Protein AF-A0A8J6TVI2-F1 (afdb_monomer_lite)

Structure (mmCIF, N/CA/C/O backbone):
data_AF-A0A8J6TVI2-F1
#
_entry.id   AF-A0A8J6TVI2-F1
#
loop_
_atom_site.group_PDB
_atom_site.id
_atom_site.type_symbol
_atom_site.label_atom_id
_atom_site.label_alt_id
_atom_site.label_comp_id
_atom_site.label_asym_id
_atom_site.label_entity_id
_atom_site.label_seq_id
_atom_site.pdbx_PDB_ins_code
_atom_site.Cartn_x
_atom_site.Cartn_y
_atom_site.Cartn_z
_atom_site.occupancy
_atom_site.B_iso_or_equiv
_atom_site.auth_seq_id
_atom_site.auth_comp_id
_atom_site.auth_asym_id
_atom_site.auth_atom_id
_atom_site.pdbx_PDB_model_num
ATOM 1 N N . MET A 1 1 ? 8.808 2.946 6.620 1.00 76.38 1 MET A N 1
ATOM 2 C CA . MET A 1 1 ? 8.382 3.956 7.620 1.00 76.38 1 MET A CA 1
ATOM 3 C C . MET A 1 1 ? 6.908 4.210 7.382 1.00 76.38 1 MET A C 1
ATOM 5 O O . MET A 1 1 ? 6.521 4.206 6.220 1.00 76.38 1 MET A O 1
ATOM 9 N N . LEU A 1 2 ? 6.110 4.371 8.438 1.00 88.44 2 LEU A N 1
ATOM 10 C CA . LEU A 1 2 ? 4.690 4.699 8.305 1.00 88.44 2 LEU A CA 1
ATOM 11 C C . LEU A 1 2 ? 4.505 6.220 8.321 1.00 88.44 2 LEU A C 1
ATOM 13 O O . LEU A 1 2 ? 5.129 6.888 9.143 1.00 88.44 2 LEU A O 1
ATOM 17 N N . ALA A 1 3 ? 3.669 6.739 7.429 1.00 89.69 3 ALA A N 1
ATOM 18 C CA . ALA A 1 3 ? 3.289 8.150 7.360 1.00 89.69 3 ALA A CA 1
ATOM 19 C C . ALA A 1 3 ? 1.765 8.271 7.292 1.00 89.69 3 ALA A C 1
ATOM 21 O O . ALA A 1 3 ? 1.106 7.354 6.792 1.00 89.69 3 ALA A O 1
ATOM 22 N N . LYS A 1 4 ? 1.201 9.378 7.783 1.00 93.44 4 LYS A N 1
ATOM 23 C CA . LYS A 1 4 ? -0.241 9.597 7.663 1.00 93.44 4 LYS A CA 1
ATOM 24 C C . LYS A 1 4 ? -0.608 9.895 6.212 1.00 93.44 4 LYS A C 1
ATOM 26 O O . LYS A 1 4 ? 0.167 10.527 5.493 1.00 93.44 4 LYS A O 1
ATOM 31 N N . ALA A 1 5 ? -1.788 9.476 5.768 1.00 94.06 5 ALA A N 1
ATOM 32 C CA . ALA A 1 5 ? -2.261 9.829 4.433 1.00 94.06 5 ALA A CA 1
ATOM 33 C C . ALA A 1 5 ? -2.456 11.348 4.304 1.00 94.06 5 ALA A C 1
ATOM 35 O O . ALA A 1 5 ? -2.140 11.918 3.258 1.00 94.06 5 ALA A O 1
ATOM 36 N N . THR A 1 6 ? -2.893 12.019 5.374 1.00 92.25 6 THR A N 1
ATOM 37 C CA . THR A 1 6 ? -3.007 13.485 5.397 1.00 92.25 6 THR A CA 1
ATOM 38 C C . THR A 1 6 ? -1.665 14.206 5.282 1.00 92.25 6 THR A C 1
ATOM 40 O O . THR A 1 6 ? -1.628 15.275 4.678 1.00 92.25 6 THR A O 1
ATOM 43 N N . ASP A 1 7 ? -0.552 13.605 5.723 1.00 91.00 7 ASP A N 1
ATOM 44 C CA . ASP A 1 7 ? 0.790 14.187 5.559 1.00 91.00 7 ASP A CA 1
ATOM 45 C C . ASP A 1 7 ? 1.204 14.301 4.084 1.00 91.00 7 ASP A C 1
ATOM 47 O O . ASP A 1 7 ? 2.134 15.044 3.762 1.00 91.00 7 ASP A O 1
ATOM 51 N N . LEU A 1 8 ? 0.566 13.541 3.185 1.00 92.00 8 LEU A N 1
ATOM 52 C CA . LEU A 1 8 ? 0.795 13.621 1.742 1.00 92.00 8 LEU A CA 1
ATOM 53 C C . LEU A 1 8 ? 0.034 14.791 1.113 1.00 92.00 8 LEU A C 1
ATOM 55 O O . LEU A 1 8 ? 0.490 15.327 0.106 1.00 92.00 8 LEU A O 1
ATOM 59 N N . ILE A 1 9 ? -1.100 15.196 1.690 1.00 93.62 9 ILE A N 1
ATOM 60 C CA . ILE A 1 9 ? -1.961 16.256 1.158 1.00 93.62 9 ILE A CA 1
ATOM 61 C C . ILE A 1 9 ? -1.238 17.603 1.265 1.00 93.62 9 ILE A C 1
ATOM 63 O O . ILE A 1 9 ? -0.667 17.956 2.292 1.00 93.62 9 ILE A O 1
ATOM 67 N N . GLY A 1 10 ? -1.255 18.369 0.178 1.00 94.12 10 GLY A N 1
ATOM 68 C CA . GLY A 1 10 ? -0.582 19.657 0.052 1.00 94.12 10 GLY A CA 1
ATOM 69 C C . GLY A 1 10 ? 0.907 19.571 -0.291 1.00 94.12 10 GLY A C 1
ATOM 70 O O . GLY A 1 10 ? 1.490 20.604 -0.618 1.00 94.12 10 GLY A O 1
ATOM 71 N N . ARG A 1 11 ? 1.535 18.383 -0.281 1.00 93.12 11 ARG A N 1
ATOM 72 C CA . ARG A 1 11 ? 2.925 18.239 -0.750 1.00 93.12 11 ARG A CA 1
ATOM 73 C C . ARG A 1 11 ? 3.020 18.550 -2.240 1.00 93.12 11 ARG A C 1
ATOM 75 O O . ARG A 1 11 ? 2.180 18.098 -3.019 1.00 93.12 11 ARG A O 1
ATOM 82 N N . SER A 1 12 ? 4.064 19.273 -2.637 1.00 94.62 12 SER A N 1
ATOM 83 C CA . SER A 1 12 ? 4.362 19.510 -4.053 1.00 94.62 12 SER A CA 1
ATOM 84 C C . SER A 1 12 ? 4.886 18.237 -4.718 1.00 94.62 12 SER A C 1
ATOM 86 O O . SER A 1 12 ? 5.673 17.498 -4.121 1.00 94.62 12 SER A O 1
ATOM 88 N N . ILE A 1 13 ? 4.503 18.007 -5.972 1.00 94.75 13 ILE A N 1
ATOM 89 C CA . ILE A 1 13 ? 5.073 16.965 -6.827 1.00 94.75 13 ILE A CA 1
ATOM 90 C C . ILE A 1 13 ? 6.018 17.610 -7.840 1.00 94.75 13 ILE A C 1
ATOM 92 O O . ILE A 1 13 ? 5.647 18.560 -8.539 1.00 94.75 13 ILE A O 1
ATOM 96 N N . ARG A 1 14 ? 7.239 17.084 -7.943 1.00 92.44 14 ARG A N 1
ATOM 97 C CA . ARG A 1 14 ? 8.265 17.564 -8.873 1.00 92.44 14 ARG A CA 1
ATOM 98 C C . ARG A 1 14 ? 8.542 16.519 -9.948 1.00 92.44 14 ARG A C 1
ATOM 100 O O . ARG A 1 14 ? 9.020 15.431 -9.646 1.00 92.44 14 ARG A O 1
ATOM 107 N N . ALA A 1 15 ? 8.253 16.878 -11.192 1.00 90.06 15 ALA A N 1
ATOM 108 C CA . ALA A 1 15 ? 8.680 16.156 -12.382 1.00 90.06 15 ALA A CA 1
ATOM 109 C C . ALA A 1 15 ? 10.165 16.406 -12.683 1.00 90.06 15 ALA A C 1
ATOM 111 O O . ALA A 1 15 ? 10.781 17.328 -12.140 1.00 90.06 15 ALA A O 1
ATOM 112 N N . ILE A 1 16 ? 10.729 15.628 -13.606 1.00 87.81 16 ILE A N 1
ATOM 113 C CA . ILE A 1 16 ? 12.141 15.727 -14.015 1.00 87.81 16 ILE A CA 1
ATOM 114 C C . ILE A 1 16 ? 12.525 17.108 -14.579 1.00 87.81 16 ILE A C 1
ATOM 116 O O . ILE A 1 16 ? 13.697 17.475 -14.584 1.00 87.81 16 ILE A O 1
ATOM 120 N N . ASP A 1 17 ? 11.542 17.875 -15.047 1.00 89.69 17 ASP A N 1
ATOM 121 C CA . ASP A 1 17 ? 11.667 19.183 -15.696 1.00 89.69 17 ASP A CA 1
ATOM 122 C C . ASP A 1 17 ? 10.901 20.301 -14.954 1.00 89.69 17 ASP A C 1
ATOM 124 O O . ASP A 1 17 ? 10.725 21.398 -15.487 1.00 89.69 17 ASP A O 1
ATOM 128 N N . GLY A 1 18 ? 10.462 20.062 -13.711 1.00 90.56 18 GLY A N 1
ATOM 129 C CA . GLY A 1 18 ? 9.928 21.099 -12.819 1.00 90.56 18 GLY A CA 1
ATOM 130 C C . GLY A 1 18 ? 8.720 20.678 -11.980 1.00 90.56 18 GLY A C 1
ATOM 131 O O . GLY A 1 18 ? 8.227 19.561 -12.062 1.00 90.56 18 GLY A O 1
ATOM 132 N N . GLU A 1 19 ? 8.213 21.589 -11.149 1.00 95.19 19 GLU A N 1
ATOM 133 C CA . GLU A 1 19 ? 7.027 21.332 -10.317 1.00 95.19 19 GLU A CA 1
ATOM 134 C C . GLU A 1 19 ? 5.756 21.181 -11.168 1.00 95.19 19 GLU A C 1
ATOM 136 O O . GLU A 1 19 ? 5.498 22.007 -12.048 1.00 95.19 19 GLU A O 1
ATOM 141 N N . ILE A 1 20 ? 4.965 20.137 -10.897 1.00 95.75 20 ILE A N 1
ATOM 142 C CA . ILE A 1 20 ? 3.720 19.836 -11.624 1.00 95.75 20 ILE A CA 1
ATOM 143 C C . ILE A 1 20 ? 2.456 20.131 -10.822 1.00 95.75 20 ILE A C 1
ATOM 145 O O . ILE A 1 20 ? 1.377 20.074 -11.401 1.00 95.75 20 ILE A O 1
ATOM 149 N N . GLY A 1 21 ? 2.552 20.452 -9.533 1.00 96.88 21 GLY A N 1
ATOM 150 C CA . GLY A 1 21 ? 1.381 20.738 -8.707 1.00 96.88 21 GLY A CA 1
ATOM 151 C C . GLY A 1 21 ? 1.515 20.232 -7.281 1.00 96.88 21 GLY A C 1
ATOM 152 O O . GLY A 1 21 ? 2.607 19.857 -6.854 1.00 96.88 21 GLY A O 1
ATOM 153 N N . SER A 1 22 ? 0.399 20.180 -6.557 1.00 97.06 22 SER A N 1
ATOM 154 C CA . SER A 1 22 ? 0.339 19.681 -5.181 1.00 97.06 22 SER A CA 1
ATOM 155 C C . SER A 1 22 ? -0.745 18.623 -4.985 1.00 97.06 22 SER A C 1
ATOM 157 O O . SER A 1 22 ? -1.764 18.599 -5.676 1.00 97.06 22 SER A O 1
ATOM 159 N N . VAL A 1 23 ? -0.520 17.703 -4.046 1.00 96.69 23 VAL A N 1
ATOM 160 C CA . VAL A 1 23 ? -1.462 16.617 -3.747 1.00 96.69 23 VAL A CA 1
ATOM 161 C C . VAL A 1 23 ? -2.751 17.190 -3.156 1.00 96.69 23 VAL A C 1
ATOM 163 O O . VAL A 1 23 ? -2.763 17.731 -2.053 1.00 96.69 23 VAL A O 1
ATOM 166 N N . LYS A 1 24 ? -3.869 17.024 -3.855 1.00 96.12 24 LYS A N 1
ATOM 167 C CA . LYS A 1 24 ? -5.206 17.412 -3.398 1.00 96.12 24 LYS A CA 1
ATOM 168 C C . LYS A 1 24 ? -5.832 16.349 -2.499 1.00 96.12 24 LYS A C 1
ATOM 170 O O . LYS A 1 24 ? -6.461 16.694 -1.496 1.00 96.12 24 LYS A O 1
ATOM 175 N N . THR A 1 25 ? -5.697 15.075 -2.865 1.00 95.81 25 THR A N 1
ATOM 176 C CA . THR A 1 25 ? -6.148 13.930 -2.061 1.00 95.81 25 THR A CA 1
ATOM 177 C C . THR A 1 25 ? -5.446 12.630 -2.471 1.00 95.81 25 THR A C 1
ATOM 179 O O . THR A 1 25 ? -4.679 12.610 -3.436 1.00 95.81 25 THR A O 1
ATOM 182 N N . VAL A 1 26 ? -5.703 11.548 -1.735 1.00 96.75 26 VAL A N 1
ATOM 183 C CA . VAL A 1 26 ? -5.096 10.225 -1.921 1.00 96.75 26 VAL A CA 1
ATOM 184 C C . VAL A 1 26 ? -6.188 9.190 -2.168 1.00 96.75 26 VAL A C 1
ATOM 186 O O . VAL A 1 26 ? -7.169 9.130 -1.432 1.00 96.75 26 VAL A O 1
ATOM 189 N N . TYR A 1 27 ? -5.996 8.361 -3.188 1.00 96.81 27 TYR A N 1
ATOM 190 C CA . TYR A 1 27 ? -6.879 7.251 -3.517 1.00 96.81 27 TYR A CA 1
ATOM 191 C C . TYR A 1 27 ? -6.196 5.913 -3.233 1.00 96.81 27 TYR A C 1
ATOM 193 O O . TYR A 1 27 ? -5.064 5.676 -3.671 1.00 96.81 27 TYR A O 1
ATOM 201 N N . PHE A 1 28 ? -6.900 5.023 -2.539 1.00 96.31 28 PHE A N 1
ATOM 202 C CA . PHE A 1 28 ? -6.466 3.654 -2.255 1.00 96.31 28 PHE A CA 1
ATOM 203 C C . PHE A 1 28 ? -7.476 2.635 -2.779 1.00 96.31 28 PHE A C 1
ATOM 205 O O . PHE A 1 28 ? -8.649 2.964 -2.928 1.00 96.31 28 PHE A O 1
ATOM 212 N N . ASP A 1 29 ? -7.032 1.413 -3.071 1.00 92.88 29 ASP A N 1
ATOM 213 C CA . ASP A 1 29 ? -7.943 0.311 -3.385 1.00 92.88 29 ASP A CA 1
ATOM 214 C C . ASP A 1 29 ? -8.389 -0.408 -2.106 1.00 92.88 29 ASP A C 1
ATOM 216 O O . ASP A 1 29 ? -7.557 -0.766 -1.273 1.00 92.88 29 ASP A O 1
ATOM 220 N N . ASP A 1 30 ? -9.695 -0.610 -1.942 1.00 88.06 30 ASP A N 1
ATOM 221 C CA . ASP A 1 30 ? -10.285 -1.223 -0.743 1.00 88.06 30 ASP A CA 1
ATOM 222 C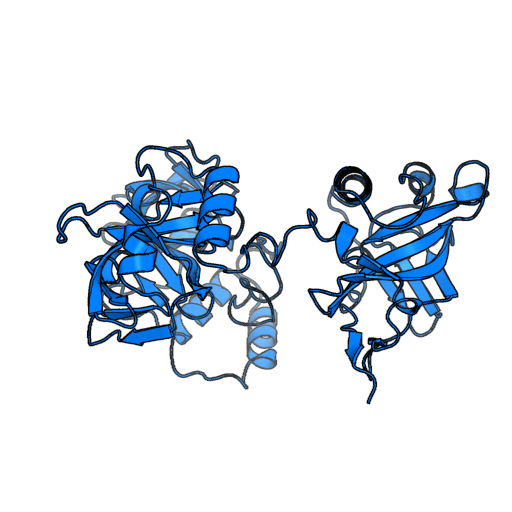 C . ASP A 1 30 ? -10.154 -2.756 -0.681 1.00 88.06 30 ASP A C 1
ATOM 224 O O . ASP A 1 30 ? -10.370 -3.344 0.378 1.00 88.06 30 ASP A O 1
ATOM 228 N N . ASP A 1 31 ? -9.724 -3.386 -1.777 1.00 85.94 31 ASP A N 1
ATOM 229 C CA . ASP A 1 31 ? -9.435 -4.821 -1.856 1.00 85.94 31 ASP A CA 1
ATOM 230 C C . ASP A 1 31 ? -8.075 -5.150 -1.215 1.00 85.94 31 ASP A C 1
ATOM 232 O O . ASP A 1 31 ? -7.969 -5.964 -0.296 1.00 85.94 31 ASP A O 1
ATOM 236 N N . ARG A 1 32 ? -7.010 -4.456 -1.637 1.00 86.31 32 ARG A N 1
ATOM 237 C CA . ARG A 1 32 ? -5.628 -4.694 -1.173 1.00 86.31 32 ARG A CA 1
ATOM 238 C C . ARG A 1 32 ? -5.101 -3.608 -0.251 1.00 86.31 32 ARG A C 1
ATOM 240 O O . ARG A 1 32 ? -3.910 -3.617 0.076 1.00 86.31 32 ARG A O 1
ATOM 247 N N . TRP A 1 33 ? -5.952 -2.663 0.144 1.00 93.50 33 TRP A N 1
ATOM 248 C CA . TRP A 1 33 ? -5.630 -1.570 1.060 1.00 93.50 33 TRP A CA 1
ATOM 249 C C . TRP A 1 33 ? -4.348 -0.834 0.674 1.00 93.50 33 TRP A C 1
ATOM 251 O O . TRP A 1 33 ? -3.484 -0.580 1.511 1.00 93.50 33 TRP A O 1
ATOM 261 N N . THR A 1 34 ? -4.172 -0.534 -0.611 1.00 95.06 34 THR A N 1
ATOM 262 C CA . THR A 1 34 ? -2.935 0.056 -1.128 1.00 95.06 34 THR A CA 1
ATOM 263 C C . THR A 1 34 ? -3.235 1.353 -1.865 1.00 95.06 34 THR A C 1
ATOM 265 O O . THR A 1 34 ? -4.150 1.442 -2.676 1.00 95.06 34 THR A O 1
ATOM 268 N N . VAL A 1 35 ? -2.463 2.397 -1.574 1.00 97.25 35 VAL A N 1
ATOM 269 C CA . VAL A 1 35 ? -2.580 3.682 -2.267 1.00 97.25 35 VAL A CA 1
ATOM 270 C C . VAL A 1 35 ? -2.189 3.495 -3.731 1.00 97.25 35 VAL A C 1
ATOM 272 O O . VAL A 1 35 ? -1.098 3.012 -4.028 1.00 97.25 35 VAL A O 1
ATOM 275 N N . ARG A 1 36 ? -3.076 3.884 -4.651 1.00 96.44 36 ARG A N 1
ATOM 276 C CA . ARG A 1 36 ? -2.885 3.730 -6.105 1.00 96.44 36 ARG A CA 1
ATOM 277 C C . ARG A 1 36 ? -2.606 5.028 -6.815 1.00 96.44 36 ARG A C 1
ATOM 279 O O . ARG A 1 36 ? -1.838 5.024 -7.778 1.00 96.44 36 ARG A O 1
ATOM 286 N N . TYR A 1 37 ? -3.196 6.112 -6.325 1.00 97.06 37 TYR A N 1
ATOM 287 C CA . TYR A 1 37 ? -3.106 7.412 -6.964 1.00 97.06 37 TYR A CA 1
ATOM 288 C C . TYR A 1 37 ? -3.048 8.527 -5.927 1.00 97.06 37 TYR A C 1
ATOM 290 O O . TYR A 1 37 ? -3.819 8.561 -4.969 1.00 97.06 37 TYR A O 1
ATOM 298 N N . LEU A 1 38 ? -2.153 9.475 -6.161 1.00 97.00 38 LEU A N 1
ATOM 299 C CA . LEU A 1 38 ? -2.248 10.825 -5.635 1.00 97.00 38 LEU A CA 1
ATOM 300 C C . LEU A 1 38 ? -3.018 11.650 -6.666 1.00 97.00 38 LEU A C 1
ATOM 302 O O . LEU A 1 38 ? -2.627 11.688 -7.832 1.00 97.00 38 LEU A O 1
ATOM 306 N N . VAL A 1 39 ? -4.098 12.308 -6.254 1.00 97.25 39 VAL A N 1
ATOM 307 C CA . VAL A 1 39 ? -4.767 13.308 -7.094 1.00 97.25 39 VAL A CA 1
ATOM 308 C C . VAL A 1 39 ? -4.017 14.613 -6.915 1.00 97.25 39 VAL A C 1
ATOM 310 O O . VAL A 1 39 ? -3.925 15.114 -5.795 1.00 97.25 39 VAL A O 1
ATOM 313 N N . VAL A 1 40 ? -3.491 15.166 -7.998 1.00 97.56 40 VAL A N 1
ATOM 314 C CA . VAL A 1 40 ? -2.651 16.365 -7.983 1.00 97.56 40 VAL A CA 1
ATOM 315 C C . VAL A 1 40 ? -3.383 17.506 -8.671 1.00 97.56 40 VAL A C 1
ATOM 317 O O . VAL A 1 40 ? -3.850 17.351 -9.797 1.00 97.56 40 VAL A O 1
ATOM 320 N N . ASP A 1 41 ? -3.474 18.644 -7.988 1.00 97.50 41 ASP A N 1
ATOM 321 C CA . ASP A 1 41 ? -3.894 19.911 -8.581 1.00 97.50 41 ASP A CA 1
ATOM 322 C C . ASP A 1 41 ? -2.697 20.543 -9.279 1.00 97.50 41 ASP A C 1
ATOM 324 O O . ASP A 1 41 ? -1.685 20.845 -8.640 1.00 97.50 41 ASP A O 1
ATOM 328 N N . THR A 1 42 ? -2.795 20.719 -10.597 1.00 96.94 42 THR A N 1
ATOM 329 C CA . THR A 1 42 ? -1.683 21.227 -11.400 1.00 96.94 42 THR A CA 1
ATOM 330 C C . THR A 1 42 ? -1.474 22.734 -11.269 1.00 96.94 42 THR A C 1
ATOM 332 O O . THR A 1 42 ? -0.490 23.266 -11.782 1.00 96.94 42 THR A O 1
ATOM 335 N N . GLY A 1 43 ? -2.346 23.457 -10.567 1.00 94.94 43 GLY A N 1
ATOM 336 C CA . GLY A 1 43 ? -2.162 24.872 -10.269 1.00 94.94 43 GLY A CA 1
ATOM 337 C C . GLY A 1 43 ? -1.996 25.731 -11.526 1.00 94.94 43 GLY A C 1
ATOM 338 O O . GLY A 1 43 ? -2.699 25.570 -12.519 1.00 94.94 43 GLY A O 1
ATOM 339 N N . HIS A 1 44 ? -1.061 26.682 -11.495 1.00 92.12 44 HIS A N 1
ATOM 340 C CA . HIS A 1 44 ? -0.998 27.750 -12.500 1.00 92.12 44 HIS A CA 1
ATOM 341 C C . HIS A 1 44 ? -0.557 27.324 -13.905 1.00 92.12 44 HIS A C 1
ATOM 343 O O . HIS A 1 44 ? -0.852 28.040 -14.859 1.00 92.12 44 HIS A O 1
ATOM 349 N N . TRP A 1 45 ? 0.163 26.209 -14.062 1.00 94.31 45 TRP A N 1
ATOM 350 C CA . TRP A 1 45 ? 0.696 25.832 -15.377 1.00 94.31 45 TRP A CA 1
ATOM 351 C C . TRP A 1 45 ? -0.283 25.015 -16.227 1.00 94.31 45 TRP A C 1
ATOM 353 O O . TRP A 1 45 ? -0.184 25.052 -17.452 1.00 94.31 45 TRP A O 1
ATOM 363 N N . LEU A 1 46 ? -1.240 24.335 -15.588 1.00 94.12 46 LEU A N 1
ATOM 364 C CA . LEU A 1 46 ? -2.443 23.774 -16.211 1.00 94.12 46 LEU A CA 1
ATOM 365 C C . LEU A 1 46 ? -3.654 24.132 -15.330 1.00 94.12 46 LEU A C 1
ATOM 367 O O . LEU A 1 46 ? -4.084 23.322 -14.510 1.00 94.12 46 LEU A O 1
ATOM 371 N N . PRO A 1 47 ? -4.184 25.361 -15.442 1.00 93.81 47 PRO A N 1
ATOM 372 C CA . PRO A 1 47 ? -5.235 25.843 -14.551 1.00 93.81 47 PRO A CA 1
ATOM 373 C C . PRO A 1 47 ? -6.473 24.942 -14.527 1.00 93.81 47 PRO A C 1
ATOM 375 O O . PRO A 1 47 ? -7.034 24.622 -15.572 1.00 93.81 47 PRO A O 1
ATOM 378 N N . GLY A 1 48 ? -6.904 24.560 -13.321 1.00 91.00 48 GLY A N 1
ATOM 379 C CA . GLY A 1 48 ? -8.120 23.772 -13.087 1.00 91.00 48 GLY A CA 1
ATOM 380 C C . GLY A 1 48 ? -8.014 22.286 -13.437 1.00 91.00 48 GLY A C 1
ATOM 381 O O . GLY A 1 48 ? -8.989 21.558 -13.259 1.00 91.00 48 GLY A O 1
ATOM 382 N N . ARG A 1 49 ? -6.858 21.818 -13.921 1.00 95.50 49 ARG A N 1
ATOM 383 C CA . ARG A 1 49 ? -6.649 20.410 -14.251 1.00 95.50 49 ARG A CA 1
ATOM 384 C C . ARG A 1 49 ? -6.257 19.624 -12.996 1.00 95.50 49 ARG A C 1
ATOM 386 O O . ARG A 1 49 ? -5.388 20.022 -12.227 1.00 95.50 49 ARG A O 1
ATOM 393 N N . LEU A 1 50 ? -6.909 18.482 -12.803 1.00 96.38 50 LEU A N 1
ATOM 394 C CA . LEU A 1 50 ? -6.482 17.465 -11.849 1.00 96.38 50 LEU A CA 1
ATOM 395 C C . LEU A 1 50 ? -5.864 16.306 -12.622 1.00 96.38 50 LEU A C 1
ATOM 397 O O . LEU A 1 50 ? -6.313 15.974 -13.719 1.00 96.38 50 LEU A O 1
ATOM 401 N N . VAL A 1 51 ? -4.825 15.700 -12.061 1.00 96.81 51 VAL A N 1
ATOM 402 C CA . VAL A 1 51 ? -4.149 14.544 -12.661 1.00 96.81 51 VAL A CA 1
ATOM 403 C C . VAL A 1 51 ? -3.923 13.454 -11.623 1.00 96.81 51 VAL A C 1
ATOM 405 O O . VAL A 1 51 ? -3.803 13.732 -10.429 1.00 96.81 51 VAL A O 1
ATOM 408 N N . LEU A 1 52 ? -3.849 12.206 -12.081 1.00 97.44 52 LEU A N 1
ATOM 409 C CA . LEU A 1 52 ? -3.479 11.070 -11.242 1.00 97.44 52 LEU A CA 1
ATOM 410 C C . LEU A 1 52 ? -1.970 10.825 -11.326 1.00 97.44 52 LEU A C 1
ATOM 412 O O . LEU A 1 52 ? -1.419 10.647 -12.411 1.00 97.44 52 LEU A O 1
ATOM 416 N N . ILE A 1 53 ? -1.302 10.745 -10.181 1.00 96.44 53 ILE A N 1
ATOM 417 C CA . ILE A 1 53 ? 0.100 10.331 -10.078 1.00 96.44 53 ILE A CA 1
ATOM 418 C C . ILE A 1 53 ? 0.158 9.024 -9.296 1.00 96.44 53 ILE A C 1
ATOM 420 O O . ILE A 1 53 ? -0.175 8.977 -8.112 1.00 96.44 53 ILE A O 1
ATOM 424 N N . SER A 1 54 ? 0.560 7.944 -9.964 1.00 95.56 54 SER A N 1
ATOM 425 C CA . SER A 1 54 ? 0.694 6.638 -9.323 1.00 95.56 54 SER A CA 1
ATOM 426 C C . SER A 1 54 ? 2.029 6.509 -8.581 1.00 95.56 54 SER A C 1
ATOM 428 O O . SER A 1 54 ? 3.051 6.965 -9.105 1.00 95.56 54 SER A O 1
ATOM 430 N N . PRO A 1 55 ? 2.075 5.819 -7.424 1.00 93.88 55 PRO A N 1
ATOM 431 C CA . PRO A 1 55 ? 3.318 5.433 -6.762 1.00 93.88 55 PRO A CA 1
ATOM 432 C C . PRO A 1 55 ? 4.344 4.710 -7.637 1.00 93.88 55 PRO A C 1
ATOM 434 O O . PRO A 1 55 ? 5.527 4.788 -7.327 1.00 93.88 55 PRO A O 1
ATOM 437 N N . PHE A 1 56 ? 3.937 4.071 -8.743 1.00 88.88 56 PHE A N 1
ATOM 438 C CA . PHE A 1 56 ? 4.877 3.548 -9.747 1.00 88.88 56 PHE A CA 1
ATOM 439 C C . PHE A 1 56 ? 5.856 4.602 -10.267 1.00 88.88 56 PHE A C 1
ATOM 441 O O . PHE A 1 56 ? 6.994 4.280 -10.573 1.00 88.88 56 PHE A O 1
ATOM 448 N N . SER A 1 57 ? 5.411 5.852 -10.356 1.00 88.69 57 SER A N 1
ATOM 449 C CA . SER A 1 57 ? 6.182 6.957 -10.917 1.00 88.69 57 SER A CA 1
ATOM 450 C C . SER A 1 57 ? 7.048 7.696 -9.897 1.00 88.69 57 SER A C 1
ATOM 452 O O . SER A 1 57 ? 7.820 8.573 -10.285 1.00 88.69 57 SER A O 1
ATOM 454 N N . LEU A 1 58 ? 6.870 7.432 -8.600 1.00 87.19 58 LEU A N 1
ATOM 455 C CA . LEU A 1 58 ? 7.499 8.204 -7.533 1.00 87.19 58 LEU A CA 1
ATOM 456 C C . LEU A 1 58 ? 8.853 7.598 -7.176 1.00 87.19 58 LEU A C 1
ATOM 458 O O . LEU A 1 58 ? 8.971 6.399 -6.917 1.00 87.19 58 LEU A O 1
ATOM 462 N N . TRP A 1 59 ? 9.879 8.439 -7.095 1.00 75.56 59 TRP A N 1
ATOM 463 C CA . TRP A 1 59 ? 11.119 8.030 -6.449 1.00 75.56 59 TRP A CA 1
ATOM 464 C C . TRP A 1 59 ? 10.863 7.896 -4.950 1.00 75.56 59 TRP A C 1
ATOM 466 O O . TRP A 1 59 ? 10.079 8.660 -4.385 1.00 75.56 59 TRP A O 1
ATOM 476 N N . GLN A 1 60 ? 11.480 6.896 -4.306 1.00 61.00 60 GLN A N 1
ATOM 477 C CA . GLN A 1 60 ? 11.293 6.672 -2.870 1.00 61.00 60 GLN A CA 1
ATOM 478 C C . GLN A 1 60 ? 11.642 7.956 -2.113 1.00 61.00 60 GLN A C 1
ATOM 480 O O . GLN A 1 60 ? 12.810 8.325 -2.002 1.00 61.00 60 GLN A O 1
ATOM 485 N N . ALA A 1 61 ? 10.610 8.647 -1.634 1.00 50.78 61 ALA A N 1
ATOM 486 C CA . ALA A 1 61 ? 10.768 9.899 -0.928 1.00 50.78 61 ALA A CA 1
ATOM 487 C C . ALA A 1 61 ? 11.311 9.621 0.476 1.00 50.78 61 ALA A C 1
ATOM 489 O O . ALA A 1 61 ? 10.803 8.757 1.196 1.00 50.78 61 ALA A O 1
ATOM 490 N N . GLU A 1 62 ? 12.309 10.394 0.900 1.00 49.81 62 GLU A N 1
ATOM 491 C CA . GLU A 1 62 ? 12.566 10.542 2.327 1.00 49.81 62 GLU A CA 1
ATOM 492 C C . GLU A 1 62 ? 11.324 11.162 2.979 1.00 49.81 62 GLU A C 1
ATOM 494 O O . GLU A 1 62 ? 10.759 12.146 2.493 1.00 49.81 62 GLU A O 1
ATOM 499 N N . SER A 1 63 ? 10.876 10.576 4.087 1.00 50.09 63 SER A N 1
ATOM 500 C CA . SER A 1 63 ? 9.625 10.933 4.769 1.00 50.09 63 SER A CA 1
ATOM 501 C C . SER A 1 63 ? 9.524 12.412 5.169 1.00 50.09 63 SER A C 1
ATOM 503 O O . SER A 1 63 ? 8.416 12.949 5.258 1.00 50.09 63 SER A O 1
ATOM 505 N N . SER A 1 64 ? 10.666 13.080 5.352 1.00 52.31 64 SER A N 1
ATOM 506 C CA . SER A 1 64 ? 10.809 14.487 5.740 1.00 52.31 64 SER A CA 1
ATOM 507 C C . SER A 1 64 ? 10.805 15.484 4.573 1.00 52.31 64 SER A C 1
ATOM 509 O O . SER A 1 64 ? 10.763 16.693 4.818 1.00 52.31 64 SER A O 1
ATOM 511 N N . SER A 1 65 ? 10.840 15.033 3.313 1.00 63.84 65 SER A N 1
ATOM 512 C CA . SER A 1 65 ? 10.851 15.948 2.167 1.00 63.84 65 SER A CA 1
ATOM 513 C C . SER A 1 65 ? 9.488 16.620 1.974 1.00 63.84 65 SER A C 1
ATOM 515 O O . SER A 1 65 ? 8.456 15.954 1.882 1.00 63.84 65 SER A O 1
ATOM 517 N N . ARG A 1 66 ? 9.478 17.954 1.847 1.00 74.25 66 ARG A N 1
ATOM 518 C CA . ARG A 1 66 ? 8.264 18.730 1.514 1.00 74.25 66 ARG A CA 1
ATOM 519 C C . ARG A 1 66 ? 7.733 18.452 0.103 1.00 74.25 66 ARG A C 1
ATOM 521 O O . ARG A 1 66 ? 6.583 18.781 -0.175 1.00 74.25 66 ARG A O 1
ATOM 528 N N . SER A 1 67 ? 8.554 17.865 -0.767 1.00 83.88 67 SER A N 1
ATOM 529 C CA . SER A 1 67 ? 8.175 17.480 -2.124 1.00 83.88 67 SER A CA 1
ATOM 530 C C . SER A 1 67 ? 8.331 15.980 -2.348 1.00 83.88 67 SER A C 1
ATOM 532 O O . SER A 1 67 ? 9.238 15.355 -1.794 1.00 83.88 67 SER A O 1
ATOM 534 N N . LEU A 1 68 ? 7.468 15.418 -3.190 1.00 89.06 68 LEU A N 1
ATOM 535 C CA . LEU A 1 68 ? 7.633 14.076 -3.742 1.00 89.06 68 LEU A CA 1
ATOM 536 C C . LEU A 1 68 ? 8.145 14.214 -5.176 1.00 89.06 68 LEU A C 1
ATOM 538 O O . LEU A 1 68 ? 7.575 14.964 -5.970 1.00 89.06 68 LEU A O 1
ATOM 542 N N . ASP A 1 69 ? 9.213 13.501 -5.503 1.00 87.81 69 ASP A N 1
ATOM 543 C CA . ASP A 1 69 ? 9.809 13.557 -6.834 1.00 87.81 69 ASP A CA 1
ATOM 544 C C . ASP A 1 69 ? 9.301 12.386 -7.689 1.00 87.81 69 ASP A C 1
ATOM 546 O O . ASP A 1 69 ? 9.121 11.268 -7.195 1.00 87.81 69 ASP A O 1
ATOM 550 N N . THR A 1 70 ? 9.055 12.643 -8.973 1.00 87.88 70 THR A N 1
ATOM 551 C CA . THR A 1 70 ? 8.574 11.655 -9.943 1.00 87.88 70 THR A CA 1
ATOM 552 C C . THR A 1 70 ? 9.490 11.570 -11.161 1.00 87.88 70 THR A C 1
ATOM 554 O O . THR A 1 70 ? 10.048 12.572 -11.605 1.00 87.88 70 THR A O 1
ATOM 557 N N . GLY A 1 71 ? 9.601 10.371 -11.738 1.00 85.12 71 GLY A N 1
ATOM 558 C CA . GLY A 1 71 ? 10.309 10.132 -12.999 1.00 85.12 71 GLY A CA 1
ATOM 559 C C . GLY A 1 71 ? 9.592 10.660 -14.250 1.00 85.12 71 GLY A C 1
ATOM 560 O O . GLY A 1 71 ? 10.126 10.532 -15.349 1.00 85.12 71 GLY A O 1
ATOM 561 N N . LEU A 1 72 ? 8.397 11.240 -14.110 1.00 88.50 72 LEU A N 1
ATOM 562 C CA . LEU A 1 72 ? 7.622 11.814 -15.215 1.00 88.50 72 LEU A CA 1
ATOM 563 C C . LEU A 1 72 ? 8.106 13.220 -15.589 1.00 88.50 72 LEU A C 1
ATOM 565 O O . LEU A 1 72 ? 8.630 13.938 -14.742 1.00 88.50 72 LEU A O 1
ATOM 569 N N . SER A 1 73 ? 7.860 13.641 -16.833 1.00 91.94 73 SER A N 1
ATOM 570 C CA . SER A 1 73 ? 7.972 15.037 -17.282 1.00 91.94 73 SER A CA 1
ATOM 571 C C . SER A 1 73 ? 6.635 15.782 -17.229 1.00 91.94 73 SER A C 1
ATOM 573 O O . SER A 1 73 ? 5.556 15.179 -17.271 1.00 91.94 73 SER A O 1
ATOM 575 N N . ARG A 1 74 ? 6.682 17.118 -17.216 1.00 95.62 74 ARG A N 1
ATOM 576 C CA . ARG A 1 74 ? 5.499 17.989 -17.316 1.00 95.62 74 ARG A CA 1
ATOM 577 C C . ARG A 1 74 ? 4.688 17.701 -18.573 1.00 95.62 74 ARG A C 1
ATOM 579 O O . ARG A 1 74 ? 3.462 17.709 -18.517 1.00 95.62 74 ARG A O 1
ATOM 586 N N . GLU A 1 75 ? 5.349 17.414 -19.692 1.00 94.38 75 GLU A N 1
ATOM 587 C CA . GLU A 1 75 ? 4.662 17.105 -20.950 1.00 94.38 75 GLU A CA 1
ATOM 588 C C . GLU A 1 75 ? 3.925 15.758 -20.882 1.00 94.38 75 GLU A C 1
ATOM 590 O O . GLU A 1 75 ? 2.789 15.652 -21.345 1.00 94.38 75 GLU A O 1
ATOM 595 N N . GLN A 1 76 ? 4.505 14.743 -20.231 1.00 93.75 76 GLN A N 1
ATOM 596 C CA . GLN A 1 76 ? 3.802 13.478 -19.988 1.00 93.75 76 GLN A CA 1
ATOM 597 C C . GLN A 1 76 ? 2.592 13.665 -19.070 1.00 93.75 76 GLN A C 1
ATOM 599 O O . GLN A 1 76 ? 1.558 13.038 -19.288 1.00 93.75 76 GLN A O 1
ATOM 604 N N . VAL A 1 77 ? 2.695 14.521 -18.053 1.00 95.88 77 VAL A N 1
ATOM 605 C CA . VAL A 1 77 ? 1.575 14.836 -17.153 1.00 95.88 77 VAL A CA 1
ATOM 606 C C . VAL A 1 77 ? 0.478 15.602 -17.890 1.00 95.88 77 VAL A C 1
ATOM 608 O O . VAL A 1 77 ? -0.698 15.269 -17.762 1.00 95.88 77 VAL A O 1
ATOM 611 N N . LYS A 1 78 ? 0.846 16.582 -18.716 1.00 95.81 78 LYS A N 1
ATOM 612 C CA . LYS A 1 78 ? -0.093 17.374 -19.517 1.00 95.81 78 LYS A CA 1
ATOM 613 C C . LYS A 1 78 ? -0.914 16.524 -20.484 1.00 95.81 78 LYS A C 1
ATOM 615 O O . LYS A 1 78 ? -2.108 16.762 -20.626 1.00 95.81 78 LYS A O 1
ATOM 620 N N . ASN A 1 79 ? -0.281 15.544 -21.127 1.00 95.62 79 ASN A N 1
ATOM 621 C CA . ASN A 1 79 ? -0.925 14.681 -22.120 1.00 95.62 79 ASN A CA 1
ATOM 622 C C . ASN A 1 79 ? -1.591 13.433 -21.503 1.00 95.62 79 ASN A C 1
ATOM 624 O O . ASN A 1 79 ? -2.075 12.572 -22.236 1.00 95.62 79 ASN A O 1
ATOM 628 N N . SER A 1 80 ? -1.624 13.329 -20.169 1.00 95.19 80 SER A N 1
ATOM 629 C CA . SER A 1 80 ? -2.229 12.198 -19.461 1.00 95.19 80 SER A CA 1
ATOM 630 C C . SER A 1 80 ? -3.762 12.167 -19.573 1.00 95.19 80 SER A C 1
ATOM 632 O O . SER A 1 80 ? -4.391 13.218 -19.765 1.00 95.19 80 SER A O 1
ATOM 634 N N . PRO A 1 81 ? -4.389 10.978 -19.440 1.00 94.38 81 PRO A N 1
ATOM 635 C CA . PRO A 1 81 ? -5.843 10.847 -19.445 1.00 94.38 81 PRO A CA 1
ATOM 636 C C . PRO A 1 81 ? -6.518 11.772 -18.429 1.00 94.38 81 PRO A C 1
ATOM 638 O O . PRO A 1 81 ? -6.067 11.899 -17.293 1.00 94.38 81 PRO A O 1
ATOM 641 N N . ASP A 1 82 ? -7.611 12.414 -18.844 1.00 91.56 82 ASP A N 1
ATOM 642 C CA . ASP A 1 82 ? -8.376 13.300 -17.965 1.00 91.56 82 ASP A CA 1
ATOM 643 C C . ASP A 1 82 ? -9.161 12.519 -16.919 1.00 91.56 82 ASP A C 1
ATOM 645 O O . ASP A 1 82 ? -9.750 11.482 -17.236 1.00 91.56 82 ASP A O 1
ATOM 649 N N . VAL A 1 83 ? -9.203 13.042 -15.697 1.00 89.19 83 VAL A N 1
ATOM 650 C CA . VAL A 1 83 ? -9.907 12.431 -14.575 1.00 89.19 83 VAL A CA 1
ATOM 651 C C . VAL A 1 83 ? -10.952 13.396 -14.024 1.00 89.19 83 VAL A C 1
ATOM 653 O O . VAL A 1 83 ? -10.642 14.467 -13.510 1.00 89.19 83 VAL A O 1
ATOM 656 N N . ASP A 1 84 ? -12.214 12.980 -14.093 1.00 86.69 84 ASP A N 1
ATOM 657 C CA . ASP A 1 84 ? -13.293 13.626 -13.353 1.00 86.69 84 ASP A CA 1
ATOM 658 C C . ASP A 1 84 ? -13.326 13.044 -11.936 1.00 86.69 84 ASP A C 1
ATOM 660 O O . ASP A 1 84 ? -13.878 11.971 -11.702 1.00 86.69 84 ASP A O 1
ATOM 664 N N . THR A 1 85 ? -12.696 13.741 -10.990 1.00 81.69 85 THR A N 1
ATOM 665 C CA . THR A 1 85 ? -12.623 13.295 -9.590 1.00 81.69 85 THR A CA 1
ATOM 666 C C . THR A 1 85 ? -13.907 13.550 -8.800 1.00 81.69 85 THR A C 1
ATOM 668 O O . THR A 1 85 ? -13.954 13.216 -7.619 1.00 81.69 85 THR A O 1
ATOM 671 N N . GLU A 1 86 ? -14.928 14.176 -9.396 1.00 84.56 86 GLU A N 1
ATOM 672 C CA . GLU A 1 86 ? -16.267 14.265 -8.792 1.00 84.56 86 GLU A CA 1
ATOM 673 C C . GLU A 1 86 ? -17.058 12.964 -8.989 1.00 84.56 86 GLU A C 1
ATOM 675 O O . GLU A 1 86 ? -18.083 12.744 -8.341 1.00 84.56 86 GLU A O 1
ATOM 680 N N . ARG A 1 87 ? -16.567 12.074 -9.858 1.00 83.44 87 ARG A N 1
ATOM 681 C CA . ARG A 1 87 ? -17.124 10.747 -10.108 1.00 83.44 87 ARG A CA 1
ATOM 682 C C . ARG A 1 87 ? -16.153 9.660 -9.646 1.00 83.44 87 ARG A C 1
ATOM 684 O O . ARG A 1 87 ? -14.941 9.874 -9.645 1.00 83.44 87 ARG A O 1
ATOM 691 N N . PRO A 1 88 ? -16.654 8.462 -9.293 1.00 84.94 88 PRO A N 1
ATOM 692 C CA . PRO A 1 88 ? -15.787 7.316 -9.069 1.00 84.94 88 PRO A CA 1
ATOM 693 C C . PRO A 1 88 ? -14.911 7.053 -10.296 1.00 84.94 88 PRO A C 1
ATOM 695 O O . PRO A 1 88 ? -15.408 6.953 -11.422 1.00 84.94 88 PRO A O 1
ATOM 698 N N . ILE A 1 89 ? -13.607 6.913 -10.070 1.00 90.19 89 ILE A N 1
ATOM 699 C CA . ILE A 1 89 ? -12.659 6.530 -11.114 1.00 90.19 89 ILE A CA 1
ATOM 700 C C . ILE A 1 89 ? -13.016 5.109 -11.555 1.00 90.19 89 ILE A C 1
ATOM 702 O O . ILE A 1 89 ? -13.027 4.190 -10.744 1.00 90.19 89 ILE A O 1
ATOM 706 N N . SER A 1 90 ? -13.349 4.920 -12.831 1.00 89.19 90 SER A N 1
ATOM 707 C CA . SER A 1 90 ? -13.770 3.615 -13.343 1.00 89.19 90 SER A CA 1
ATOM 708 C C . SER A 1 90 ? -12.576 2.720 -13.672 1.00 89.19 90 SER A C 1
ATOM 710 O O . SER A 1 90 ? -11.494 3.200 -14.012 1.00 89.19 90 SER A O 1
ATOM 712 N N . ARG A 1 91 ? -12.794 1.398 -13.688 1.00 88.81 91 ARG A N 1
ATOM 713 C CA . ARG A 1 91 ? -11.775 0.433 -14.133 1.00 88.81 91 ARG A CA 1
ATOM 714 C C . ARG A 1 91 ? -11.278 0.738 -15.551 1.00 88.81 91 ARG A C 1
ATOM 716 O O . ARG A 1 91 ? -10.096 0.590 -15.837 1.00 88.81 91 ARG A O 1
ATOM 723 N N . GLN A 1 92 ? -12.167 1.203 -16.432 1.00 87.25 92 GLN A N 1
ATOM 724 C CA . GLN A 1 92 ? -11.819 1.605 -17.799 1.00 87.25 92 GLN A CA 1
ATOM 725 C C . GLN A 1 92 ? -10.869 2.808 -17.824 1.00 87.25 92 GLN A C 1
ATOM 727 O O . GLN A 1 92 ? -9.937 2.836 -18.627 1.00 87.25 92 GLN A O 1
ATOM 732 N N . HIS A 1 93 ? -11.069 3.780 -16.928 1.00 90.94 93 HIS A N 1
ATOM 733 C CA . HIS A 1 93 ? -10.138 4.893 -16.776 1.00 90.94 93 HIS A CA 1
ATOM 734 C C . HIS A 1 93 ? -8.776 4.406 -16.261 1.00 90.94 93 HIS A C 1
ATOM 736 O O . HIS A 1 93 ? -7.751 4.794 -16.812 1.00 90.94 93 HIS A O 1
ATOM 742 N N . GLU A 1 94 ? -8.744 3.511 -15.267 1.00 92.00 94 GLU A N 1
ATOM 743 C CA . GLU A 1 94 ? -7.487 2.934 -14.767 1.00 92.00 94 GLU A CA 1
ATOM 744 C C . GLU A 1 94 ? -6.718 2.177 -15.864 1.00 92.00 94 GLU A C 1
ATOM 746 O O . GLU A 1 94 ? -5.497 2.296 -15.945 1.00 92.00 94 GLU A O 1
ATOM 751 N N . VAL A 1 95 ? -7.414 1.449 -16.748 1.00 88.50 95 VAL A N 1
ATOM 752 C CA . VAL A 1 95 ? -6.808 0.805 -17.930 1.00 88.50 95 VAL A CA 1
ATOM 753 C C . VAL A 1 95 ? -6.197 1.850 -18.863 1.00 88.50 95 VAL A C 1
ATOM 755 O O . VAL A 1 95 ? -5.029 1.726 -19.227 1.00 88.50 95 VAL A O 1
ATOM 758 N N . ALA A 1 96 ? -6.947 2.899 -19.218 1.00 90.12 96 ALA A N 1
ATOM 759 C CA . ALA A 1 96 ? -6.449 3.970 -20.081 1.00 90.12 96 ALA A CA 1
ATOM 760 C C . ALA A 1 96 ? -5.222 4.676 -19.476 1.00 90.12 96 ALA A C 1
ATOM 762 O O . ALA A 1 96 ? -4.254 4.952 -20.185 1.00 90.12 96 ALA A O 1
ATOM 763 N N . TYR A 1 97 ? -5.241 4.914 -18.163 1.00 93.19 97 TYR A N 1
ATOM 764 C CA . TYR A 1 97 ? -4.121 5.467 -17.408 1.00 93.19 97 TYR A CA 1
ATOM 765 C C . TYR A 1 97 ? -2.885 4.566 -17.466 1.00 93.19 97 TYR A C 1
ATOM 767 O O . TYR A 1 97 ? -1.800 5.016 -17.843 1.00 93.19 97 TYR A O 1
ATOM 775 N N . SER A 1 98 ? -3.042 3.289 -17.109 1.00 89.38 98 SER A N 1
ATOM 776 C CA . SER A 1 98 ? -1.943 2.323 -17.108 1.00 89.38 98 SER A CA 1
ATOM 777 C C . SER A 1 98 ? -1.365 2.123 -18.504 1.00 89.38 98 SER A C 1
ATOM 779 O O . SER A 1 98 ? -0.150 2.033 -18.640 1.00 89.38 98 SER A O 1
ATOM 781 N N . ASP A 1 99 ? -2.192 2.110 -19.549 1.00 87.44 99 ASP A N 1
ATOM 782 C CA . ASP A 1 99 ? -1.712 1.964 -20.923 1.00 87.44 99 ASP A CA 1
ATOM 783 C C . ASP A 1 99 ? -0.953 3.196 -21.413 1.00 87.44 99 ASP A C 1
ATOM 785 O O . ASP A 1 99 ? 0.089 3.040 -22.045 1.00 87.44 99 ASP A O 1
ATOM 789 N N . TYR A 1 100 ? -1.413 4.402 -21.066 1.00 90.00 100 TYR A N 1
ATOM 790 C CA . TYR A 1 100 ? -0.720 5.646 -21.405 1.00 90.00 100 TYR A CA 1
ATOM 791 C C . TYR A 1 100 ? 0.697 5.699 -20.809 1.00 90.00 100 TYR A C 1
ATOM 793 O O . TYR A 1 100 ? 1.662 5.994 -21.515 1.00 90.00 100 TYR A O 1
ATOM 801 N N . TYR A 1 101 ? 0.840 5.367 -19.522 1.00 87.25 101 TYR A N 1
ATOM 802 C CA . TYR A 1 101 ? 2.144 5.362 -18.850 1.00 87.25 101 TYR A CA 1
ATOM 803 C C . TYR A 1 101 ? 2.940 4.063 -19.044 1.00 87.25 101 TYR A C 1
ATOM 805 O O . TYR A 1 101 ? 4.130 4.022 -18.748 1.00 87.25 101 TYR A O 1
ATOM 813 N N . GLY A 1 102 ? 2.313 3.005 -19.563 1.00 83.50 102 GLY A N 1
ATOM 814 C CA . GLY A 1 102 ? 2.924 1.685 -19.721 1.00 83.50 102 GLY A CA 1
ATOM 815 C C . GLY A 1 102 ? 3.030 0.869 -18.427 1.00 83.50 102 GLY A C 1
ATOM 816 O O . GLY A 1 102 ? 3.762 -0.120 -18.406 1.00 83.50 102 GLY A O 1
ATOM 817 N N . TYR A 1 103 ? 2.311 1.243 -17.367 1.00 86.06 103 TYR A N 1
ATOM 818 C CA . TYR A 1 103 ? 2.331 0.534 -16.088 1.00 86.06 103 TYR A CA 1
ATOM 819 C C . TYR A 1 103 ? 1.641 -0.831 -16.160 1.00 86.06 103 TYR A C 1
ATOM 821 O O . TYR A 1 103 ? 0.683 -1.012 -16.920 1.00 86.06 103 TYR A O 1
ATOM 829 N N . PRO A 1 104 ? 2.076 -1.806 -15.341 1.00 83.00 104 PRO A N 1
ATOM 830 C CA . PRO A 1 104 ? 1.293 -3.008 -15.134 1.00 83.00 104 PRO A CA 1
ATOM 831 C C . PRO A 1 104 ? -0.049 -2.640 -14.496 1.00 83.00 104 PRO A C 1
ATOM 833 O O . PRO A 1 104 ? -0.168 -1.685 -13.722 1.00 83.00 104 PRO A O 1
ATOM 836 N N . TYR A 1 105 ? -1.067 -3.437 -14.789 1.00 85.75 105 TYR A N 1
ATOM 837 C CA . TYR A 1 105 ? -2.325 -3.368 -14.065 1.00 85.75 105 TYR A CA 1
ATOM 838 C C . TYR A 1 105 ? -2.065 -3.853 -12.641 1.00 85.75 105 TYR A C 1
ATOM 840 O O . TYR A 1 105 ? -1.794 -5.029 -12.426 1.00 85.75 105 TYR A O 1
ATOM 848 N N . TYR A 1 106 ? -2.099 -2.958 -11.653 1.00 84.81 106 TYR A N 1
ATOM 849 C CA . TYR A 1 106 ? -1.745 -3.330 -10.278 1.00 84.81 106 TYR A CA 1
ATOM 850 C C . TYR A 1 106 ? -2.679 -4.409 -9.714 1.00 84.81 106 TYR A C 1
ATOM 852 O O . TYR A 1 106 ? -2.300 -5.130 -8.798 1.00 84.81 106 TYR A O 1
ATOM 860 N N . TRP A 1 107 ? -3.898 -4.513 -10.251 1.00 84.88 107 TRP A N 1
ATOM 861 C CA . TRP A 1 107 ? -4.882 -5.532 -9.895 1.00 84.88 107 TRP A CA 1
ATOM 862 C C . TRP A 1 107 ? -4.578 -6.896 -10.531 1.00 84.88 107 TRP A C 1
ATOM 864 O O . TRP A 1 107 ? -5.104 -7.911 -10.082 1.00 84.88 107 TRP A O 1
ATOM 874 N N . ALA A 1 108 ? -3.684 -6.949 -11.517 1.00 77.06 108 ALA A N 1
ATOM 875 C CA . ALA A 1 108 ? -3.291 -8.159 -12.221 1.00 77.06 108 ALA A CA 1
ATOM 876 C C . ALA A 1 108 ? -2.090 -8.843 -11.553 1.00 77.06 108 ALA A C 1
ATOM 878 O O . ALA A 1 108 ? -0.946 -8.412 -11.699 1.00 77.06 108 ALA A O 1
ATOM 879 N N . GLY A 1 109 ? -2.350 -9.939 -10.842 1.00 70.06 109 GLY A N 1
ATOM 880 C CA . GLY A 1 109 ? -1.328 -10.789 -10.230 1.00 70.06 109 GLY A CA 1
ATOM 881 C C . GLY A 1 109 ? -1.498 -10.969 -8.717 1.00 70.06 109 GLY A C 1
ATOM 882 O O . GLY A 1 109 ? -2.362 -10.335 -8.109 1.00 70.06 109 GLY A O 1
ATOM 883 N N . PRO A 1 110 ? -0.689 -11.854 -8.107 1.00 66.44 110 PRO A N 1
ATOM 884 C CA . PRO A 1 110 ? -0.909 -12.341 -6.743 1.00 66.44 110 PRO A CA 1
ATOM 885 C C . PRO A 1 110 ? -0.474 -11.369 -5.637 1.00 66.44 110 PRO A C 1
ATOM 887 O O . PRO A 1 110 ? -0.707 -11.639 -4.463 1.00 66.44 110 PRO A O 1
ATOM 890 N N . SER A 1 111 ? 0.211 -10.274 -5.971 1.00 75.69 111 SER A N 1
ATOM 891 C CA . SER A 1 111 ? 0.768 -9.330 -4.997 1.00 75.69 111 SER A CA 1
ATOM 892 C C . SER A 1 111 ? 0.002 -8.006 -4.948 1.00 75.69 111 SER A C 1
ATOM 894 O O . SER A 1 111 ? -0.796 -7.680 -5.829 1.00 75.69 111 SER A O 1
ATOM 896 N N . VAL A 1 112 ? 0.300 -7.180 -3.938 1.00 81.06 112 VAL A N 1
ATOM 897 C CA . VAL A 1 112 ? -0.335 -5.861 -3.774 1.00 81.06 112 VAL A CA 1
ATOM 898 C C . VAL A 1 112 ? -0.100 -4.923 -4.961 1.00 81.06 112 VAL A C 1
ATOM 900 O O . VAL A 1 112 ? -0.961 -4.101 -5.217 1.00 81.06 112 VAL A O 1
ATOM 903 N N . TRP A 1 113 ? 0.971 -5.062 -5.748 1.00 82.75 113 TRP A N 1
ATOM 904 C CA . TRP A 1 113 ? 1.190 -4.333 -7.013 1.00 82.75 113 TRP A CA 1
ATOM 905 C C . TRP A 1 113 ? 1.131 -5.250 -8.242 1.00 82.75 113 TRP A C 1
ATOM 907 O O . TRP A 1 113 ? 1.838 -5.045 -9.228 1.00 82.75 113 TRP A O 1
ATOM 917 N N . GLY A 1 114 ? 0.312 -6.296 -8.173 1.00 78.88 114 GLY A N 1
ATOM 918 C CA . GLY A 1 114 ? 0.129 -7.260 -9.246 1.00 78.88 114 GLY A CA 1
ATOM 919 C C . GLY A 1 114 ? 1.223 -8.315 -9.213 1.00 78.88 114 GLY A C 1
ATOM 920 O O . GLY A 1 114 ? 1.082 -9.337 -8.546 1.00 78.88 114 GLY A O 1
ATOM 921 N N . ALA A 1 115 ? 2.352 -8.052 -9.865 1.00 72.94 115 ALA A N 1
ATOM 922 C CA . ALA A 1 115 ? 3.498 -8.964 -9.870 1.00 72.94 115 ALA A CA 1
ATOM 923 C C . ALA A 1 115 ? 4.509 -8.713 -8.731 1.00 72.94 115 ALA A C 1
ATOM 925 O O . ALA A 1 115 ? 5.425 -9.511 -8.546 1.00 72.94 115 ALA A O 1
ATOM 926 N N . ALA A 1 116 ? 4.378 -7.611 -7.980 1.00 72.31 116 ALA A N 1
ATOM 927 C CA . ALA A 1 116 ? 5.354 -7.199 -6.968 1.00 72.31 116 ALA A CA 1
ATOM 928 C C . ALA A 1 116 ? 4.708 -6.730 -5.652 1.00 72.31 116 ALA A C 1
ATOM 930 O O . ALA A 1 116 ? 3.551 -6.316 -5.613 1.00 72.31 116 ALA A O 1
ATOM 931 N N . ALA A 1 117 ? 5.477 -6.771 -4.559 1.00 75.94 117 ALA A N 1
ATOM 932 C CA . ALA A 1 117 ? 5.051 -6.306 -3.232 1.00 75.94 117 ALA A CA 1
ATOM 933 C C . ALA A 1 117 ? 5.239 -4.789 -3.009 1.00 75.94 117 ALA A C 1
ATOM 935 O O . ALA A 1 117 ? 4.783 -4.238 -2.010 1.00 75.94 117 ALA A O 1
ATOM 936 N N . VAL A 1 118 ? 5.933 -4.115 -3.923 1.00 82.50 118 VAL A N 1
ATOM 937 C CA . VAL A 1 118 ? 6.204 -2.671 -3.912 1.00 82.50 118 VAL A CA 1
ATOM 938 C C . VAL A 1 118 ? 5.990 -2.137 -5.332 1.00 82.50 118 VAL A C 1
ATOM 940 O O . VAL A 1 118 ? 6.113 -2.928 -6.275 1.00 82.50 118 VAL A O 1
ATOM 943 N N . PRO A 1 119 ? 5.680 -0.843 -5.515 1.00 82.81 119 PRO A N 1
ATOM 944 C CA . PRO A 1 119 ? 5.572 -0.274 -6.847 1.00 82.81 119 PRO A CA 1
ATOM 945 C C . PRO A 1 119 ? 6.982 -0.185 -7.433 1.00 82.81 119 PRO A C 1
ATOM 947 O O . PRO A 1 119 ? 7.789 0.658 -7.047 1.00 82.81 119 PRO A O 1
ATOM 950 N N . ILE A 1 120 ? 7.314 -1.126 -8.310 1.00 68.44 120 ILE A N 1
ATOM 951 C CA . ILE A 1 120 ? 8.551 -1.092 -9.084 1.00 68.44 120 ILE A CA 1
ATOM 952 C C . ILE A 1 120 ? 8.195 -0.407 -10.391 1.00 68.44 120 ILE A C 1
ATOM 954 O O . ILE A 1 120 ? 7.378 -0.954 -11.130 1.00 68.44 120 ILE A O 1
ATOM 958 N N . ASP A 1 121 ? 8.789 0.759 -10.653 1.00 62.66 121 ASP A N 1
ATOM 959 C CA . ASP A 1 121 ? 8.716 1.388 -11.971 1.00 62.66 121 ASP A CA 1
ATOM 960 C C . ASP A 1 121 ? 9.246 0.372 -12.989 1.00 62.66 121 ASP A C 1
ATOM 962 O O . ASP A 1 121 ? 10.433 0.006 -12.936 1.00 62.66 121 ASP A O 1
ATOM 966 N N . PRO A 1 122 ? 8.385 -0.212 -13.836 1.00 53.34 122 PRO A N 1
ATOM 967 C CA . PRO A 1 122 ? 8.881 -1.125 -14.837 1.00 53.34 122 PRO A CA 1
ATOM 968 C C . PRO A 1 122 ? 9.769 -0.285 -15.758 1.00 53.34 122 PRO A C 1
ATOM 970 O O . PRO A 1 122 ? 9.350 0.763 -16.234 1.00 53.34 122 PRO A O 1
ATOM 973 N N . VAL A 1 123 ? 11.003 -0.725 -16.018 1.00 50.00 123 VAL A N 1
ATOM 974 C CA . VAL A 1 123 ? 11.856 -0.112 -17.049 1.00 50.00 123 VAL A CA 1
ATOM 975 C C . VAL A 1 123 ? 11.217 -0.411 -18.411 1.00 50.00 123 VAL A C 1
ATOM 977 O O . VAL A 1 123 ? 11.626 -1.311 -19.139 1.00 50.00 123 VAL A O 1
ATOM 980 N N . ILE A 1 124 ? 10.130 0.289 -18.707 1.00 47.00 124 ILE A N 1
ATOM 981 C CA . ILE A 1 124 ? 9.382 0.284 -19.950 1.00 47.00 124 ILE A CA 1
ATOM 982 C C . ILE A 1 124 ? 9.542 1.707 -20.483 1.00 47.00 124 ILE A C 1
ATOM 984 O O . ILE A 1 124 ? 9.275 2.660 -19.750 1.00 47.00 124 ILE A O 1
ATOM 988 N N . PRO A 1 125 ? 10.014 1.884 -21.729 1.00 40.34 125 PRO A N 1
ATOM 989 C CA . PRO A 1 125 ? 10.089 3.203 -22.333 1.00 40.34 125 PRO A CA 1
ATOM 990 C C . PRO A 1 125 ? 8.728 3.905 -22.218 1.00 40.34 125 PRO A C 1
ATOM 992 O O . PRO A 1 125 ? 7.702 3.257 -22.458 1.00 40.34 125 PRO A O 1
ATOM 995 N N . PRO A 1 126 ? 8.690 5.197 -21.858 1.00 41.00 126 PRO A N 1
ATOM 996 C CA . PRO A 1 126 ? 7.432 5.915 -21.736 1.00 41.00 126 PRO A CA 1
ATOM 997 C C . PRO A 1 126 ? 6.632 5.847 -23.044 1.00 41.00 126 PRO A C 1
ATOM 999 O O . PRO A 1 126 ? 7.182 6.068 -24.123 1.00 41.00 126 PRO A O 1
ATOM 1002 N N . GLY A 1 127 ? 5.338 5.529 -22.929 1.00 48.84 127 GLY A N 1
ATOM 1003 C CA . GLY A 1 127 ? 4.432 5.324 -24.064 1.00 48.84 127 GLY A CA 1
ATOM 1004 C C . GLY A 1 127 ? 4.367 3.882 -24.576 1.00 48.84 127 GLY A C 1
ATOM 1005 O O . GLY A 1 127 ? 4.244 3.694 -25.783 1.00 48.84 127 GLY A O 1
ATOM 1006 N N . GLY A 1 128 ? 4.497 2.889 -23.678 1.00 55.78 128 GLY A N 1
ATOM 1007 C CA . GLY A 1 128 ? 4.529 1.451 -23.978 1.00 55.78 128 GLY A CA 1
ATOM 1008 C C . GLY A 1 128 ? 3.692 1.047 -25.195 1.00 55.78 128 GLY A C 1
ATOM 1009 O O . GLY A 1 128 ? 2.553 1.479 -25.343 1.00 55.78 128 GLY A O 1
ATOM 1010 N N . SER A 1 129 ? 4.278 0.243 -26.085 1.00 59.56 129 SER A N 1
ATOM 1011 C CA . SER A 1 129 ? 3.722 0.055 -27.424 1.00 59.56 129 SER A CA 1
ATOM 1012 C C . SER A 1 129 ? 2.280 -0.486 -27.393 1.00 59.56 129 SER A C 1
ATOM 1014 O O . SER A 1 129 ? 1.924 -1.233 -26.470 1.00 59.56 12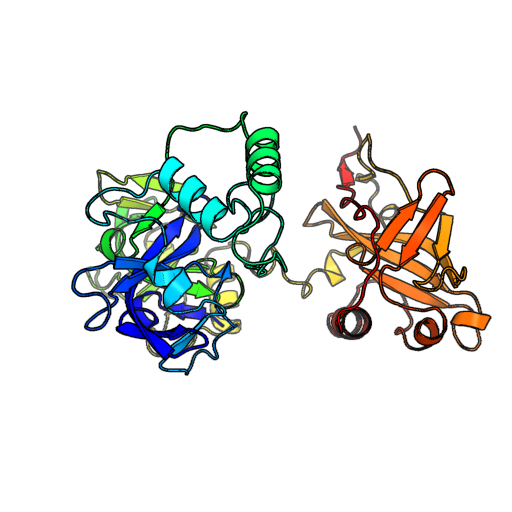9 SER A O 1
ATOM 1016 N N . PRO A 1 130 ? 1.435 -0.149 -28.387 1.00 63.41 130 PRO A N 1
ATOM 1017 C CA . PRO A 1 130 ? 0.078 -0.683 -28.489 1.00 63.41 130 PRO A CA 1
ATOM 1018 C C . PRO A 1 130 ? 0.023 -2.213 -28.395 1.00 63.41 130 PRO A C 1
ATOM 1020 O O . PRO A 1 130 ? -0.922 -2.758 -27.833 1.00 63.41 130 PRO A O 1
ATOM 1023 N N . GLU A 1 131 ? 1.058 -2.909 -28.871 1.00 61.75 131 GLU A N 1
ATOM 1024 C CA . GLU A 1 131 ? 1.194 -4.364 -28.771 1.00 61.75 131 GLU A CA 1
ATOM 1025 C C . GLU A 1 131 ? 1.430 -4.830 -27.327 1.00 61.75 131 GLU A C 1
ATOM 1027 O O . GLU A 1 131 ? 0.849 -5.826 -26.905 1.00 61.75 131 GLU A O 1
ATOM 1032 N N . ALA A 1 132 ? 2.235 -4.107 -26.540 1.00 62.94 132 ALA A N 1
ATOM 1033 C CA . ALA A 1 132 ? 2.438 -4.406 -25.123 1.00 62.94 132 ALA A CA 1
ATOM 1034 C C . ALA A 1 132 ? 1.165 -4.148 -24.300 1.00 62.94 132 ALA A C 1
ATOM 1036 O O . ALA A 1 132 ? 0.842 -4.924 -23.400 1.00 62.94 132 ALA A O 1
ATOM 1037 N N . ALA A 1 133 ? 0.416 -3.090 -24.624 1.00 65.38 133 ALA A N 1
ATOM 1038 C CA . ALA A 1 133 ? -0.896 -2.834 -24.033 1.00 65.38 133 ALA A CA 1
ATOM 1039 C C . ALA A 1 133 ? -1.912 -3.922 -24.415 1.00 65.38 133 ALA A C 1
ATOM 1041 O O . ALA A 1 133 ? -2.601 -4.445 -23.543 1.00 65.38 133 ALA A O 1
ATOM 1042 N N . ALA A 1 134 ? -1.963 -4.326 -25.687 1.00 65.56 134 ALA A N 1
ATOM 1043 C CA . ALA A 1 134 ? -2.823 -5.412 -26.152 1.00 65.56 134 ALA A CA 1
ATOM 1044 C C . ALA A 1 134 ? -2.484 -6.742 -25.464 1.00 65.56 134 ALA A C 1
ATOM 1046 O O . ALA A 1 134 ? -3.376 -7.379 -24.917 1.00 65.56 134 ALA A O 1
ATOM 1047 N N . ALA A 1 135 ? -1.202 -7.106 -25.367 1.00 64.44 135 ALA A N 1
ATOM 1048 C CA . ALA A 1 135 ? -0.769 -8.306 -24.655 1.00 64.44 135 ALA A CA 1
ATOM 1049 C C . ALA A 1 135 ? -1.181 -8.285 -23.171 1.00 64.44 135 ALA A C 1
ATOM 1051 O O . ALA A 1 135 ? -1.642 -9.296 -22.648 1.00 64.44 135 ALA A O 1
ATOM 1052 N N . ARG A 1 136 ? -1.084 -7.130 -22.489 1.00 70.94 136 ARG A N 1
ATOM 1053 C CA . ARG A 1 136 ? -1.596 -6.976 -21.114 1.00 70.94 136 ARG A CA 1
ATOM 1054 C C . ARG A 1 136 ? -3.111 -7.167 -21.044 1.00 70.94 136 ARG A C 1
ATOM 1056 O O . ARG A 1 136 ? -3.585 -7.844 -20.142 1.00 70.94 136 ARG A O 1
ATOM 1063 N N . ARG A 1 137 ? -3.876 -6.596 -21.974 1.00 69.31 137 ARG A N 1
ATOM 1064 C CA . ARG A 1 137 ? -5.343 -6.742 -22.015 1.00 69.31 137 ARG A CA 1
ATOM 1065 C C . ARG A 1 137 ? -5.772 -8.180 -22.321 1.00 69.31 137 ARG A C 1
ATOM 1067 O O . ARG A 1 137 ? -6.749 -8.653 -21.750 1.00 69.31 137 ARG A O 1
ATOM 1074 N N . ASP A 1 138 ? -5.030 -8.878 -23.174 1.00 65.94 138 ASP A N 1
ATOM 1075 C CA . ASP A 1 138 ? -5.329 -10.245 -23.607 1.00 65.94 138 ASP A CA 1
ATOM 1076 C C . ASP A 1 138 ? -5.132 -11.274 -22.491 1.00 65.94 138 ASP A C 1
ATOM 1078 O O . ASP A 1 138 ? -5.945 -12.185 -22.367 1.00 65.94 138 ASP A O 1
ATOM 1082 N N . VAL A 1 139 ? -4.120 -11.094 -21.634 1.00 59.78 139 VAL A N 1
ATOM 1083 C CA . VAL A 1 139 ? -3.901 -11.950 -20.452 1.00 59.78 139 VAL A CA 1
ATOM 1084 C C . VAL A 1 139 ? -5.043 -11.826 -19.431 1.00 59.78 139 VAL A C 1
ATOM 1086 O O . VAL A 1 139 ? -5.260 -12.748 -18.652 1.00 59.78 139 VAL A O 1
ATOM 1089 N N . TRP A 1 140 ? -5.797 -10.721 -19.429 1.00 59.28 140 TRP A N 1
ATOM 1090 C CA . TRP A 1 140 ? -6.711 -10.389 -18.325 1.00 59.28 140 TRP A CA 1
ATOM 1091 C C . TRP A 1 140 ? -8.170 -10.152 -18.719 1.00 59.28 140 TRP A C 1
ATOM 1093 O O . TRP A 1 140 ? -8.966 -9.759 -17.868 1.00 59.28 140 TRP A O 1
ATOM 1103 N N . ARG A 1 141 ? -8.567 -10.462 -19.959 1.00 55.16 141 ARG A N 1
ATOM 1104 C CA . ARG A 1 141 ? -9.961 -10.353 -20.440 1.00 55.16 141 ARG A CA 1
ATOM 1105 C C . ARG A 1 141 ? -10.980 -11.250 -19.702 1.00 55.16 141 ARG A C 1
ATOM 1107 O O . ARG A 1 141 ? -12.153 -11.238 -20.053 1.00 55.16 141 ARG A O 1
ATOM 1114 N N . GLU A 1 142 ? -10.558 -12.002 -18.683 1.00 46.28 142 GLU A N 1
ATOM 1115 C CA . GLU A 1 142 ? -11.385 -12.946 -17.914 1.00 46.28 142 GLU A CA 1
ATOM 1116 C C . GLU A 1 142 ? -11.736 -12.506 -16.475 1.00 46.28 142 GLU A C 1
ATOM 1118 O O . GLU A 1 142 ? -12.478 -13.221 -15.807 1.00 46.28 142 GLU A O 1
ATOM 1123 N N . HIS A 1 143 ? -11.294 -11.339 -15.979 1.00 49.66 143 HIS A N 1
ATOM 1124 C CA . HIS A 1 143 ? -11.610 -10.895 -14.608 1.00 49.66 143 HIS A CA 1
ATOM 1125 C C . HIS A 1 143 ? -12.382 -9.563 -14.551 1.00 49.66 143 HIS A C 1
ATOM 1127 O O . HIS A 1 143 ? -11.850 -8.497 -14.845 1.00 49.66 143 HIS A O 1
ATOM 1133 N N . ASP A 1 144 ? -13.653 -9.690 -14.156 1.00 52.06 144 ASP A N 1
ATOM 1134 C CA . ASP A 1 144 ? -14.684 -8.694 -13.823 1.00 52.06 144 ASP A CA 1
ATOM 1135 C C . ASP A 1 144 ? -14.414 -7.226 -14.222 1.00 52.06 144 ASP A C 1
ATOM 1137 O O . ASP A 1 144 ? -13.883 -6.411 -13.468 1.00 52.06 144 ASP A O 1
ATOM 1141 N N . GLU A 1 145 ? -14.888 -6.861 -15.414 1.00 51.84 145 GLU A N 1
ATOM 1142 C CA . GLU A 1 145 ? -14.848 -5.505 -15.982 1.00 51.84 145 GLU A CA 1
ATOM 1143 C C . GLU A 1 145 ? -15.641 -4.455 -15.177 1.00 51.84 145 GLU A C 1
ATOM 1145 O O . GLU A 1 145 ? -15.694 -3.286 -15.568 1.00 51.84 145 GLU A O 1
ATOM 1150 N N . ARG A 1 146 ? -16.318 -4.838 -14.087 1.00 53.84 146 ARG A N 1
ATOM 1151 C CA . ARG A 1 146 ? -17.496 -4.089 -13.651 1.00 53.84 146 ARG A CA 1
ATOM 1152 C C . ARG A 1 146 ? -17.250 -2.976 -12.652 1.00 53.84 146 ARG A C 1
ATOM 1154 O O . ARG A 1 146 ? -17.935 -1.972 -12.789 1.00 53.84 146 ARG A O 1
ATOM 1161 N N . ASN A 1 147 ? -16.295 -3.064 -11.721 1.00 66.81 147 ASN A N 1
ATOM 1162 C CA . ASN A 1 147 ? -16.124 -1.997 -10.726 1.00 66.81 147 ASN A CA 1
ATOM 1163 C C . ASN A 1 147 ? -14.664 -1.737 -10.328 1.00 66.81 147 ASN A C 1
ATOM 1165 O O . ASN A 1 147 ? -13.863 -2.648 -10.108 1.00 66.81 147 ASN A O 1
ATOM 1169 N N . SER A 1 148 ? -14.319 -0.452 -10.235 1.00 79.31 148 SER A N 1
ATOM 1170 C CA . SER A 1 148 ? -13.109 -0.026 -9.537 1.00 79.31 148 SER A CA 1
ATOM 1171 C C . SER A 1 148 ? -13.352 -0.075 -8.030 1.00 79.31 148 SER A C 1
ATOM 1173 O O . SER A 1 148 ? -14.455 0.201 -7.562 1.00 79.31 148 SER A O 1
ATOM 1175 N N . HIS A 1 149 ? -12.302 -0.409 -7.289 1.00 84.06 149 HIS A N 1
ATOM 1176 C CA . HIS A 1 149 ? -12.289 -0.517 -5.827 1.00 84.06 149 HIS A CA 1
ATOM 1177 C C . HIS A 1 149 ? -11.653 0.710 -5.162 1.00 84.06 149 HIS A C 1
ATOM 1179 O O . HIS A 1 149 ? -11.236 0.679 -4.008 1.00 84.06 149 HIS A O 1
ATOM 1185 N N . LEU A 1 150 ? -11.523 1.797 -5.921 1.00 92.56 150 LEU A N 1
ATOM 1186 C CA . LEU A 1 150 ? -10.837 2.998 -5.491 1.00 92.56 150 LEU A CA 1
ATOM 1187 C C . LEU A 1 150 ? -11.689 3.843 -4.534 1.00 92.56 150 LEU A C 1
ATOM 1189 O O . LEU A 1 150 ? -12.856 4.139 -4.799 1.00 92.56 150 LEU A O 1
ATOM 1193 N N . ARG A 1 151 ? -11.066 4.285 -3.441 1.00 92.75 151 ARG A N 1
ATOM 1194 C CA . ARG A 1 151 ? -11.656 5.125 -2.395 1.00 92.75 151 ARG A CA 1
ATOM 1195 C C . ARG A 1 151 ? -10.773 6.327 -2.106 1.00 92.75 151 ARG A C 1
ATOM 1197 O O . ARG A 1 151 ? -9.558 6.191 -1.987 1.00 92.75 151 ARG A O 1
ATOM 1204 N N . ASP A 1 152 ? -11.401 7.487 -1.941 1.00 93.81 152 ASP A N 1
ATOM 1205 C CA . ASP A 1 152 ? -10.743 8.693 -1.441 1.00 93.81 152 ASP A CA 1
ATOM 1206 C C . ASP A 1 152 ? -10.591 8.600 0.084 1.00 93.81 152 ASP A C 1
ATOM 1208 O O . ASP A 1 152 ? -11.582 8.422 0.799 1.00 93.81 152 ASP A O 1
ATOM 1212 N N . VAL A 1 153 ? -9.369 8.763 0.597 1.00 94.69 153 VAL A N 1
ATOM 1213 C CA . VAL A 1 153 ? -9.106 8.786 2.046 1.00 94.69 153 VAL A CA 1
ATOM 1214 C C . VAL A 1 153 ? -9.958 9.828 2.776 1.00 94.69 153 VAL A C 1
ATOM 1216 O O . VAL A 1 153 ? -10.401 9.567 3.890 1.00 94.69 153 VAL A O 1
ATOM 1219 N N . LYS A 1 154 ? -10.262 10.972 2.145 1.00 92.44 154 LYS A N 1
ATOM 1220 C CA . LYS A 1 154 ? -11.114 12.016 2.739 1.00 92.44 154 LYS A CA 1
ATOM 1221 C C . LYS A 1 154 ? -12.565 11.589 2.875 1.00 92.44 154 LYS A C 1
ATOM 1223 O O . LYS A 1 154 ? -13.239 12.050 3.785 1.00 92.44 154 LYS A O 1
ATOM 1228 N N . HIS A 1 155 ? -13.045 10.753 1.959 1.00 91.25 155 HIS A N 1
ATOM 1229 C CA . HIS A 1 155 ? -14.410 10.249 2.012 1.00 91.25 155 HIS A CA 1
ATOM 1230 C C . HIS A 1 155 ? -14.558 9.201 3.116 1.00 91.25 155 HIS A C 1
ATOM 1232 O O . HIS A 1 155 ? -15.590 9.143 3.772 1.00 91.25 155 HIS A O 1
ATOM 1238 N N . VAL A 1 156 ? -13.538 8.360 3.307 1.00 94.06 156 VAL A N 1
ATOM 1239 C CA . VAL A 1 156 ? -13.565 7.293 4.319 1.00 94.06 156 VAL A CA 1
ATOM 1240 C C . VAL A 1 156 ? -13.248 7.829 5.720 1.00 94.06 156 VAL A C 1
ATOM 1242 O O . VAL A 1 156 ? -13.738 7.286 6.710 1.00 94.06 156 VAL A O 1
ATOM 1245 N N . ALA A 1 157 ? -12.480 8.916 5.830 1.00 93.12 157 ALA A N 1
ATOM 1246 C CA . ALA A 1 157 ? -12.378 9.671 7.075 1.00 93.12 157 ALA A CA 1
ATOM 1247 C C . ALA A 1 157 ? -13.782 10.098 7.550 1.00 93.12 157 ALA A C 1
ATOM 1249 O O . ALA A 1 157 ? -14.604 10.578 6.773 1.00 93.12 157 ALA A O 1
ATOM 1250 N N . GLY A 1 158 ? -14.076 9.879 8.829 1.00 93.31 158 GLY A N 1
ATOM 1251 C CA . GLY A 1 158 ? -15.403 10.065 9.416 1.00 93.31 158 GLY A CA 1
ATOM 1252 C C . GLY A 1 158 ? -16.282 8.812 9.436 1.00 93.31 158 GLY A C 1
ATOM 1253 O O . GLY A 1 158 ? -17.293 8.817 10.136 1.00 93.31 158 GLY A O 1
ATOM 1254 N N . TYR A 1 159 ? -15.914 7.723 8.746 1.00 95.00 159 TYR A N 1
ATOM 1255 C CA . TYR A 1 159 ? -16.691 6.479 8.805 1.00 95.00 159 TYR A CA 1
ATOM 1256 C C . TYR A 1 159 ? -16.732 5.935 10.231 1.00 95.00 159 TYR A C 1
ATOM 1258 O O . TYR A 1 159 ? -15.700 5.822 10.897 1.00 95.00 159 TYR A O 1
ATOM 1266 N N . HIS A 1 160 ? -17.924 5.560 10.693 1.00 95.12 160 HIS A N 1
ATOM 1267 C CA . HIS A 1 160 ? -18.121 5.065 12.048 1.00 95.12 160 HIS A CA 1
ATOM 1268 C C . HIS A 1 160 ? -17.569 3.651 12.214 1.00 95.12 160 HIS A C 1
ATOM 1270 O O . HIS A 1 160 ? -17.853 2.758 11.415 1.00 95.12 160 HIS A O 1
ATOM 1276 N N . ILE A 1 161 ? -16.831 3.434 13.301 1.00 94.50 161 ILE A N 1
ATOM 1277 C CA . ILE A 1 161 ? -16.318 2.119 13.676 1.00 94.50 161 ILE A CA 1
ATOM 1278 C C . ILE A 1 161 ? -17.324 1.409 14.576 1.00 94.50 161 ILE A C 1
ATOM 1280 O O . ILE A 1 161 ? -17.710 1.923 15.633 1.00 94.50 161 ILE A O 1
ATOM 1284 N N . HIS A 1 162 ? -17.706 0.203 14.167 1.00 93.69 162 HIS A N 1
ATOM 1285 C CA . HIS A 1 162 ? -18.578 -0.702 14.901 1.00 93.69 162 HIS A CA 1
ATOM 1286 C C . HIS A 1 162 ? -17.806 -1.940 15.354 1.00 93.69 162 HIS A C 1
ATOM 1288 O O . HIS A 1 162 ? -17.404 -2.783 14.556 1.00 93.69 162 HIS A O 1
ATOM 1294 N N . ALA A 1 163 ? -17.608 -2.037 16.664 1.00 90.88 163 ALA A N 1
ATOM 1295 C CA . ALA A 1 163 ? -17.148 -3.244 17.330 1.00 90.88 163 ALA A CA 1
ATOM 1296 C C . ALA A 1 163 ? -18.279 -4.284 17.402 1.00 90.88 163 ALA A C 1
ATOM 1298 O O . ALA A 1 163 ? -19.457 -3.976 17.196 1.00 90.88 163 ALA A O 1
ATOM 1299 N N . THR A 1 164 ? -17.934 -5.521 17.761 1.00 91.56 164 THR A N 1
ATOM 1300 C CA . THR A 1 164 ? -18.888 -6.643 17.852 1.00 91.56 164 THR A CA 1
ATOM 1301 C C . THR A 1 164 ? -20.017 -6.411 18.860 1.00 91.56 164 THR A C 1
ATOM 1303 O O . THR A 1 164 ? -21.057 -7.056 18.781 1.00 91.56 164 THR A O 1
ATOM 1306 N N . ASP A 1 165 ? -19.809 -5.510 19.819 1.00 92.06 165 ASP A N 1
ATOM 1307 C CA . ASP A 1 165 ? -20.729 -5.168 20.904 1.00 92.06 165 ASP A CA 1
ATOM 1308 C C . ASP A 1 165 ? -21.130 -3.676 20.907 1.00 92.06 165 ASP A C 1
ATOM 1310 O O . ASP A 1 165 ? -21.577 -3.160 21.932 1.00 92.06 165 ASP A O 1
ATOM 1314 N N . GLY A 1 166 ? -20.959 -2.964 19.784 1.00 91.06 166 GLY A N 1
ATOM 1315 C CA . GLY A 1 166 ? -21.476 -1.602 19.588 1.00 91.06 166 GLY A CA 1
ATOM 1316 C C . GLY A 1 166 ? -20.525 -0.639 18.870 1.00 91.06 166 GLY A C 1
ATOM 1317 O O . GLY A 1 166 ? -19.370 -0.951 18.602 1.00 91.06 166 GLY A O 1
ATOM 1318 N N . SER A 1 167 ? -21.005 0.567 18.562 1.00 91.44 167 SER A N 1
ATOM 1319 C CA . SER A 1 167 ? -20.182 1.643 17.984 1.00 91.44 167 SER A CA 1
ATOM 1320 C C . SER A 1 167 ? -19.092 2.098 18.957 1.00 91.44 167 SER A C 1
ATOM 1322 O O . SER A 1 167 ? -19.296 2.015 20.164 1.00 91.44 167 SER A O 1
ATOM 1324 N N . ILE A 1 168 ? -17.959 2.609 18.466 1.00 88.75 168 ILE A N 1
ATOM 1325 C CA . ILE A 1 168 ? -16.860 3.045 19.350 1.00 88.75 168 ILE A CA 1
ATOM 1326 C C . ILE A 1 168 ? -16.149 4.339 18.941 1.00 88.75 168 ILE A C 1
ATOM 1328 O O . ILE A 1 168 ? -15.454 4.946 19.750 1.00 88.75 168 ILE A O 1
ATOM 1332 N N . GLY A 1 169 ? -16.319 4.791 17.703 1.00 92.56 169 GLY A N 1
ATOM 1333 C CA . GLY A 1 169 ? -15.578 5.941 17.203 1.00 92.56 169 GLY A CA 1
ATOM 1334 C C . GLY A 1 169 ? -15.738 6.114 15.707 1.00 92.56 169 GLY A C 1
ATOM 1335 O O . GLY A 1 169 ? -16.721 5.644 15.126 1.00 92.56 169 GLY A O 1
ATOM 1336 N N . HIS A 1 170 ? -14.768 6.775 15.093 1.00 94.81 170 HIS A N 1
ATOM 1337 C CA . HIS A 1 170 ? -14.718 6.976 13.651 1.00 94.81 170 HIS A CA 1
ATOM 1338 C C . HIS A 1 170 ? -13.278 6.961 13.136 1.00 94.81 170 HIS A C 1
ATOM 1340 O O . HIS A 1 170 ? -12.335 7.147 13.904 1.00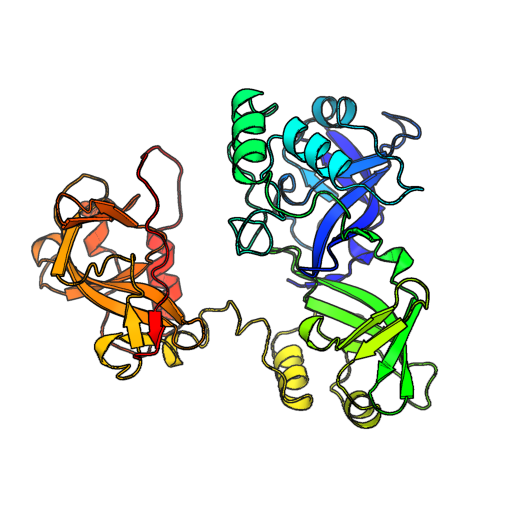 94.81 170 HIS A O 1
ATOM 1346 N N . VAL A 1 171 ? -13.109 6.704 11.841 1.00 96.00 171 VAL A N 1
ATOM 1347 C CA . VAL A 1 171 ? -11.8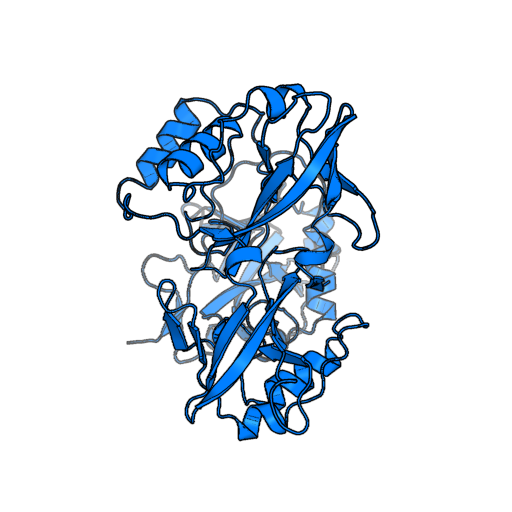08 6.820 11.176 1.00 96.00 171 VAL A CA 1
ATOM 1348 C C . VAL A 1 171 ? -11.389 8.287 11.164 1.00 96.00 171 VAL A C 1
ATOM 1350 O O . VAL A 1 171 ? -12.121 9.131 10.657 1.00 96.00 171 VAL A O 1
ATOM 1353 N N . GLU A 1 172 ? -10.212 8.581 11.694 1.00 95.19 172 GLU A N 1
ATOM 1354 C CA . GLU A 1 172 ? -9.582 9.900 11.620 1.00 95.19 172 GLU A CA 1
ATOM 1355 C C . GLU A 1 172 ? -8.669 9.983 10.388 1.00 95.19 172 GLU A C 1
ATOM 1357 O O . GLU A 1 172 ? -8.753 10.928 9.608 1.00 95.19 172 GLU A O 1
ATOM 1362 N N . ASP A 1 173 ? -7.807 8.977 10.198 1.00 95.62 173 ASP A N 1
ATOM 1363 C CA . ASP A 1 173 ? -6.774 8.962 9.157 1.00 95.62 173 ASP A CA 1
ATOM 1364 C C . ASP A 1 173 ? -6.250 7.529 8.909 1.00 95.62 173 ASP A C 1
ATOM 1366 O O . ASP A 1 173 ? -6.758 6.549 9.457 1.00 95.62 173 ASP A O 1
ATOM 1370 N N . PHE A 1 174 ? -5.212 7.388 8.087 1.00 96.44 174 PHE A N 1
ATOM 1371 C CA . PHE A 1 174 ? -4.601 6.133 7.668 1.00 96.44 174 PHE A CA 1
ATOM 1372 C C . PHE A 1 174 ? -3.083 6.219 7.801 1.00 96.44 174 PHE A C 1
ATOM 1374 O O . PHE A 1 174 ? -2.475 7.212 7.413 1.00 96.44 174 PHE A O 1
ATOM 1381 N N . LEU A 1 175 ? -2.449 5.149 8.274 1.00 95.56 175 LEU A N 1
ATOM 1382 C CA . LEU A 1 175 ? -0.997 4.995 8.256 1.00 95.56 175 LEU A CA 1
ATOM 1383 C C . LEU A 1 175 ? -0.566 4.162 7.055 1.00 95.56 175 LEU A C 1
ATOM 1385 O O . LEU A 1 175 ? -0.834 2.961 6.984 1.00 95.56 175 LEU A O 1
ATOM 1389 N N . VAL A 1 176 ? 0.148 4.804 6.137 1.00 94.44 176 VAL A N 1
ATOM 1390 C CA . VAL A 1 176 ? 0.644 4.241 4.881 1.00 94.44 176 VAL A CA 1
ATOM 1391 C C . VAL A 1 176 ? 2.113 3.860 5.033 1.00 94.44 176 VAL A C 1
ATOM 1393 O O . VAL A 1 176 ? 2.931 4.658 5.491 1.00 94.44 176 VAL A O 1
ATOM 1396 N N . ASP A 1 177 ? 2.477 2.645 4.630 1.00 90.88 177 ASP A N 1
ATOM 1397 C CA . ASP A 1 177 ? 3.878 2.245 4.533 1.00 90.88 177 ASP A CA 1
ATOM 1398 C C . ASP A 1 177 ? 4.546 2.905 3.323 1.00 90.88 177 ASP A C 1
ATOM 1400 O O . ASP A 1 177 ? 4.185 2.640 2.183 1.00 90.88 177 ASP A O 1
ATOM 1404 N N . GLY A 1 178 ? 5.567 3.729 3.556 1.00 85.56 178 GLY A N 1
ATOM 1405 C CA . GLY A 1 178 ? 6.214 4.520 2.503 1.00 85.56 178 GLY A CA 1
ATOM 1406 C C . GLY A 1 178 ? 6.981 3.722 1.441 1.00 85.56 178 GLY A C 1
ATOM 1407 O O . GLY A 1 178 ? 7.460 4.313 0.480 1.00 85.56 178 GLY A O 1
ATOM 1408 N N . ARG A 1 179 ? 7.127 2.397 1.593 1.00 83.88 179 ARG A N 1
ATOM 1409 C CA . ARG A 1 179 ? 7.798 1.544 0.601 1.00 83.88 179 ARG A CA 1
ATOM 1410 C C . ARG A 1 179 ? 6.794 0.778 -0.256 1.00 83.88 179 ARG A C 1
ATOM 1412 O O . ARG A 1 179 ? 6.917 0.751 -1.473 1.00 83.88 179 ARG A O 1
ATOM 1419 N N . SER A 1 180 ? 5.829 0.127 0.382 1.00 87.31 180 SER A N 1
ATOM 1420 C CA . SER A 1 180 ? 4.796 -0.681 -0.279 1.00 87.31 180 SER A CA 1
ATOM 1421 C C . SER A 1 180 ? 3.555 0.116 -0.660 1.00 87.31 180 SER A C 1
ATOM 1423 O O . SER A 1 180 ? 2.774 -0.364 -1.473 1.00 87.31 180 SER A O 1
ATOM 1425 N N . TRP A 1 181 ? 3.374 1.312 -0.092 1.00 93.88 181 TRP A N 1
ATOM 1426 C CA . TRP A 1 181 ? 2.166 2.138 -0.198 1.00 93.88 181 TRP A CA 1
ATOM 1427 C C . TRP A 1 181 ? 0.897 1.467 0.347 1.00 93.88 181 TRP A C 1
ATOM 1429 O O . TRP A 1 181 ? -0.213 1.964 0.166 1.00 93.88 181 TRP A O 1
ATOM 1439 N N . THR A 1 182 ? 1.057 0.351 1.058 1.00 94.25 182 THR A N 1
ATOM 1440 C CA . THR A 1 182 ? -0.025 -0.343 1.751 1.00 94.25 182 THR A CA 1
ATOM 1441 C C . THR A 1 182 ? -0.396 0.414 3.022 1.00 94.25 182 THR A C 1
ATOM 1443 O O . THR A 1 182 ? 0.469 0.763 3.830 1.00 94.25 182 THR A O 1
ATOM 1446 N N . ILE A 1 183 ? -1.689 0.627 3.225 1.00 96.06 183 ILE A N 1
ATOM 1447 C CA . ILE A 1 183 ? -2.267 1.091 4.480 1.00 96.06 183 ILE A CA 1
ATOM 1448 C C . ILE A 1 183 ? -2.090 -0.027 5.507 1.00 96.06 183 ILE A C 1
ATOM 1450 O O . ILE A 1 183 ? -2.628 -1.123 5.367 1.00 96.06 183 ILE A O 1
ATOM 1454 N N . ARG A 1 184 ? -1.301 0.237 6.547 1.00 94.50 184 ARG A N 1
ATOM 1455 C CA . ARG A 1 184 ? -1.058 -0.717 7.637 1.00 94.50 184 ARG A CA 1
ATOM 1456 C C . ARG A 1 184 ? -2.058 -0.565 8.766 1.00 94.50 184 ARG A C 1
ATOM 1458 O O . ARG A 1 184 ? -2.401 -1.566 9.389 1.00 94.50 184 ARG A O 1
ATOM 1465 N N . TYR A 1 185 ? -2.547 0.653 8.989 1.00 96.19 185 TYR A N 1
ATOM 1466 C CA . TYR A 1 185 ? -3.523 0.941 10.031 1.00 96.19 185 TYR A CA 1
ATOM 1467 C C . TYR A 1 185 ? -4.494 2.041 9.617 1.00 96.19 185 TYR A C 1
ATOM 1469 O O . TYR A 1 185 ? -4.106 3.013 8.975 1.00 96.19 185 TYR A O 1
ATOM 1477 N N . LEU A 1 186 ? -5.736 1.899 10.058 1.00 95.81 186 LEU A N 1
ATOM 1478 C CA . LEU A 1 186 ? -6.688 2.976 10.284 1.00 95.81 186 LEU A CA 1
ATOM 1479 C C . LEU A 1 186 ? -6.340 3.624 11.628 1.00 95.81 186 LEU A C 1
ATOM 1481 O O . LEU A 1 186 ? -6.172 2.912 12.623 1.00 95.81 186 LEU A O 1
ATOM 1485 N N . ILE A 1 187 ? -6.247 4.948 11.667 1.00 95.50 187 ILE A N 1
ATOM 1486 C CA . ILE A 1 187 ? -6.247 5.721 12.908 1.00 95.50 187 ILE A CA 1
ATOM 1487 C C . ILE A 1 187 ? -7.712 5.973 13.252 1.00 95.50 187 ILE A C 1
ATOM 1489 O O . ILE A 1 187 ? -8.455 6.532 12.448 1.00 95.50 187 ILE A O 1
ATOM 1493 N N . VAL A 1 188 ? -8.139 5.512 14.422 1.00 94.31 188 VAL A N 1
ATOM 1494 C CA . VAL A 1 188 ? -9.522 5.624 14.888 1.00 94.31 188 VAL A CA 1
ATOM 1495 C C . VAL A 1 188 ? -9.569 6.546 16.093 1.00 94.31 188 VAL A C 1
ATOM 1497 O O . VAL A 1 188 ? -8.918 6.274 17.105 1.00 94.31 188 VAL A O 1
ATOM 1500 N N . ASP A 1 189 ? -10.383 7.592 15.999 1.00 92.81 189 ASP A N 1
ATOM 1501 C CA . ASP A 1 189 ? -10.697 8.470 17.117 1.00 92.81 189 ASP A CA 1
ATOM 1502 C C . ASP A 1 189 ? -11.889 7.918 17.913 1.00 92.81 189 ASP A C 1
ATOM 1504 O O . ASP A 1 189 ? -13.005 7.752 17.403 1.00 92.81 189 ASP A O 1
ATOM 1508 N N . THR A 1 190 ? -11.634 7.630 19.191 1.00 91.19 190 THR A N 1
ATOM 1509 C CA . THR A 1 190 ? -12.634 7.163 20.162 1.00 91.19 190 THR A CA 1
ATOM 1510 C C . THR A 1 190 ? -13.025 8.242 21.180 1.00 91.19 190 THR A C 1
ATOM 1512 O O . THR A 1 190 ? -13.768 7.950 22.111 1.00 91.19 190 THR A O 1
ATOM 1515 N N . SER A 1 191 ? -12.575 9.493 21.024 1.00 83.88 191 SER A N 1
ATOM 1516 C CA . SER A 1 191 ? -12.760 10.612 21.975 1.00 83.88 191 SER A CA 1
ATOM 1517 C C . SER A 1 191 ? -14.220 10.958 22.285 1.00 83.88 191 SER A C 1
ATOM 1519 O O . SER A 1 191 ? -14.513 11.517 23.339 1.00 83.88 191 SER A O 1
ATOM 1521 N N . ASN A 1 192 ? -15.161 10.543 21.432 1.00 79.31 192 ASN A N 1
ATOM 1522 C CA . ASN A 1 192 ? -16.604 10.642 21.691 1.00 79.31 192 ASN A CA 1
ATOM 1523 C C . ASN A 1 192 ? -17.101 9.691 22.804 1.00 79.31 192 ASN A C 1
ATOM 1525 O O . ASN A 1 192 ? -18.284 9.684 23.141 1.00 79.31 192 ASN A O 1
ATOM 1529 N N . TRP A 1 193 ? -16.212 8.872 23.367 1.00 73.62 193 TRP A N 1
ATOM 1530 C CA . TRP A 1 193 ? -16.453 7.975 24.491 1.00 73.62 193 TRP A CA 1
ATOM 1531 C C . TRP A 1 193 ? -15.731 8.467 25.749 1.00 73.62 193 TRP A C 1
ATOM 1533 O O . TRP A 1 193 ? -14.657 9.058 25.679 1.00 73.62 193 TRP A O 1
ATOM 1543 N N . ILE A 1 194 ? -16.282 8.173 26.933 1.00 57.00 194 ILE A N 1
ATOM 1544 C CA . ILE A 1 194 ? -15.621 8.493 28.211 1.00 57.00 194 ILE A CA 1
ATOM 1545 C C . ILE A 1 194 ? -14.245 7.809 28.251 1.00 57.00 194 ILE A C 1
ATOM 1547 O O . ILE A 1 194 ? -14.174 6.575 28.223 1.00 57.00 194 ILE A O 1
ATOM 1551 N N . GLY A 1 195 ? -13.174 8.608 28.327 1.00 66.25 195 GLY A N 1
ATOM 1552 C CA . GLY A 1 195 ? -11.779 8.146 28.301 1.00 66.25 195 GLY A CA 1
ATOM 1553 C C . GLY A 1 195 ? -11.230 7.836 26.902 1.00 66.25 195 GLY A C 1
ATOM 1554 O O . GLY A 1 195 ? -10.293 7.048 26.789 1.00 66.25 195 GLY A O 1
ATOM 1555 N N . GLY A 1 196 ? -11.849 8.380 25.852 1.00 74.25 196 GLY A N 1
ATOM 1556 C CA . GLY A 1 196 ? -11.458 8.151 24.468 1.00 74.25 196 GLY A CA 1
ATOM 1557 C C . GLY A 1 196 ? -10.080 8.709 24.097 1.00 74.25 196 GLY A C 1
ATOM 1558 O O . GLY A 1 196 ? -9.531 9.583 24.765 1.00 74.25 196 GLY A O 1
ATOM 1559 N N . ARG A 1 197 ? -9.511 8.116 23.048 1.00 85.12 197 ARG A N 1
ATOM 1560 C CA . ARG A 1 197 ? -8.130 8.278 22.567 1.00 85.12 197 ARG A CA 1
ATOM 1561 C C . ARG A 1 197 ? -8.005 7.818 21.112 1.00 85.12 197 ARG A C 1
ATOM 1563 O O . ARG A 1 197 ? -8.927 7.185 20.586 1.00 85.12 197 ARG A O 1
ATOM 1570 N N . HIS A 1 198 ? -6.844 8.029 20.501 1.00 91.00 198 HIS A N 1
ATOM 1571 C CA . HIS A 1 198 ? -6.531 7.424 19.208 1.00 91.00 198 HIS A CA 1
ATOM 1572 C C . HIS A 1 198 ? -6.096 5.965 19.372 1.00 91.00 198 HIS A C 1
ATOM 1574 O O . HIS A 1 198 ? -5.307 5.618 20.257 1.00 91.00 198 HIS A O 1
ATOM 1580 N N . VAL A 1 199 ? -6.608 5.096 18.504 1.00 92.06 199 VAL A N 1
ATOM 1581 C CA . VAL A 1 199 ? -6.239 3.678 18.444 1.00 92.06 199 VAL A CA 1
ATOM 1582 C C . VAL A 1 199 ? -5.956 3.270 17.005 1.00 92.06 199 VAL A C 1
ATOM 1584 O O . VAL A 1 199 ? -6.571 3.780 16.072 1.00 92.06 199 VAL A O 1
ATOM 1587 N N . LEU A 1 200 ? -5.025 2.335 16.822 1.00 94.81 200 LEU A N 1
ATOM 1588 C CA . LEU A 1 200 ? -4.723 1.779 15.508 1.00 94.81 200 LEU A CA 1
ATOM 1589 C C . LEU A 1 200 ? -5.490 0.478 15.280 1.00 94.81 200 LEU A C 1
ATOM 1591 O O . LEU A 1 200 ? -5.445 -0.429 16.115 1.00 94.81 200 LEU A O 1
ATOM 1595 N N . ILE A 1 201 ? -6.137 0.373 14.122 1.00 93.69 201 ILE A N 1
ATOM 1596 C CA . ILE A 1 201 ? -6.843 -0.827 13.666 1.00 93.69 201 ILE A CA 1
ATOM 1597 C C . ILE A 1 201 ? -6.260 -1.256 12.324 1.00 93.69 201 ILE A C 1
ATOM 1599 O O . ILE A 1 201 ? -6.269 -0.486 11.369 1.00 93.69 201 ILE A O 1
ATOM 1603 N N . ALA A 1 202 ? -5.739 -2.479 12.229 1.00 93.25 202 ALA A N 1
ATOM 1604 C CA . ALA A 1 202 ? -5.226 -2.982 10.957 1.00 93.25 202 ALA A CA 1
ATOM 1605 C C . ALA A 1 202 ? -6.383 -3.367 10.012 1.00 93.25 202 ALA A C 1
ATOM 1607 O O . ALA A 1 202 ? -7.371 -3.937 10.486 1.00 93.25 202 ALA A O 1
ATOM 1608 N N . PRO A 1 203 ? -6.255 -3.159 8.686 1.00 89.94 203 PRO A N 1
ATOM 1609 C CA . PRO A 1 203 ? -7.267 -3.580 7.715 1.00 89.94 203 PRO A CA 1
ATOM 1610 C C . PRO A 1 203 ? -7.692 -5.047 7.831 1.00 89.94 203 PRO A C 1
ATOM 1612 O O . PRO A 1 203 ? -8.875 -5.352 7.761 1.00 89.94 203 PRO A O 1
ATOM 1615 N N . GLY A 1 204 ? -6.754 -5.956 8.121 1.00 84.25 204 GLY A N 1
ATOM 1616 C CA . GLY A 1 204 ? -7.054 -7.380 8.321 1.00 84.25 204 GLY A CA 1
ATOM 1617 C C . GLY A 1 204 ? -7.919 -7.701 9.552 1.00 84.25 204 GLY A C 1
ATOM 1618 O O . GLY A 1 204 ? -8.203 -8.867 9.812 1.00 84.25 204 GLY A O 1
ATOM 1619 N N . TRP A 1 205 ? -8.299 -6.706 10.360 1.00 86.06 205 TRP A N 1
ATOM 1620 C CA . TRP A 1 205 ? -9.217 -6.866 11.497 1.00 86.06 205 TRP A CA 1
ATOM 1621 C C . TRP A 1 205 ? -10.637 -6.375 11.187 1.00 86.06 205 TRP A C 1
ATOM 1623 O O . TRP A 1 205 ? -11.539 -6.573 12.007 1.00 86.06 205 TRP A O 1
ATOM 1633 N N . VAL A 1 206 ? -10.831 -5.749 10.023 1.00 85.44 206 VAL A N 1
ATOM 1634 C CA . VAL A 1 206 ? -12.134 -5.336 9.497 1.00 85.44 206 VAL A CA 1
ATOM 1635 C C . VAL A 1 206 ? -12.919 -6.581 9.090 1.00 85.44 206 VAL A C 1
ATOM 1637 O O . VAL A 1 206 ? -12.409 -7.443 8.379 1.00 85.44 206 VAL A O 1
ATOM 1640 N N . SER A 1 207 ? -14.155 -6.693 9.568 1.00 79.44 207 SER A N 1
ATOM 1641 C CA . SER A 1 207 ? -15.071 -7.795 9.251 1.00 79.44 207 SER A CA 1
ATOM 1642 C C . SER A 1 207 ? -16.111 -7.419 8.197 1.00 79.44 207 SER A C 1
ATOM 1644 O O . SER A 1 207 ? -16.722 -8.306 7.605 1.00 79.44 207 SER A O 1
ATOM 1646 N N . GLY A 1 208 ? -16.312 -6.125 7.944 1.00 77.12 208 GLY A N 1
ATOM 1647 C CA . GLY A 1 208 ? -17.208 -5.641 6.901 1.00 77.12 208 GLY A CA 1
ATOM 1648 C C . GLY A 1 208 ? -17.133 -4.129 6.729 1.00 77.12 208 GLY A C 1
ATOM 1649 O O . GLY A 1 208 ? -16.761 -3.403 7.649 1.00 77.12 208 GLY A O 1
ATOM 1650 N N . ILE A 1 209 ? -17.490 -3.649 5.540 1.00 87.56 209 ILE A N 1
ATOM 1651 C CA . ILE A 1 209 ? -17.573 -2.218 5.238 1.00 87.56 209 ILE A CA 1
ATOM 1652 C C . ILE A 1 209 ? -18.900 -1.956 4.537 1.00 87.56 209 ILE A C 1
ATOM 1654 O O . ILE A 1 209 ? -19.228 -2.610 3.549 1.00 87.56 209 ILE A O 1
ATOM 1658 N N . SER A 1 210 ? -19.657 -0.989 5.048 1.00 86.44 210 SER A N 1
ATOM 1659 C CA . SER A 1 210 ? -20.832 -0.436 4.384 1.00 86.44 210 SER A CA 1
ATOM 1660 C C . SER A 1 210 ? -20.493 0.959 3.882 1.00 86.44 210 SER A C 1
ATOM 1662 O O . SER A 1 210 ? -20.416 1.906 4.665 1.00 86.44 210 SER A O 1
ATOM 1664 N N . TRP A 1 211 ? -20.275 1.071 2.573 1.00 84.50 211 TRP A N 1
ATOM 1665 C CA . TRP A 1 211 ? -19.932 2.337 1.922 1.00 84.50 211 TRP A CA 1
ATOM 1666 C C . TRP A 1 211 ? -21.100 3.325 1.955 1.00 84.50 211 TRP A C 1
ATOM 1668 O O . TRP A 1 211 ? -20.928 4.470 2.353 1.00 84.50 211 TRP A O 1
ATOM 1678 N N . GLU A 1 212 ? -22.311 2.869 1.622 1.00 83.44 212 GLU A N 1
ATOM 1679 C CA . GLU A 1 212 ? -23.516 3.710 1.685 1.00 83.44 212 GLU A CA 1
ATOM 1680 C C . GLU A 1 212 ? -23.868 4.110 3.121 1.00 83.44 212 GLU A C 1
ATOM 1682 O O . GLU A 1 212 ? -24.300 5.231 3.370 1.00 83.44 212 GLU A O 1
ATOM 1687 N N . GLY A 1 213 ? -23.663 3.198 4.077 1.00 84.19 213 GLY A N 1
ATOM 1688 C CA . GLY A 1 213 ? -23.932 3.438 5.493 1.00 84.19 213 GLY A CA 1
ATOM 1689 C C . GLY A 1 213 ? -22.786 4.102 6.256 1.00 84.19 213 GLY A C 1
ATOM 1690 O O . GLY A 1 213 ? -22.873 4.156 7.480 1.00 84.19 213 GLY A O 1
ATOM 1691 N N . THR A 1 214 ? -21.714 4.514 5.564 1.00 92.75 214 THR A N 1
ATOM 1692 C CA . THR A 1 214 ? -20.515 5.166 6.126 1.00 92.75 214 THR A CA 1
ATOM 1693 C C . THR A 1 214 ? -19.982 4.486 7.392 1.00 92.75 214 THR A C 1
ATOM 1695 O O . THR A 1 214 ? -19.722 5.122 8.420 1.00 92.75 214 THR A O 1
ATOM 1698 N N . LYS A 1 215 ? -19.848 3.156 7.332 1.00 93.44 215 LYS A N 1
ATOM 1699 C CA . LYS A 1 215 ? -19.602 2.298 8.497 1.00 93.44 215 LYS A CA 1
ATOM 1700 C C . LYS A 1 215 ? -18.556 1.225 8.212 1.00 93.44 215 LYS A C 1
ATOM 1702 O O . LYS A 1 215 ? -18.602 0.574 7.170 1.00 93.44 215 LYS A O 1
ATOM 1707 N N . ILE A 1 216 ? -17.677 0.980 9.180 1.00 92.50 216 ILE A N 1
ATOM 1708 C CA . ILE A 1 216 ? -16.707 -0.121 9.181 1.00 92.50 216 ILE A CA 1
ATOM 1709 C C . ILE A 1 216 ? -16.965 -0.999 10.408 1.00 92.50 216 ILE A C 1
ATOM 1711 O O . ILE A 1 216 ? -16.883 -0.534 11.545 1.00 92.50 216 ILE A O 1
ATOM 1715 N N . ASP A 1 217 ? -17.265 -2.272 10.175 1.00 89.50 217 ASP A N 1
ATOM 1716 C CA . ASP A 1 217 ? -17.398 -3.289 11.213 1.00 89.50 217 ASP A CA 1
ATOM 1717 C C . ASP A 1 217 ? -16.038 -3.962 11.456 1.00 89.50 217 ASP A C 1
ATOM 1719 O O . ASP A 1 217 ? -15.302 -4.277 10.517 1.00 89.50 217 ASP A O 1
ATOM 1723 N N . ILE A 1 218 ? -15.692 -4.193 12.721 1.00 89.38 218 ILE A N 1
ATOM 1724 C CA . ILE A 1 218 ? -14.432 -4.829 13.125 1.00 89.38 218 ILE A CA 1
ATOM 1725 C C . ILE A 1 218 ? -14.688 -6.027 14.036 1.00 89.38 218 ILE A C 1
ATOM 1727 O O . ILE A 1 218 ? -15.591 -6.028 14.873 1.00 89.38 218 ILE A O 1
ATOM 1731 N N . GLY A 1 219 ? -13.838 -7.048 13.924 1.00 85.44 219 GLY A N 1
ATOM 1732 C CA . GLY A 1 219 ? -13.911 -8.268 14.735 1.00 85.44 219 GLY A CA 1
ATOM 1733 C C . GLY A 1 219 ? -13.352 -8.118 16.156 1.00 85.44 219 GLY A C 1
ATOM 1734 O O . GLY A 1 219 ? -12.701 -9.041 16.644 1.00 85.44 219 GLY A O 1
ATOM 1735 N N . LEU A 1 220 ? -13.525 -6.954 16.788 1.00 86.31 220 LEU A N 1
ATOM 1736 C CA . LEU A 1 220 ? -13.023 -6.617 18.126 1.00 86.31 220 LEU A CA 1
ATOM 1737 C C . LEU A 1 220 ? -14.163 -6.062 18.988 1.00 86.31 220 LEU A C 1
ATOM 1739 O O . LEU A 1 220 ? -15.076 -5.436 18.461 1.00 86.31 220 LEU A O 1
ATOM 1743 N N . THR A 1 221 ? -14.086 -6.254 20.307 1.00 90.50 221 THR A N 1
ATOM 1744 C CA . THR A 1 221 ? -15.028 -5.662 21.281 1.00 90.50 221 THR A CA 1
ATOM 1745 C C . THR A 1 221 ? -14.607 -4.251 21.695 1.00 90.50 221 THR A C 1
ATOM 1747 O O . THR A 1 221 ? -13.414 -3.925 21.669 1.00 90.50 221 THR A O 1
ATOM 1750 N N . ARG A 1 222 ? -15.546 -3.450 22.202 1.00 91.25 222 ARG A N 1
ATOM 1751 C CA . ARG A 1 222 ? -15.267 -2.124 22.761 1.00 91.25 222 ARG A CA 1
ATOM 1752 C C . ARG A 1 222 ? -14.308 -2.166 23.941 1.00 91.25 222 ARG A C 1
ATOM 1754 O O . ARG A 1 222 ? -13.405 -1.335 24.018 1.00 91.25 222 ARG A O 1
ATOM 1761 N N . ASP A 1 223 ? -14.452 -3.156 24.816 1.00 89.69 223 ASP A N 1
ATOM 1762 C CA . ASP A 1 223 ? -13.570 -3.320 25.974 1.00 89.69 223 ASP A CA 1
ATOM 1763 C C . ASP A 1 223 ? -12.138 -3.670 25.564 1.00 89.69 223 ASP A C 1
ATOM 1765 O O . ASP A 1 223 ? -11.185 -3.136 26.134 1.00 89.69 223 ASP A O 1
ATOM 1769 N N . ALA A 1 224 ? -11.955 -4.499 24.532 1.00 89.88 224 ALA A N 1
ATOM 1770 C CA . ALA A 1 224 ? -10.626 -4.762 23.984 1.00 89.88 224 ALA A CA 1
ATOM 1771 C C . ALA A 1 224 ? -9.963 -3.468 23.485 1.00 89.88 224 ALA A C 1
ATOM 1773 O O . ALA A 1 224 ? -8.791 -3.231 23.768 1.00 89.88 224 ALA A O 1
ATOM 1774 N N . ILE A 1 225 ? -10.705 -2.601 22.795 1.00 89.31 225 ILE A N 1
ATOM 1775 C CA . ILE A 1 225 ? -10.168 -1.341 22.264 1.00 89.31 225 ILE A CA 1
ATOM 1776 C C . ILE A 1 225 ? -9.869 -0.339 23.383 1.00 89.31 225 ILE A C 1
ATOM 1778 O O . ILE A 1 225 ? -8.810 0.291 23.397 1.00 89.31 225 ILE A O 1
ATOM 1782 N N . ARG A 1 226 ? -10.749 -0.241 24.383 1.00 86.06 226 ARG A N 1
ATOM 1783 C CA . ARG A 1 226 ? -10.541 0.591 25.580 1.00 86.06 226 ARG A CA 1
ATOM 1784 C C . ARG A 1 226 ? -9.288 0.203 26.368 1.00 86.06 226 ARG A C 1
ATOM 1786 O O . ARG A 1 226 ? -8.693 1.061 27.008 1.00 86.06 226 ARG A O 1
ATOM 1793 N N . ASN A 1 227 ? -8.886 -1.065 26.319 1.00 87.38 227 ASN A N 1
ATOM 1794 C CA . ASN A 1 227 ? -7.715 -1.574 27.034 1.00 87.38 227 ASN A CA 1
ATOM 1795 C C . ASN A 1 227 ? -6.457 -1.691 26.157 1.00 87.38 227 ASN A C 1
ATOM 1797 O O . ASN A 1 227 ? -5.426 -2.149 26.637 1.00 87.38 227 ASN A O 1
ATOM 1801 N N . SER A 1 228 ? -6.509 -1.275 24.887 1.00 88.62 228 SER A N 1
ATOM 1802 C CA . SER A 1 228 ? -5.353 -1.318 23.986 1.00 88.62 228 SER A CA 1
ATOM 1803 C C . SER A 1 228 ? -4.192 -0.424 24.440 1.00 88.62 228 SER A C 1
ATOM 1805 O O . SER A 1 228 ? -4.402 0.545 25.177 1.00 88.62 228 SER A O 1
ATOM 1807 N N . PRO A 1 229 ? -2.966 -0.676 23.954 1.00 86.31 229 PRO A N 1
ATOM 1808 C CA . PRO A 1 229 ? -1.884 0.296 24.043 1.00 86.31 229 PRO A CA 1
ATOM 1809 C C . PRO A 1 229 ? -2.286 1.636 23.408 1.00 86.31 229 PRO A C 1
ATOM 1811 O O . PRO A 1 229 ? -2.850 1.660 22.310 1.00 86.31 229 PRO A O 1
ATOM 1814 N N . GLU A 1 230 ? -1.984 2.743 24.085 1.00 82.25 230 GLU A N 1
ATOM 1815 C CA . GLU A 1 230 ? -2.267 4.099 23.601 1.00 82.25 230 GLU A CA 1
ATOM 1816 C C . GLU A 1 230 ? -1.387 4.456 22.400 1.00 82.25 230 GLU A C 1
ATOM 1818 O O . GLU A 1 230 ? -0.167 4.274 22.448 1.00 82.25 230 GLU A O 1
ATOM 1823 N N . TYR A 1 231 ? -2.008 4.942 21.324 1.00 88.06 231 TYR A N 1
ATOM 1824 C CA . TYR A 1 231 ? -1.294 5.469 20.169 1.00 88.06 231 TYR A CA 1
ATOM 1825 C C . TYR A 1 231 ? -1.015 6.962 20.362 1.00 88.06 231 TYR A C 1
ATOM 1827 O O . TYR A 1 231 ? -1.941 7.771 20.387 1.00 88.06 231 TYR A O 1
ATOM 1835 N N . ASP A 1 232 ? 0.265 7.326 20.444 1.00 85.62 232 ASP A N 1
ATOM 1836 C CA . ASP A 1 232 ? 0.692 8.721 20.349 1.00 85.62 232 ASP A CA 1
ATOM 1837 C C . ASP A 1 232 ? 0.682 9.167 18.880 1.00 85.62 232 ASP A C 1
ATOM 1839 O O . ASP A 1 232 ? 1.566 8.813 18.094 1.00 85.62 232 ASP A O 1
ATOM 1843 N N . SER A 1 233 ? -0.331 9.952 18.514 1.00 81.38 233 SER A N 1
ATOM 1844 C CA . SER A 1 233 ? -0.529 10.459 17.155 1.00 81.38 233 SER A CA 1
ATOM 1845 C C . SER A 1 233 ? 0.468 11.547 16.739 1.00 81.38 233 SER A C 1
ATOM 1847 O O . SER A 1 233 ? 0.493 11.900 15.554 1.00 81.38 233 SER A O 1
ATOM 1849 N N . ALA A 1 234 ? 1.274 12.078 17.668 1.00 78.12 234 ALA A N 1
ATOM 1850 C CA . ALA A 1 234 ? 2.330 13.051 17.388 1.00 78.12 234 ALA A CA 1
ATOM 1851 C C . ALA A 1 234 ? 3.667 12.379 17.025 1.00 78.12 234 ALA A C 1
ATOM 1853 O O . ALA A 1 234 ? 4.529 13.006 16.405 1.00 78.12 234 ALA A O 1
ATOM 1854 N N . GLY A 1 235 ? 3.844 11.109 17.399 1.00 77.62 235 GLY A N 1
ATOM 1855 C CA . GLY A 1 235 ? 5.065 10.341 17.183 1.00 77.62 235 GLY A CA 1
ATOM 1856 C C . GLY A 1 235 ? 5.020 9.411 15.968 1.00 77.62 235 GLY A C 1
ATOM 1857 O O . GLY A 1 235 ? 3.966 8.985 15.493 1.00 77.62 235 GLY A O 1
ATOM 1858 N N . ALA A 1 236 ? 6.205 9.025 15.487 1.00 80.56 236 ALA A N 1
ATOM 1859 C CA . ALA A 1 236 ? 6.324 7.931 14.530 1.00 80.56 236 ALA A CA 1
ATOM 1860 C C . ALA A 1 236 ? 5.954 6.599 15.200 1.00 80.56 236 ALA A C 1
ATOM 1862 O O . ALA A 1 236 ? 6.416 6.298 16.305 1.00 80.56 236 ALA A O 1
ATOM 1863 N N . VAL A 1 237 ? 5.176 5.766 14.505 1.00 85.25 237 VAL A N 1
ATOM 1864 C CA . VAL A 1 237 ? 4.863 4.417 14.985 1.00 85.25 237 VAL A CA 1
ATOM 1865 C C . VAL A 1 237 ? 6.137 3.579 15.037 1.00 85.25 237 VAL A C 1
ATOM 1867 O O . VAL A 1 237 ? 6.799 3.342 14.024 1.00 85.25 237 VAL A O 1
ATOM 1870 N N . GLN A 1 238 ? 6.473 3.129 16.243 1.00 82.69 238 GLN A N 1
ATOM 1871 C CA . GLN A 1 238 ? 7.625 2.276 16.498 1.00 82.69 238 GLN A CA 1
ATOM 1872 C C . GLN A 1 238 ? 7.220 0.800 16.526 1.00 82.69 238 GLN A C 1
ATOM 1874 O O . GLN A 1 238 ? 6.135 0.443 16.986 1.00 82.69 238 GLN A O 1
ATOM 1879 N N . ARG A 1 239 ? 8.140 -0.080 16.115 1.00 83.75 239 ARG A N 1
ATOM 1880 C CA . ARG A 1 239 ? 7.885 -1.527 16.033 1.00 83.75 239 ARG A CA 1
ATOM 1881 C C . ARG A 1 239 ? 7.450 -2.140 17.366 1.00 83.75 239 ARG A C 1
ATOM 1883 O O . ARG A 1 239 ? 6.555 -2.972 17.389 1.00 83.75 239 ARG A O 1
ATOM 1890 N N . ASN A 1 240 ? 8.041 -1.693 18.473 1.00 80.62 240 ASN A N 1
ATOM 1891 C CA . ASN A 1 240 ? 7.696 -2.152 19.821 1.00 80.62 240 ASN A CA 1
ATOM 1892 C C . ASN A 1 240 ? 6.252 -1.799 20.224 1.00 80.62 240 ASN A C 1
ATOM 1894 O O . ASN A 1 240 ? 5.634 -2.540 20.985 1.00 80.62 240 ASN A O 1
ATOM 1898 N N . TYR A 1 241 ? 5.714 -0.673 19.748 1.00 86.12 241 TYR A N 1
ATOM 1899 C CA . TYR A 1 241 ? 4.313 -0.321 19.934 1.00 86.12 241 TYR A CA 1
ATOM 1900 C C . TYR A 1 241 ? 3.426 -1.278 19.138 1.00 86.12 241 TYR A C 1
ATOM 1902 O O . TYR A 1 241 ? 2.500 -1.855 19.704 1.00 86.12 241 TYR A O 1
ATOM 1910 N N . GLU A 1 242 ? 3.755 -1.504 17.863 1.00 88.00 242 GLU A N 1
ATOM 1911 C CA . GLU A 1 242 ? 3.009 -2.425 17.005 1.00 88.00 242 GLU A CA 1
ATOM 1912 C C . GLU A 1 242 ? 3.025 -3.862 17.573 1.00 88.00 242 GLU A C 1
ATOM 1914 O O . GLU A 1 242 ? 1.981 -4.510 17.616 1.00 88.00 242 GLU A O 1
ATOM 1919 N N . ASP A 1 243 ? 4.161 -4.347 18.096 1.00 81.62 243 ASP A N 1
ATOM 1920 C CA . ASP A 1 243 ? 4.270 -5.658 18.761 1.00 81.62 243 ASP A CA 1
ATOM 1921 C C . ASP A 1 243 ? 3.313 -5.769 19.962 1.00 81.62 243 ASP A C 1
ATOM 1923 O O . ASP A 1 243 ? 2.571 -6.749 20.075 1.00 81.62 243 ASP A O 1
ATOM 1927 N N . ARG A 1 244 ? 3.276 -4.754 20.841 1.00 87.69 244 ARG A N 1
ATOM 1928 C CA . ARG A 1 244 ? 2.340 -4.721 21.983 1.00 87.69 244 ARG A CA 1
ATOM 1929 C C . ARG A 1 244 ? 0.885 -4.675 21.525 1.00 87.69 244 ARG A C 1
ATOM 1931 O O . ARG A 1 244 ? 0.045 -5.342 22.120 1.00 87.69 244 ARG A O 1
ATOM 1938 N N . LEU A 1 245 ? 0.587 -3.898 20.485 1.00 89.25 245 LEU A N 1
ATOM 1939 C CA . LEU A 1 245 ? -0.760 -3.748 19.937 1.00 89.25 245 LEU A CA 1
ATOM 1940 C C . LEU A 1 245 ? -1.287 -5.076 19.378 1.00 89.25 245 LEU A C 1
ATOM 1942 O O . LEU A 1 245 ? -2.396 -5.497 19.700 1.00 89.25 245 LEU A O 1
ATOM 1946 N N . HIS A 1 246 ? -0.481 -5.758 18.566 1.00 84.81 246 HIS A N 1
ATOM 1947 C CA . HIS A 1 246 ? -0.851 -7.043 17.977 1.00 84.81 246 HIS A CA 1
ATOM 1948 C C . HIS A 1 246 ? -0.954 -8.158 19.024 1.00 84.81 246 HIS A C 1
ATOM 1950 O O . HIS A 1 246 ? -1.874 -8.973 18.949 1.00 84.81 246 HIS A O 1
ATOM 1956 N N . ALA A 1 247 ? -0.066 -8.171 20.026 1.00 80.19 247 ALA A N 1
ATOM 1957 C CA . ALA A 1 247 ? -0.161 -9.097 21.154 1.00 80.19 247 ALA A CA 1
ATOM 1958 C C . ALA A 1 247 ? -1.442 -8.873 21.973 1.00 80.19 247 ALA A C 1
ATOM 1960 O O . ALA A 1 247 ? -2.130 -9.838 22.296 1.00 80.19 247 ALA A O 1
ATOM 1961 N N . HIS A 1 248 ? -1.794 -7.612 22.247 1.00 86.19 248 HIS A N 1
ATOM 1962 C CA . HIS A 1 248 ? -3.008 -7.239 22.980 1.00 86.19 248 HIS A CA 1
ATOM 1963 C C . HIS A 1 248 ? -4.282 -7.762 22.310 1.00 86.19 248 HIS A C 1
ATOM 1965 O O . HIS A 1 248 ? -5.129 -8.359 22.967 1.00 86.19 248 HIS A O 1
ATOM 1971 N N . TYR A 1 249 ? -4.408 -7.585 20.994 1.00 81.38 249 TYR A N 1
ATOM 1972 C CA . TYR A 1 249 ? -5.577 -8.063 20.251 1.00 81.38 249 TYR A CA 1
ATOM 1973 C C . TYR A 1 249 ? -5.497 -9.536 19.835 1.00 81.38 249 TYR A C 1
ATOM 1975 O O . TYR A 1 249 ? -6.437 -10.042 19.221 1.00 81.38 249 TYR A O 1
ATOM 1983 N N . VAL A 1 250 ? -4.392 -10.223 20.144 1.00 77.56 250 VAL A N 1
ATOM 1984 C CA . VAL A 1 250 ? -4.123 -11.605 19.717 1.00 77.56 250 VAL A CA 1
ATOM 1985 C C . VAL A 1 250 ? -4.263 -11.743 18.192 1.00 77.56 250 VAL A C 1
ATOM 1987 O O . VAL A 1 250 ? -4.915 -12.643 17.663 1.00 77.56 250 VAL A O 1
ATOM 1990 N N . LYS A 1 251 ? -3.675 -10.794 17.458 1.00 76.81 251 LYS A N 1
ATOM 1991 C CA . LYS A 1 251 ? -3.714 -10.743 15.993 1.00 76.81 251 LYS A CA 1
ATOM 1992 C C . LYS A 1 251 ? -2.321 -10.885 15.415 1.00 76.81 251 LYS A C 1
ATOM 1994 O O . LYS A 1 251 ? -1.385 -10.251 15.892 1.00 76.81 251 LYS A O 1
ATOM 1999 N N . SER A 1 252 ? -2.197 -11.646 14.332 1.00 70.94 252 SER A N 1
ATOM 2000 C CA . SER A 1 252 ? -0.940 -11.788 13.598 1.00 70.94 252 SER A CA 1
ATOM 2001 C C . SER A 1 252 ? -0.407 -10.423 13.135 1.00 70.94 252 SER A C 1
ATOM 2003 O O . SER A 1 252 ? -1.143 -9.647 12.522 1.00 70.94 252 SER A O 1
ATOM 2005 N N . PRO A 1 253 ? 0.853 -10.087 13.449 1.00 71.12 253 PRO A N 1
ATOM 2006 C CA . PRO A 1 253 ? 1.550 -8.955 12.852 1.00 71.12 253 PRO A CA 1
ATOM 2007 C C . PRO A 1 253 ? 1.636 -8.995 11.328 1.00 71.12 253 PRO A C 1
ATOM 2009 O O . PRO A 1 253 ? 2.074 -9.992 10.757 1.00 71.12 253 PRO A O 1
ATOM 2012 N N . TYR A 1 254 ? 1.346 -7.870 10.668 1.00 67.44 254 TYR A N 1
ATOM 2013 C CA . TYR A 1 254 ? 1.507 -7.764 9.212 1.00 67.44 254 TYR A CA 1
ATOM 2014 C C . TYR A 1 254 ? 2.981 -7.857 8.789 1.00 67.44 254 TYR A C 1
ATOM 2016 O O . TYR A 1 254 ? 3.281 -8.240 7.672 1.00 67.44 254 TYR A O 1
ATOM 2024 N N . TRP A 1 255 ? 3.927 -7.522 9.674 1.00 67.62 255 TRP A N 1
ATOM 2025 C CA . TRP A 1 255 ? 5.365 -7.709 9.433 1.00 67.62 255 TRP A CA 1
ATOM 2026 C C . TRP A 1 255 ? 5.827 -9.125 9.771 1.00 67.62 255 TRP A C 1
ATOM 2028 O O . TRP A 1 255 ? 7.019 -9.373 9.872 1.00 67.62 255 TRP A O 1
ATOM 2038 N N . ILE A 1 256 ? 4.914 -10.060 9.999 1.00 51.19 256 ILE A N 1
ATOM 2039 C CA . ILE A 1 256 ? 5.220 -11.489 9.930 1.00 51.19 256 ILE A CA 1
ATOM 2040 C C . ILE A 1 256 ? 4.754 -12.031 8.581 1.00 51.19 256 ILE A C 1
ATOM 2042 O O . ILE A 1 256 ? 5.455 -12.841 7.982 1.00 51.19 256 ILE A O 1
ATOM 2046 N N . GLU A 1 257 ? 3.651 -11.505 8.052 1.00 44.22 257 GLU A N 1
ATOM 2047 C CA . GLU A 1 257 ? 3.233 -11.678 6.659 1.00 44.22 257 GLU A CA 1
ATOM 2048 C C . GLU A 1 257 ? 4.052 -10.749 5.746 1.00 44.22 257 GLU A C 1
ATOM 2050 O O . GLU A 1 257 ? 3.589 -9.733 5.234 1.00 44.22 257 GLU A O 1
ATOM 2055 N N . GLY A 1 258 ? 5.334 -11.095 5.591 1.00 43.34 258 GLY A N 1
ATOM 2056 C CA . GLY A 1 258 ? 6.262 -10.404 4.692 1.00 43.34 258 GLY A CA 1
ATOM 2057 C C . GLY A 1 258 ? 7.558 -9.889 5.321 1.00 43.34 258 GLY A C 1
ATOM 2058 O O . GLY A 1 258 ? 8.192 -9.027 4.718 1.00 43.34 258 GLY A O 1
ATOM 2059 N N . ASN A 1 259 ? 7.990 -10.376 6.494 1.00 35.84 259 ASN A N 1
ATOM 2060 C CA . ASN A 1 259 ? 9.318 -10.033 7.016 1.00 35.84 259 ASN A CA 1
ATOM 2061 C C . ASN A 1 259 ? 10.089 -11.258 7.515 1.00 35.84 259 ASN A C 1
ATOM 2063 O O . ASN A 1 259 ? 9.686 -11.976 8.432 1.00 35.84 259 ASN A O 1
ATOM 2067 N N . GLU A 1 260 ? 11.279 -11.390 6.946 1.00 43.84 260 GLU A N 1
ATOM 2068 C CA . GLU A 1 260 ? 12.347 -12.372 7.148 1.00 43.84 260 GLU A CA 1
ATOM 2069 C C . GLU A 1 260 ? 12.820 -12.558 8.599 1.00 43.84 260 GLU A C 1
ATOM 2071 O O . GLU A 1 260 ? 13.654 -13.407 8.893 1.00 43.84 260 GLU A O 1
ATOM 2076 N N . GLY A 1 261 ? 12.262 -11.802 9.542 1.00 34.56 261 GLY A N 1
ATOM 2077 C CA . GLY A 1 261 ? 12.699 -11.766 10.925 1.00 34.56 261 GLY A CA 1
ATOM 2078 C C . GLY A 1 261 ? 12.215 -12.889 11.839 1.00 34.56 261 GLY A C 1
ATOM 2079 O O . GLY A 1 261 ? 12.790 -13.035 12.915 1.00 34.56 261 GLY A O 1
ATOM 2080 N N . ARG A 1 262 ? 11.173 -13.625 11.435 1.00 39.88 262 ARG A N 1
ATOM 2081 C CA . ARG A 1 262 ? 10.750 -14.934 11.980 1.00 39.88 262 ARG A CA 1
ATOM 2082 C C . ARG A 1 262 ? 10.867 -16.045 10.939 1.00 39.88 262 ARG A C 1
ATOM 2084 O O . ARG A 1 262 ? 10.543 -17.190 11.232 1.00 39.88 262 ARG A O 1
ATOM 2091 N N . ALA A 1 263 ? 11.291 -15.699 9.723 1.00 42.84 263 ALA A N 1
ATOM 2092 C CA . ALA A 1 263 ? 11.423 -16.670 8.661 1.00 42.84 263 ALA A CA 1
ATOM 2093 C C . ALA A 1 263 ? 12.478 -17.706 9.042 1.00 42.84 263 ALA A C 1
ATOM 2095 O O . ALA A 1 263 ? 12.201 -18.874 8.882 1.00 42.84 263 ALA A O 1
ATOM 2096 N N . GLY A 1 264 ? 13.584 -17.324 9.691 1.00 46.94 264 GLY A N 1
ATOM 2097 C CA . GLY A 1 264 ? 14.536 -18.276 10.278 1.00 46.94 264 GLY A CA 1
ATOM 2098 C C . GLY A 1 264 ? 13.912 -19.393 11.113 1.00 46.94 264 GLY A C 1
ATOM 2099 O O . GLY A 1 264 ? 14.225 -20.555 10.885 1.00 46.94 264 GLY A O 1
ATOM 2100 N N . ASP A 1 265 ? 12.986 -19.045 12.011 1.00 51.97 265 ASP A N 1
ATOM 2101 C CA . ASP A 1 265 ? 12.304 -19.989 12.914 1.00 51.97 265 ASP A CA 1
ATOM 2102 C C . ASP A 1 265 ? 11.199 -20.812 12.223 1.00 51.97 265 ASP A C 1
ATOM 2104 O O . ASP A 1 265 ? 10.717 -21.796 12.778 1.00 51.97 265 ASP A O 1
ATOM 2108 N N . ARG A 1 266 ? 10.757 -20.394 11.029 1.00 69.44 266 ARG A N 1
ATOM 2109 C CA . ARG A 1 266 ? 9.728 -21.064 10.204 1.00 69.44 266 ARG A CA 1
ATOM 2110 C C . ARG A 1 266 ? 10.293 -21.683 8.925 1.00 69.44 266 ARG A C 1
ATOM 2112 O O . ARG A 1 266 ? 9.555 -22.348 8.194 1.00 69.44 266 ARG A O 1
ATOM 2119 N N . MET A 1 267 ? 11.570 -21.438 8.657 1.00 81.56 267 MET A N 1
ATOM 2120 C CA . MET A 1 267 ? 12.334 -22.012 7.573 1.00 81.56 267 MET A CA 1
ATOM 2121 C C . MET A 1 267 ? 12.681 -23.428 7.983 1.00 81.56 267 MET A C 1
ATOM 2123 O O . MET A 1 267 ? 13.371 -23.649 8.975 1.00 81.56 267 MET A O 1
ATOM 2127 N N . ALA A 1 268 ? 12.228 -24.378 7.188 1.00 87.19 268 ALA A N 1
ATOM 2128 C CA . ALA A 1 268 ? 12.627 -25.765 7.310 1.00 87.19 268 ALA A CA 1
ATOM 2129 C C . ALA A 1 268 ? 13.097 -26.264 5.950 1.00 87.19 268 ALA A C 1
ATOM 2131 O O . ALA A 1 268 ? 12.681 -25.753 4.905 1.00 87.19 268 ALA A O 1
ATOM 2132 N N . ARG A 1 269 ? 13.961 -27.279 5.946 1.00 92.94 269 ARG A N 1
ATOM 2133 C CA . ARG A 1 269 ? 14.187 -28.029 4.711 1.00 92.94 269 ARG A CA 1
ATOM 2134 C C . ARG A 1 269 ? 12.884 -28.742 4.371 1.00 92.94 269 ARG A C 1
ATOM 2136 O O . ARG A 1 269 ? 12.255 -29.308 5.262 1.00 92.94 269 ARG A O 1
ATOM 2143 N N . LEU A 1 270 ? 12.489 -28.753 3.099 1.00 89.75 270 LEU A N 1
ATOM 2144 C CA . LEU A 1 270 ? 11.242 -29.403 2.674 1.00 89.75 270 LEU A CA 1
ATOM 2145 C C . LEU A 1 270 ? 11.142 -30.858 3.174 1.00 89.75 270 LEU A C 1
ATOM 2147 O O . LEU A 1 270 ? 10.080 -31.296 3.587 1.00 89.75 270 LEU A O 1
ATOM 2151 N N . GLU A 1 271 ? 12.255 -31.592 3.204 1.00 87.75 271 GLU A N 1
ATOM 2152 C CA . GLU A 1 271 ? 12.317 -32.979 3.696 1.00 87.75 271 GLU A CA 1
ATOM 2153 C C . GLU A 1 271 ? 12.028 -33.156 5.195 1.00 87.75 271 GLU A C 1
ATOM 2155 O O . GLU A 1 271 ? 11.674 -34.253 5.621 1.00 87.75 271 GLU A O 1
ATOM 2160 N N . GLN A 1 272 ? 12.165 -32.097 5.996 1.00 88.25 272 GLN A N 1
ATOM 2161 C CA . GLN A 1 272 ? 11.823 -32.107 7.420 1.00 88.25 272 GLN A CA 1
ATOM 2162 C C . GLN A 1 272 ? 10.319 -31.886 7.644 1.00 88.25 272 GLN A C 1
ATOM 2164 O O . GLN A 1 272 ? 9.815 -32.148 8.735 1.00 88.25 272 GLN A O 1
ATOM 2169 N N . LEU A 1 273 ? 9.599 -31.419 6.620 1.00 84.56 273 LEU A N 1
ATOM 2170 C CA . LEU A 1 273 ? 8.164 -31.155 6.647 1.00 84.56 273 LEU A CA 1
ATOM 2171 C C . LEU A 1 273 ? 7.432 -32.365 6.061 1.00 84.56 273 LEU A C 1
ATOM 2173 O O . LEU A 1 273 ? 7.147 -32.430 4.868 1.00 84.56 273 LEU A O 1
ATOM 2177 N N . ALA A 1 274 ? 7.171 -33.362 6.909 1.00 80.12 274 ALA A N 1
ATOM 2178 C CA . ALA A 1 274 ? 6.618 -34.654 6.491 1.00 80.12 274 ALA A CA 1
ATOM 2179 C C . ALA A 1 274 ? 5.249 -34.553 5.792 1.00 80.12 274 ALA A C 1
ATOM 2181 O O . ALA A 1 274 ? 4.880 -35.449 5.035 1.00 80.12 274 ALA A O 1
ATOM 2182 N N . ASP A 1 275 ? 4.506 -33.479 6.046 1.00 80.38 275 ASP A N 1
ATOM 2183 C CA . ASP A 1 275 ? 3.197 -33.191 5.477 1.00 80.38 275 ASP A CA 1
ATOM 2184 C C . ASP A 1 275 ? 3.257 -32.370 4.187 1.00 80.38 275 ASP A C 1
ATOM 2186 O O . ASP A 1 275 ? 2.210 -32.191 3.572 1.00 80.38 275 ASP A O 1
ATOM 2190 N N . LEU A 1 276 ? 4.430 -31.893 3.756 1.00 84.75 276 LEU A N 1
ATOM 2191 C CA . LEU A 1 276 ? 4.569 -31.049 2.570 1.00 84.75 276 LEU A CA 1
ATOM 2192 C C . LEU A 1 276 ? 5.328 -31.731 1.428 1.00 84.75 276 LEU A C 1
ATOM 2194 O O . LEU A 1 276 ? 6.217 -32.564 1.622 1.00 84.75 276 LEU A O 1
ATOM 2198 N N . GLU A 1 277 ? 4.986 -31.330 0.210 1.00 87.44 277 GLU A N 1
ATOM 2199 C CA . GLU A 1 277 ? 5.686 -31.691 -1.022 1.00 87.44 277 GLU A CA 1
ATOM 2200 C C . GLU A 1 277 ? 5.633 -30.551 -2.045 1.00 87.44 277 GLU A C 1
ATOM 2202 O O . GLU A 1 277 ? 4.937 -29.559 -1.839 1.00 87.44 277 GLU A O 1
ATOM 2207 N N . ILE A 1 278 ? 6.401 -30.660 -3.133 1.00 86.19 278 ILE A N 1
ATOM 2208 C CA . ILE A 1 278 ? 6.298 -29.714 -4.251 1.00 86.19 278 ILE A CA 1
ATOM 2209 C C . ILE A 1 278 ? 4.983 -29.974 -4.984 1.00 86.19 278 ILE A C 1
ATOM 2211 O O . ILE A 1 278 ? 4.735 -31.108 -5.380 1.00 86.19 278 ILE A O 1
ATOM 2215 N N . ALA A 1 279 ? 4.179 -28.925 -5.181 1.00 76.69 279 ALA A N 1
ATOM 2216 C CA . ALA A 1 279 ? 2.903 -29.031 -5.878 1.00 76.69 279 ALA A CA 1
ATOM 2217 C C . ALA A 1 279 ? 3.027 -29.627 -7.284 1.00 76.69 279 ALA A C 1
ATOM 2219 O O . ALA A 1 279 ? 3.993 -29.370 -8.014 1.00 76.69 279 ALA A O 1
ATOM 2220 N N . ASP A 1 280 ? 1.971 -30.324 -7.694 1.00 71.31 280 ASP A N 1
ATOM 2221 C CA . ASP A 1 280 ? 1.820 -30.835 -9.050 1.00 71.31 280 ASP A CA 1
ATOM 2222 C C . ASP A 1 280 ? 2.011 -29.728 -10.097 1.00 71.31 280 ASP A C 1
ATOM 2224 O O . ASP A 1 280 ? 1.537 -28.599 -9.963 1.00 71.31 280 ASP A O 1
ATOM 2228 N N . GLY A 1 281 ? 2.749 -30.051 -11.160 1.00 73.00 281 GLY A N 1
ATOM 2229 C CA . GLY A 1 281 ? 3.096 -29.102 -12.224 1.00 73.00 281 GLY A CA 1
ATOM 2230 C C . GLY A 1 281 ? 4.301 -28.203 -11.919 1.00 73.00 281 GLY A C 1
ATOM 2231 O O . GLY A 1 281 ? 4.852 -27.596 -12.845 1.00 73.00 281 GLY A O 1
ATOM 2232 N N . HIS A 1 282 ? 4.786 -28.165 -10.673 1.00 75.56 282 HIS A N 1
ATOM 2233 C CA . HIS A 1 282 ? 6.028 -27.483 -10.315 1.00 75.56 282 HIS A CA 1
ATOM 2234 C C . HIS A 1 282 ? 7.221 -28.437 -10.342 1.00 75.56 282 HIS A C 1
ATOM 2236 O O . HIS A 1 282 ? 7.118 -29.642 -10.131 1.00 75.56 282 HIS A O 1
ATOM 2242 N N . THR A 1 283 ? 8.389 -27.890 -10.669 1.00 84.81 283 THR A N 1
ATOM 2243 C CA . THR A 1 283 ? 9.593 -28.692 -10.868 1.00 84.81 283 THR A CA 1
ATOM 2244 C C . THR A 1 283 ? 10.408 -28.762 -9.587 1.00 84.81 283 THR A C 1
ATOM 2246 O O . THR A 1 283 ? 10.845 -27.732 -9.079 1.00 84.81 283 THR A O 1
ATOM 2249 N N . ASP A 1 284 ? 10.646 -29.976 -9.094 1.00 91.19 284 ASP A N 1
ATOM 2250 C CA . ASP A 1 284 ? 11.604 -30.211 -8.020 1.00 91.19 284 ASP A CA 1
ATOM 2251 C C . ASP A 1 284 ? 13.036 -30.132 -8.566 1.00 91.19 284 ASP A C 1
ATOM 2253 O O . ASP A 1 284 ? 13.458 -30.926 -9.415 1.00 91.19 284 ASP A O 1
ATOM 2257 N N . VAL A 1 285 ? 13.768 -29.127 -8.092 1.00 94.88 285 VAL A N 1
ATOM 2258 C CA . VAL A 1 285 ? 15.117 -28.793 -8.562 1.00 94.88 285 VAL A CA 1
ATOM 2259 C C . VAL A 1 285 ? 16.219 -29.406 -7.697 1.00 94.88 285 VAL A C 1
ATOM 2261 O O . VAL A 1 285 ? 17.396 -29.171 -7.962 1.00 94.88 285 VAL A O 1
ATOM 2264 N N . ARG A 1 286 ? 15.885 -30.208 -6.677 1.00 96.06 286 ARG A N 1
ATOM 2265 C CA . ARG A 1 286 ? 16.898 -30.920 -5.881 1.00 96.06 286 ARG A CA 1
ATOM 2266 C C . ARG A 1 286 ? 17.757 -31.824 -6.773 1.00 96.06 286 ARG A C 1
ATOM 2268 O O . ARG A 1 286 ? 17.268 -32.488 -7.690 1.00 96.06 286 ARG A O 1
ATOM 2275 N N . GLY A 1 287 ? 19.064 -31.803 -6.534 1.00 95.75 287 GLY A N 1
ATOM 2276 C CA . GLY A 1 287 ? 20.099 -32.498 -7.303 1.00 95.75 287 GLY A CA 1
ATOM 2277 C C . GLY A 1 287 ? 20.490 -31.844 -8.637 1.00 95.75 287 GLY A C 1
ATOM 2278 O O . GLY A 1 287 ? 21.407 -32.329 -9.311 1.00 95.75 287 GLY A O 1
ATOM 2279 N N . TRP A 1 288 ? 19.823 -30.762 -9.054 1.00 98.06 288 TRP A N 1
ATOM 2280 C CA . TRP A 1 288 ? 20.137 -30.070 -10.309 1.00 98.06 28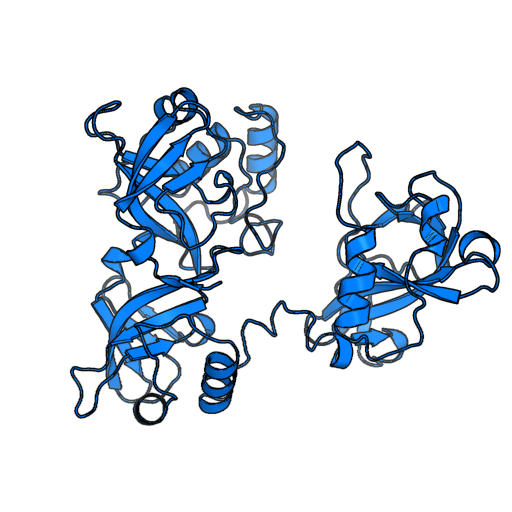8 TRP A CA 1
ATOM 2281 C C . TRP A 1 288 ? 21.462 -29.319 -10.208 1.00 98.06 288 TRP A C 1
ATOM 2283 O O . TRP A 1 288 ? 21.873 -28.902 -9.122 1.00 98.06 288 TRP A O 1
ATOM 2293 N N . ARG A 1 289 ? 22.141 -29.138 -11.348 1.00 98.06 289 ARG A N 1
ATOM 2294 C CA . ARG A 1 289 ? 23.377 -28.344 -11.393 1.00 98.06 289 ARG A CA 1
ATOM 2295 C C . ARG A 1 289 ? 23.047 -26.871 -11.229 1.00 98.06 289 ARG A C 1
ATOM 2297 O O . ARG A 1 289 ? 22.080 -26.390 -11.811 1.00 98.06 289 ARG A O 1
ATOM 2304 N N . VAL A 1 290 ? 23.889 -26.151 -10.502 1.00 98.25 290 VAL A N 1
ATOM 2305 C CA . VAL A 1 290 ? 23.808 -24.697 -10.383 1.00 98.25 290 VAL A CA 1
ATOM 2306 C C . VAL A 1 290 ? 24.884 -24.081 -11.262 1.00 98.25 290 VAL A C 1
ATOM 2308 O O . VAL A 1 290 ? 26.071 -24.365 -11.096 1.00 98.25 290 VAL A O 1
ATOM 2311 N N . LEU A 1 291 ? 24.468 -23.252 -12.212 1.00 97.69 291 LEU A N 1
ATOM 2312 C CA . LEU A 1 291 ? 25.338 -22.488 -13.095 1.00 97.69 291 LEU A CA 1
ATOM 2313 C C . LEU A 1 291 ? 25.303 -21.023 -12.666 1.00 97.69 291 LEU A C 1
ATOM 2315 O O . LEU A 1 291 ? 24.232 -20.448 -12.484 1.00 97.69 291 LEU A O 1
ATOM 2319 N N . ALA A 1 292 ? 26.470 -20.406 -12.532 1.00 95.19 292 ALA A N 1
ATOM 2320 C CA . ALA A 1 292 ? 26.580 -18.970 -12.329 1.00 95.19 292 ALA A CA 1
ATOM 2321 C C . ALA A 1 292 ? 26.177 -18.184 -13.593 1.00 95.19 292 ALA A C 1
ATOM 2323 O O . ALA A 1 292 ? 25.977 -18.754 -14.667 1.00 95.19 292 ALA A O 1
ATOM 2324 N N . ALA A 1 293 ? 26.072 -16.858 -13.476 1.00 90.62 293 ALA A N 1
ATOM 2325 C CA . ALA A 1 293 ? 25.625 -15.981 -14.566 1.00 90.62 293 ALA A CA 1
ATOM 2326 C C . ALA A 1 293 ? 26.539 -16.002 -15.807 1.00 90.62 293 ALA A C 1
ATOM 2328 O O . ALA A 1 293 ? 26.109 -15.670 -16.906 1.00 90.62 293 ALA A O 1
ATOM 2329 N N . ASP A 1 294 ? 27.798 -16.407 -15.642 1.00 91.88 294 ASP A N 1
ATOM 2330 C CA . ASP A 1 294 ? 28.781 -16.618 -16.709 1.00 91.88 294 ASP A CA 1
ATOM 2331 C C . ASP A 1 294 ? 28.743 -18.043 -17.300 1.00 91.88 294 ASP A C 1
ATOM 2333 O O . ASP A 1 294 ? 29.607 -18.408 -18.094 1.00 91.88 294 ASP A O 1
ATOM 2337 N N . GLY A 1 295 ? 27.743 -18.853 -16.934 1.00 93.25 295 GLY A N 1
ATOM 2338 C CA . GLY A 1 295 ? 27.506 -20.199 -17.466 1.00 93.25 295 GLY A CA 1
ATOM 2339 C C . GLY A 1 295 ? 28.364 -21.301 -16.838 1.00 93.25 295 GLY A C 1
ATOM 2340 O O . GLY A 1 295 ? 28.198 -22.474 -17.172 1.00 93.25 295 GLY A O 1
ATOM 2341 N N . VAL A 1 296 ? 29.262 -20.956 -15.916 1.00 97.00 296 VAL A N 1
ATOM 2342 C CA . VAL A 1 296 ? 30.127 -21.922 -15.229 1.00 97.00 296 VAL A CA 1
ATOM 2343 C C . VAL A 1 296 ? 29.313 -22.702 -14.199 1.00 97.00 296 VAL A C 1
ATOM 2345 O O . VAL A 1 296 ? 28.565 -22.112 -13.423 1.00 97.00 296 VAL A O 1
ATOM 2348 N N . THR A 1 297 ? 29.459 -24.029 -14.169 1.00 98.12 297 THR A N 1
ATOM 2349 C CA . THR A 1 297 ? 28.862 -24.863 -13.112 1.00 98.12 297 THR A CA 1
ATOM 2350 C C . THR A 1 297 ? 29.614 -24.642 -11.807 1.00 98.12 297 THR A C 1
ATOM 2352 O O . THR A 1 297 ? 30.831 -24.804 -11.770 1.00 98.12 297 THR A O 1
ATOM 2355 N N . VAL A 1 298 ? 28.888 -24.275 -10.755 1.00 97.75 298 VAL A N 1
ATOM 2356 C CA . VAL A 1 298 ? 29.464 -23.907 -9.455 1.00 97.75 298 VAL A CA 1
ATOM 2357 C C . VAL A 1 298 ? 29.128 -24.892 -8.340 1.00 97.75 298 VAL A C 1
ATOM 2359 O O . VAL A 1 298 ? 29.827 -24.908 -7.331 1.00 97.75 298 VAL A O 1
ATOM 2362 N N . GLY A 1 299 ? 28.088 -25.708 -8.518 1.00 97.75 299 GLY A N 1
ATOM 2363 C CA . GLY A 1 299 ? 27.643 -26.658 -7.504 1.00 97.75 299 GLY A CA 1
ATOM 2364 C C . GLY A 1 299 ? 26.333 -27.351 -7.862 1.00 97.75 299 GLY A C 1
ATOM 2365 O O . GLY A 1 299 ? 25.949 -27.414 -9.039 1.00 97.75 299 GLY A O 1
ATOM 2366 N N . ARG A 1 300 ? 25.621 -27.849 -6.848 1.00 98.25 300 ARG A N 1
ATOM 2367 C CA . ARG A 1 300 ? 24.303 -28.498 -6.983 1.00 98.25 300 ARG A CA 1
ATOM 2368 C C . ARG A 1 300 ? 23.326 -28.040 -5.911 1.00 98.25 300 ARG A C 1
ATOM 2370 O O . ARG A 1 300 ? 23.731 -27.639 -4.829 1.00 98.25 300 ARG A O 1
ATOM 2377 N N . VAL A 1 301 ? 22.033 -28.103 -6.220 1.00 98.12 301 VAL A N 1
ATOM 2378 C CA . VAL A 1 301 ? 20.980 -27.881 -5.219 1.00 98.12 301 VAL A CA 1
ATOM 2379 C C . VAL A 1 301 ? 20.880 -29.117 -4.330 1.00 98.12 301 VAL A C 1
ATOM 2381 O O . VAL A 1 301 ? 20.472 -30.172 -4.810 1.00 98.12 301 VAL A O 1
ATOM 2384 N N . GLU A 1 302 ? 21.197 -28.983 -3.049 1.00 97.12 302 GLU A N 1
ATOM 2385 C CA . GLU A 1 302 ? 21.091 -30.069 -2.069 1.00 97.12 302 GLU A CA 1
ATOM 2386 C C . GLU A 1 302 ? 19.688 -30.095 -1.454 1.00 97.12 302 GLU A C 1
ATOM 2388 O O . GLU A 1 302 ? 18.986 -31.106 -1.517 1.00 97.12 302 GLU A O 1
ATOM 2393 N N . HIS A 1 303 ? 19.214 -28.946 -0.957 1.00 96.81 303 HIS A N 1
ATOM 2394 C CA . HIS A 1 303 ? 17.923 -28.846 -0.273 1.00 96.81 303 HIS A CA 1
ATOM 2395 C C . HIS A 1 303 ? 17.117 -27.610 -0.694 1.00 96.81 303 HIS A C 1
ATOM 2397 O O . HIS A 1 303 ? 17.643 -26.611 -1.190 1.00 96.81 303 HIS A O 1
ATOM 2403 N N . LEU A 1 304 ? 15.802 -27.675 -0.468 1.00 95.56 304 LEU A N 1
ATOM 2404 C CA . LEU A 1 304 ? 14.888 -26.542 -0.617 1.00 95.56 304 LEU A CA 1
ATOM 2405 C C . LEU A 1 304 ? 14.521 -26.023 0.765 1.00 95.56 304 LEU A C 1
ATOM 2407 O O . LEU A 1 304 ? 13.992 -26.780 1.582 1.00 95.56 304 LEU A O 1
ATOM 2411 N N . ILE A 1 305 ? 14.765 -24.739 1.010 1.00 93.06 305 ILE A N 1
ATOM 2412 C CA . ILE A 1 305 ? 14.360 -24.078 2.246 1.00 93.06 305 ILE A CA 1
ATOM 2413 C C . ILE A 1 305 ? 12.978 -23.468 2.046 1.00 93.06 305 ILE A C 1
ATOM 2415 O O . ILE A 1 305 ? 12.786 -22.574 1.213 1.00 93.06 305 ILE A O 1
ATOM 2419 N N . VAL A 1 306 ? 12.023 -23.955 2.830 1.00 86.12 306 VAL A N 1
ATOM 2420 C CA . VAL A 1 306 ? 10.607 -23.606 2.766 1.00 86.12 306 VAL A CA 1
ATOM 2421 C C . VAL A 1 306 ? 10.233 -22.734 3.948 1.00 86.12 306 VAL A C 1
ATOM 2423 O O . VAL A 1 306 ? 10.471 -23.096 5.096 1.00 86.12 306 VAL A O 1
ATOM 2426 N N . ASP A 1 307 ? 9.571 -21.622 3.657 1.00 81.00 307 ASP A N 1
ATOM 2427 C CA . ASP A 1 307 ? 8.809 -20.861 4.638 1.00 81.00 307 ASP A CA 1
ATOM 2428 C C . ASP A 1 307 ? 7.478 -21.577 4.873 1.00 81.00 307 ASP A C 1
ATOM 2430 O O . ASP A 1 307 ? 6.536 -21.442 4.090 1.00 81.00 307 ASP A O 1
ATOM 2434 N N . SER A 1 308 ? 7.420 -22.370 5.943 1.00 73.50 308 SER A N 1
ATOM 2435 C CA . SER A 1 308 ? 6.234 -23.150 6.327 1.00 73.50 308 SER A CA 1
ATOM 2436 C C . SER A 1 308 ? 5.022 -22.282 6.682 1.00 73.50 308 SER A C 1
ATOM 2438 O O . SER A 1 308 ? 3.890 -22.753 6.618 1.00 73.50 308 SER A O 1
ATOM 2440 N N . GLY A 1 309 ? 5.230 -21.005 7.024 1.00 65.56 309 GLY A N 1
ATOM 2441 C CA . GLY A 1 309 ? 4.135 -20.068 7.268 1.00 65.56 309 GLY A CA 1
ATOM 2442 C C . GLY A 1 309 ? 3.535 -19.523 5.973 1.00 65.56 309 GLY A C 1
ATOM 2443 O O . GLY A 1 309 ? 2.326 -19.331 5.895 1.00 65.56 309 GLY A O 1
ATOM 2444 N N . ALA A 1 310 ? 4.374 -19.282 4.965 1.00 59.34 310 ALA A N 1
ATOM 2445 C CA . ALA A 1 310 ? 3.951 -18.761 3.665 1.00 59.34 310 ALA A CA 1
ATOM 2446 C C . ALA A 1 310 ? 3.665 -19.852 2.620 1.00 59.34 310 ALA A C 1
ATOM 2448 O O . ALA A 1 310 ? 3.210 -19.522 1.528 1.00 59.34 310 ALA A O 1
ATOM 2449 N N . MET A 1 311 ? 3.957 -21.122 2.926 1.00 76.69 311 MET A N 1
ATOM 2450 C CA . MET A 1 311 ? 3.894 -22.246 1.983 1.00 76.69 311 MET A CA 1
ATOM 2451 C C . MET A 1 311 ? 4.657 -21.939 0.685 1.00 76.69 311 MET A C 1
ATOM 2453 O O . MET A 1 311 ? 4.133 -22.081 -0.417 1.00 76.69 311 MET A O 1
ATOM 2457 N N . GLN A 1 312 ? 5.904 -21.474 0.810 1.00 77.81 312 GLN A N 1
ATOM 2458 C CA . GLN A 1 312 ? 6.752 -21.083 -0.324 1.00 77.81 312 GLN A CA 1
ATOM 2459 C C . GLN A 1 312 ? 8.192 -21.561 -0.145 1.00 77.81 312 GLN A C 1
ATOM 2461 O O . GLN A 1 312 ? 8.774 -21.399 0.927 1.00 77.81 312 GLN A O 1
ATOM 2466 N N . VAL A 1 313 ? 8.807 -22.064 -1.219 1.00 84.06 313 VAL A N 1
ATOM 2467 C CA . VAL A 1 313 ? 10.272 -22.195 -1.276 1.00 84.06 313 VAL A CA 1
ATOM 2468 C C . VAL A 1 313 ? 10.881 -20.793 -1.356 1.00 84.06 313 VAL A C 1
ATOM 2470 O O . VAL A 1 313 ? 10.468 -19.979 -2.182 1.00 84.06 313 VAL A O 1
ATOM 2473 N N . ARG A 1 314 ? 11.855 -20.498 -0.493 1.00 83.69 314 ARG A N 1
ATOM 2474 C CA . ARG A 1 314 ? 12.513 -19.182 -0.392 1.00 83.69 314 ARG A CA 1
ATOM 2475 C C . ARG A 1 314 ? 13.967 -19.218 -0.828 1.00 83.69 314 ARG A C 1
ATOM 2477 O O . ARG A 1 314 ? 14.415 -18.315 -1.526 1.00 83.69 314 ARG A O 1
ATOM 2484 N N . TYR A 1 315 ? 14.687 -20.261 -0.428 1.00 92.00 315 TYR A N 1
ATOM 2485 C CA . TYR A 1 315 ? 16.099 -20.422 -0.749 1.00 92.00 315 TYR A CA 1
ATOM 2486 C C . TYR A 1 315 ? 16.368 -21.822 -1.285 1.00 92.00 315 TYR A C 1
ATOM 2488 O O . TYR A 1 315 ? 15.731 -22.796 -0.883 1.00 92.00 315 TYR A O 1
ATOM 2496 N N . LEU A 1 316 ? 17.350 -21.901 -2.170 1.00 96.62 316 LEU A N 1
ATOM 2497 C CA . LEU A 1 316 ? 18.052 -23.127 -2.498 1.00 96.62 316 LEU A CA 1
ATOM 2498 C C . LEU A 1 316 ? 19.265 -23.216 -1.574 1.00 96.62 316 LEU A C 1
ATOM 2500 O O . LEU A 1 316 ? 20.048 -22.267 -1.490 1.00 96.62 316 LEU A O 1
ATOM 2504 N N . GLU A 1 317 ? 19.412 -24.339 -0.887 1.00 97.44 317 GLU A N 1
ATOM 2505 C CA . GLU A 1 317 ? 20.665 -24.714 -0.243 1.00 97.44 317 GLU A CA 1
ATOM 2506 C C . GLU A 1 317 ? 21.532 -25.396 -1.299 1.00 97.44 317 GLU A C 1
ATOM 2508 O O . GLU A 1 317 ? 21.138 -26.417 -1.868 1.00 97.44 317 GLU A O 1
ATOM 2513 N N . VAL A 1 318 ? 22.664 -24.777 -1.626 1.00 98.19 318 VAL A N 1
ATOM 2514 C CA . VAL A 1 318 ? 23.527 -25.185 -2.734 1.00 98.19 318 VAL A CA 1
ATOM 2515 C C . VAL A 1 318 ? 24.878 -25.616 -2.198 1.00 98.19 318 VAL A C 1
ATOM 2517 O O . VAL A 1 318 ? 25.597 -24.789 -1.636 1.00 98.19 318 VAL A O 1
ATOM 2520 N N . GLY A 1 319 ? 25.237 -26.874 -2.445 1.00 97.88 319 GLY A N 1
ATOM 2521 C CA . GLY A 1 319 ? 26.578 -27.391 -2.213 1.00 97.88 319 GLY A CA 1
ATOM 2522 C C . GLY A 1 319 ? 27.522 -26.802 -3.251 1.00 97.88 319 GLY A C 1
ATOM 2523 O O . GLY A 1 319 ? 27.442 -27.140 -4.435 1.00 97.88 319 GLY A O 1
ATOM 2524 N N . LEU A 1 320 ? 28.365 -25.864 -2.824 1.00 97.31 320 LEU A N 1
ATOM 2525 C CA . LEU A 1 320 ? 29.321 -25.164 -3.672 1.00 97.31 320 LEU A CA 1
ATOM 2526 C C . LEU A 1 320 ? 30.626 -25.958 -3.748 1.00 97.31 320 LEU A C 1
ATOM 2528 O O . LEU A 1 320 ? 31.226 -26.288 -2.722 1.00 97.31 320 LEU A O 1
ATOM 2532 N N . ASP A 1 321 ? 31.097 -26.218 -4.965 1.00 95.62 321 ASP A N 1
ATOM 2533 C CA . ASP A 1 321 ? 32.316 -26.988 -5.190 1.00 95.62 321 ASP A CA 1
ATOM 2534 C C . ASP A 1 321 ? 33.544 -26.245 -4.635 1.00 95.62 321 ASP A C 1
ATOM 2536 O O . ASP A 1 321 ? 33.632 -25.017 -4.715 1.00 95.62 321 ASP A O 1
ATOM 2540 N N . ALA A 1 322 ? 34.542 -26.995 -4.160 1.00 93.88 322 ALA A N 1
ATOM 2541 C CA . ALA A 1 322 ? 35.796 -26.497 -3.573 1.00 93.88 322 ALA A CA 1
ATOM 2542 C C . ALA A 1 322 ? 36.425 -25.304 -4.331 1.00 93.88 322 ALA A C 1
ATOM 2544 O O . ALA A 1 322 ? 36.781 -24.275 -3.749 1.00 93.88 322 ALA A O 1
ATOM 2545 N N . VAL A 1 323 ? 36.488 -25.408 -5.663 1.00 93.75 323 VAL A N 1
ATOM 2546 C CA . VAL A 1 323 ? 37.052 -24.374 -6.548 1.00 93.75 323 VAL A CA 1
ATOM 2547 C C . VAL A 1 323 ? 36.304 -23.044 -6.426 1.00 93.75 323 VAL A C 1
ATOM 2549 O O . VAL A 1 323 ? 36.926 -21.988 -6.334 1.00 93.75 323 VAL A O 1
ATOM 2552 N N . HIS A 1 324 ? 34.973 -23.081 -6.399 1.00 94.62 324 HIS A N 1
ATOM 2553 C CA . HIS A 1 324 ? 34.127 -21.887 -6.365 1.00 94.62 324 HIS A CA 1
ATOM 2554 C C . HIS A 1 324 ? 33.862 -21.393 -4.943 1.00 94.62 324 HIS A C 1
ATOM 2556 O O . HIS A 1 324 ? 33.530 -20.223 -4.756 1.00 94.62 324 HIS A O 1
ATOM 2562 N N . ALA A 1 325 ? 34.054 -22.258 -3.947 1.00 91.31 325 ALA A N 1
ATOM 2563 C CA . ALA A 1 325 ? 34.017 -21.919 -2.532 1.00 91.31 325 ALA A CA 1
ATOM 2564 C C . ALA A 1 325 ? 35.274 -21.180 -2.048 1.00 91.31 325 ALA A C 1
ATOM 2566 O O . ALA A 1 325 ? 35.231 -20.569 -0.978 1.00 91.31 325 ALA A O 1
ATOM 2567 N N . GLY A 1 326 ? 36.357 -21.193 -2.838 1.00 88.94 326 GLY A N 1
ATOM 2568 C CA . GLY A 1 326 ? 37.645 -20.594 -2.483 1.00 88.94 326 GLY A CA 1
ATOM 2569 C C . GLY A 1 326 ? 38.504 -21.485 -1.581 1.00 88.94 326 GLY A C 1
ATOM 2570 O O . GLY A 1 326 ? 39.345 -20.967 -0.849 1.00 88.94 326 GLY A O 1
ATOM 2571 N N . GLY A 1 327 ? 38.286 -22.803 -1.600 1.00 92.00 327 GLY A N 1
ATOM 2572 C CA . GLY A 1 327 ? 38.958 -23.747 -0.711 1.00 92.00 327 GLY A CA 1
ATOM 2573 C C . GLY A 1 327 ? 38.179 -25.050 -0.581 1.00 92.00 327 GLY A C 1
ATOM 2574 O O . GLY A 1 327 ? 38.080 -25.810 -1.535 1.00 92.00 327 GLY A O 1
ATOM 2575 N N . GLU A 1 328 ? 37.642 -25.323 0.603 1.00 93.75 328 GLU A N 1
ATOM 2576 C CA . GLU A 1 328 ? 36.825 -26.511 0.869 1.00 93.75 328 GLU A CA 1
ATOM 2577 C C . GLU A 1 328 ? 35.384 -26.327 0.371 1.00 93.75 328 GLU A C 1
ATOM 2579 O O . GLU A 1 328 ? 34.857 -25.212 0.372 1.00 93.75 328 GLU A O 1
ATOM 2584 N N . ALA A 1 329 ? 34.749 -27.420 -0.064 1.00 95.75 329 ALA A N 1
ATOM 2585 C CA . ALA A 1 329 ? 33.344 -27.400 -0.467 1.00 95.75 329 ALA A CA 1
ATOM 2586 C C . ALA A 1 329 ? 32.453 -27.015 0.723 1.00 95.75 329 ALA A C 1
ATOM 2588 O O . ALA A 1 329 ? 32.698 -27.444 1.851 1.00 95.75 329 ALA A O 1
ATOM 2589 N N . ARG A 1 330 ? 31.432 -26.193 0.474 1.00 97.25 330 ARG A N 1
ATOM 2590 C CA . ARG A 1 330 ? 30.547 -25.670 1.524 1.00 97.25 330 ARG A CA 1
ATOM 2591 C C . ARG A 1 330 ? 29.174 -25.331 0.981 1.00 97.25 330 ARG A C 1
ATOM 2593 O O . ARG A 1 330 ? 29.047 -24.960 -0.185 1.00 97.25 330 ARG A O 1
ATOM 2600 N N . ASP A 1 331 ? 28.184 -25.345 1.855 1.00 97.75 331 ASP A N 1
ATOM 2601 C CA . ASP A 1 331 ? 26.838 -24.940 1.482 1.00 97.75 331 ASP A CA 1
ATOM 2602 C C . ASP A 1 331 ? 26.702 -23.416 1.481 1.00 97.75 331 ASP A C 1
ATOM 2604 O O . ASP A 1 331 ? 27.324 -22.693 2.271 1.00 97.75 331 ASP A O 1
ATOM 2608 N N . VAL A 1 332 ? 25.883 -22.914 0.563 1.00 97.44 332 VAL A N 1
ATOM 2609 C CA . VAL A 1 332 ? 25.481 -21.509 0.477 1.00 97.44 332 VAL A CA 1
ATOM 2610 C C . VAL A 1 332 ? 23.981 -21.407 0.248 1.00 97.44 332 VAL A C 1
ATOM 2612 O O . VAL A 1 332 ? 23.363 -22.278 -0.363 1.00 97.44 332 VAL A O 1
ATOM 2615 N N . LEU A 1 333 ? 23.392 -20.306 0.708 1.00 96.25 333 LEU A N 1
ATOM 2616 C CA . LEU A 1 333 ? 21.999 -19.987 0.418 1.00 96.25 333 LEU A CA 1
ATOM 2617 C C . LEU A 1 333 ? 21.900 -19.147 -0.850 1.00 96.25 333 LEU A C 1
ATOM 2619 O O . LEU A 1 333 ? 22.578 -18.129 -0.995 1.00 96.25 333 LEU A O 1
ATOM 2623 N N . ILE A 1 334 ? 20.996 -19.541 -1.739 1.00 94.81 334 ILE A N 1
ATOM 2624 C CA . ILE A 1 334 ? 20.663 -18.787 -2.946 1.00 94.81 334 ILE A CA 1
ATOM 2625 C C . ILE A 1 334 ? 19.168 -18.462 -2.918 1.00 94.81 334 ILE A C 1
ATOM 2627 O O . ILE A 1 334 ? 18.358 -19.390 -2.927 1.00 94.81 334 ILE A O 1
ATOM 2631 N N . PRO A 1 335 ? 18.766 -17.178 -2.886 1.00 86.81 335 PRO A N 1
ATOM 2632 C CA . PRO A 1 335 ? 17.353 -16.819 -2.931 1.00 86.81 335 PRO A CA 1
ATOM 2633 C C . PRO A 1 335 ? 16.735 -17.239 -4.268 1.00 86.81 335 PRO A C 1
ATOM 2635 O O . PRO A 1 335 ? 17.299 -16.968 -5.334 1.00 86.81 335 PRO A O 1
ATOM 2638 N N . ILE A 1 336 ? 15.576 -17.897 -4.218 1.00 83.88 336 ILE A N 1
ATOM 2639 C CA . ILE A 1 336 ? 14.936 -18.471 -5.410 1.00 83.88 336 ILE A CA 1
ATOM 2640 C C . ILE A 1 336 ? 14.534 -17.392 -6.429 1.00 83.88 336 ILE A C 1
ATOM 2642 O O . ILE A 1 336 ? 14.493 -17.646 -7.628 1.00 83.88 336 ILE A O 1
ATOM 2646 N N . GLU A 1 337 ? 14.302 -16.155 -5.987 1.00 77.25 337 GLU A N 1
ATOM 2647 C CA . GLU A 1 337 ? 13.980 -15.023 -6.860 1.00 77.25 337 GLU A CA 1
ATOM 2648 C C . GLU A 1 337 ? 15.115 -14.642 -7.833 1.00 77.25 337 GLU A C 1
ATOM 2650 O O . GLU A 1 337 ? 14.876 -13.939 -8.817 1.00 77.25 337 GLU A O 1
ATOM 2655 N N . HIS A 1 338 ? 16.343 -15.112 -7.590 1.00 82.69 338 HIS A N 1
ATOM 2656 C CA . HIS A 1 338 ? 17.527 -14.801 -8.394 1.00 82.69 338 HIS A CA 1
ATOM 2657 C C . HIS A 1 338 ? 17.975 -15.937 -9.317 1.00 82.69 338 HIS A C 1
ATOM 2659 O O . HIS A 1 338 ? 19.072 -15.859 -9.886 1.00 82.69 338 HIS A O 1
ATOM 2665 N N . VAL A 1 339 ? 17.139 -16.963 -9.496 1.00 86.94 339 VAL A N 1
ATOM 2666 C CA . VAL A 1 339 ? 17.443 -18.100 -10.367 1.00 86.94 339 VAL A CA 1
ATOM 2667 C C . VAL A 1 339 ? 16.441 -18.240 -11.513 1.00 86.94 339 VAL A C 1
ATOM 2669 O O . VAL A 1 339 ? 15.275 -17.854 -11.393 1.00 86.94 339 VAL A O 1
ATOM 2672 N N . ASP A 1 340 ? 16.917 -18.797 -12.621 1.00 87.31 340 ASP A N 1
ATOM 2673 C CA . ASP A 1 340 ? 16.123 -19.280 -13.752 1.00 87.31 340 ASP A CA 1
ATOM 2674 C C . ASP A 1 340 ? 16.294 -20.793 -13.876 1.00 87.31 340 ASP A C 1
ATOM 2676 O O . ASP A 1 340 ? 17.336 -21.343 -13.506 1.00 87.31 340 ASP A O 1
ATOM 2680 N N . LEU A 1 341 ? 15.277 -21.477 -14.399 1.00 88.06 341 LEU A N 1
ATOM 2681 C CA . LEU A 1 341 ? 15.293 -22.931 -14.551 1.00 88.06 341 LEU A CA 1
ATOM 2682 C C . LEU A 1 341 ? 15.437 -23.312 -16.020 1.00 88.06 341 LEU A C 1
ATOM 2684 O O . LEU A 1 341 ? 14.610 -22.942 -16.847 1.00 88.06 341 LEU A O 1
ATOM 2688 N N . ASP A 1 342 ? 16.431 -24.135 -16.331 1.00 89.75 342 ASP A N 1
ATOM 2689 C CA . ASP A 1 342 ? 16.476 -24.880 -17.583 1.00 89.75 342 ASP A CA 1
ATOM 2690 C C . ASP A 1 342 ? 16.026 -26.312 -17.317 1.00 89.75 342 ASP A C 1
ATOM 2692 O O . ASP A 1 342 ? 16.804 -27.179 -16.907 1.00 89.75 342 ASP A O 1
ATOM 2696 N N . LYS A 1 343 ? 14.734 -26.558 -17.541 1.00 87.69 343 LYS A N 1
ATOM 2697 C CA . LYS A 1 343 ? 14.133 -27.870 -17.285 1.00 87.69 343 LYS A CA 1
ATOM 2698 C C . LYS A 1 343 ? 14.660 -28.961 -18.211 1.00 87.69 343 LYS A C 1
ATOM 2700 O O . LYS A 1 343 ? 14.672 -30.124 -17.817 1.00 87.69 343 LYS A O 1
ATOM 2705 N N . SER A 1 344 ? 15.105 -28.593 -19.412 1.00 88.38 344 SER A N 1
ATOM 2706 C CA . SER A 1 344 ? 15.630 -29.543 -20.393 1.00 88.38 344 SER A CA 1
ATOM 2707 C C . SER A 1 344 ? 17.012 -30.053 -19.989 1.00 88.38 344 SER A C 1
ATOM 2709 O O . SER A 1 344 ? 17.263 -31.257 -20.016 1.00 88.38 344 SER A O 1
ATOM 2711 N N . ALA A 1 345 ? 17.878 -29.144 -19.537 1.00 90.69 345 ALA A N 1
ATOM 2712 C CA . ALA A 1 345 ? 19.233 -29.456 -19.099 1.00 90.69 345 ALA A CA 1
ATOM 2713 C C . ALA A 1 345 ? 19.314 -29.883 -17.624 1.00 90.69 345 ALA A C 1
ATOM 2715 O O . ALA A 1 345 ? 20.354 -30.382 -17.195 1.00 90.69 345 ALA A O 1
ATOM 2716 N N . ARG A 1 346 ? 18.224 -29.710 -16.860 1.00 94.88 346 ARG A N 1
ATOM 2717 C CA . ARG A 1 346 ? 18.175 -29.854 -15.395 1.00 94.88 346 ARG A CA 1
ATOM 2718 C C . ARG A 1 346 ? 19.198 -28.957 -14.697 1.00 94.88 346 ARG A C 1
ATOM 2720 O O . ARG A 1 346 ? 19.942 -29.396 -13.815 1.00 94.88 346 ARG A O 1
ATOM 2727 N N . ASP A 1 347 ? 19.199 -27.693 -15.108 1.00 95.69 347 ASP A N 1
ATOM 2728 C CA . ASP A 1 347 ? 20.095 -26.664 -14.595 1.00 95.69 347 ASP A CA 1
ATOM 2729 C C . ASP A 1 347 ? 19.309 -25.540 -13.909 1.00 95.69 347 ASP A C 1
ATOM 2731 O O . ASP A 1 347 ? 18.272 -25.085 -14.393 1.00 95.69 347 ASP A O 1
ATOM 2735 N N . VAL A 1 348 ? 19.845 -25.055 -12.794 1.00 97.00 348 VAL A N 1
ATOM 2736 C CA . VAL A 1 348 ? 19.467 -23.802 -12.141 1.00 97.00 348 VAL A CA 1
ATOM 2737 C C . VAL A 1 348 ? 20.508 -22.757 -12.524 1.00 97.00 348 VAL A C 1
ATOM 2739 O O . VAL A 1 348 ? 21.694 -22.943 -12.262 1.00 97.00 348 VAL A O 1
ATOM 2742 N N . ARG A 1 349 ? 20.097 -21.651 -13.143 1.00 94.06 349 ARG A N 1
ATOM 2743 C CA . ARG A 1 349 ? 20.999 -20.582 -13.594 1.00 94.06 349 ARG A CA 1
ATOM 2744 C C . ARG A 1 349 ? 20.846 -19.349 -12.720 1.00 94.06 349 ARG A C 1
ATOM 2746 O O . ARG A 1 349 ? 19.750 -18.814 -12.589 1.00 94.06 349 ARG A O 1
ATOM 2753 N N . LEU A 1 350 ? 21.938 -18.868 -12.137 1.00 92.06 350 LEU A N 1
ATOM 2754 C CA . LEU A 1 350 ? 21.944 -17.611 -11.394 1.00 92.06 350 LEU A CA 1
ATOM 2755 C C . LEU A 1 350 ? 21.850 -16.451 -12.380 1.00 92.06 350 LEU A C 1
ATOM 2757 O O . LEU A 1 350 ? 22.700 -16.314 -13.255 1.00 92.06 350 LEU A O 1
ATOM 2761 N N . ARG A 1 351 ? 20.861 -15.570 -12.211 1.00 84.31 351 ARG A N 1
ATOM 2762 C CA . ARG A 1 351 ? 20.620 -14.483 -13.176 1.00 84.31 351 ARG A CA 1
ATOM 2763 C C . ARG A 1 351 ? 21.762 -13.476 -13.258 1.00 84.31 351 ARG A C 1
ATOM 2765 O O . ARG A 1 351 ? 21.976 -12.880 -14.305 1.00 84.31 351 ARG A O 1
ATOM 2772 N N . ARG A 1 352 ? 22.428 -13.198 -12.130 1.00 79.75 352 ARG A N 1
ATOM 2773 C CA . ARG A 1 352 ? 23.324 -12.028 -12.003 1.00 79.75 352 ARG A CA 1
ATOM 2774 C C . ARG A 1 352 ? 24.636 -12.266 -11.265 1.00 79.75 352 ARG A 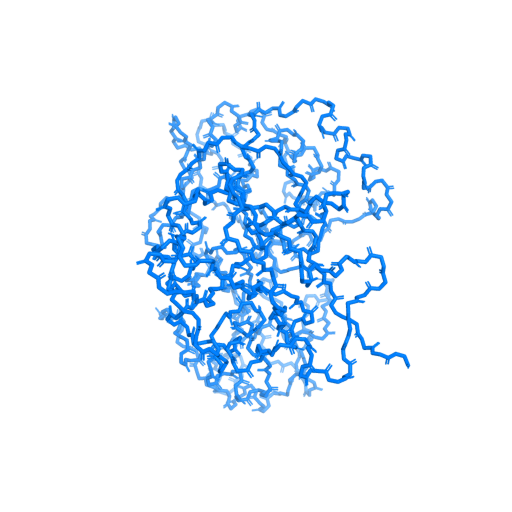C 1
ATOM 2776 O O . ARG A 1 352 ? 25.494 -11.387 -11.280 1.00 79.75 352 ARG A O 1
ATOM 2783 N N . LEU A 1 353 ? 24.808 -13.406 -10.598 1.00 85.75 353 LEU A N 1
ATOM 2784 C CA . LEU A 1 353 ? 26.007 -13.672 -9.805 1.00 85.75 353 LEU A CA 1
ATOM 2785 C C . LEU A 1 353 ? 27.002 -14.516 -10.625 1.00 85.75 353 LEU A C 1
ATOM 2787 O O . LEU A 1 353 ? 26.705 -15.683 -10.881 1.00 85.75 353 LEU A O 1
ATOM 2791 N N . PRO A 1 354 ? 28.145 -13.960 -11.079 1.00 93.38 354 PRO A N 1
ATOM 2792 C CA . PRO A 1 354 ? 29.150 -14.713 -11.832 1.00 93.38 354 PRO A CA 1
ATOM 2793 C C . PRO A 1 354 ? 29.986 -15.613 -10.912 1.00 93.38 354 PRO A C 1
ATOM 2795 O O . PRO A 1 354 ? 30.152 -15.311 -9.725 1.00 93.38 354 PRO A O 1
ATOM 2798 N N . SER A 1 355 ? 30.586 -16.664 -11.475 1.00 95.00 355 SER A N 1
ATOM 2799 C CA . SER A 1 355 ? 31.325 -17.703 -10.741 1.00 95.00 355 SER A CA 1
ATOM 2800 C C . SER A 1 355 ? 32.405 -17.147 -9.805 1.00 95.00 355 SER A C 1
ATOM 2802 O O . SER A 1 355 ? 32.491 -17.534 -8.641 1.00 95.00 355 SER A O 1
ATOM 2804 N N . ARG A 1 356 ? 33.160 -16.138 -10.258 1.00 90.12 356 ARG A N 1
ATOM 2805 C CA . ARG A 1 356 ? 34.215 -15.458 -9.479 1.00 90.12 356 ARG A CA 1
ATOM 2806 C C . ARG A 1 356 ? 33.738 -14.791 -8.182 1.00 90.12 356 ARG A C 1
ATOM 2808 O O . ARG A 1 356 ? 34.562 -14.444 -7.343 1.00 90.12 356 ARG A O 1
ATOM 2815 N N . ARG A 1 357 ? 32.432 -14.540 -8.034 1.00 92.06 357 ARG A N 1
ATOM 2816 C CA . ARG A 1 357 ? 31.841 -13.936 -6.827 1.00 92.06 357 ARG A CA 1
ATOM 2817 C C . ARG A 1 357 ? 31.217 -14.966 -5.887 1.00 92.06 357 ARG A C 1
ATOM 2819 O O . ARG A 1 357 ? 30.825 -14.577 -4.790 1.00 92.06 357 ARG A O 1
ATOM 2826 N N . MET A 1 358 ? 31.151 -16.243 -6.268 1.00 94.56 358 MET A N 1
ATOM 2827 C CA . MET A 1 358 ? 30.540 -17.290 -5.440 1.00 94.56 358 MET A CA 1
ATOM 2828 C C . MET A 1 358 ? 31.266 -17.465 -4.107 1.00 94.56 358 MET A C 1
ATOM 2830 O O . MET A 1 358 ? 30.616 -17.541 -3.069 1.00 94.56 358 MET A O 1
ATOM 2834 N N . ALA A 1 359 ? 32.601 -17.402 -4.113 1.00 93.75 359 ALA A N 1
ATOM 2835 C CA . ALA A 1 359 ? 33.415 -17.503 -2.902 1.00 93.75 359 ALA A CA 1
ATOM 2836 C C . ALA A 1 359 ? 33.106 -16.407 -1.864 1.00 93.75 359 ALA A C 1
ATOM 2838 O O . ALA A 1 359 ? 33.387 -16.593 -0.683 1.00 93.75 359 ALA A O 1
ATOM 2839 N N . ALA A 1 360 ? 32.511 -15.282 -2.281 1.00 93.12 360 ALA A N 1
ATOM 2840 C CA . ALA A 1 360 ? 32.138 -14.189 -1.388 1.00 93.12 360 ALA A CA 1
ATOM 2841 C C . ALA A 1 360 ? 30.789 -14.404 -0.683 1.00 93.12 360 ALA A C 1
ATOM 2843 O O . ALA A 1 360 ? 30.488 -13.655 0.242 1.00 93.12 360 ALA A O 1
ATOM 2844 N N . LEU A 1 361 ? 29.969 -15.375 -1.108 1.00 93.75 361 LEU A N 1
ATOM 2845 C CA . LEU A 1 361 ? 28.716 -15.685 -0.418 1.00 93.75 361 LEU A CA 1
ATOM 2846 C C . LEU A 1 361 ? 29.008 -16.215 0.992 1.00 93.75 361 LEU A C 1
ATOM 2848 O O . LEU A 1 361 ? 29.918 -17.038 1.142 1.00 93.75 361 LEU A O 1
ATOM 2852 N N . PRO A 1 362 ? 28.242 -15.814 2.019 1.00 93.12 362 PRO A N 1
ATOM 2853 C CA . PRO A 1 362 ? 28.427 -16.347 3.362 1.00 93.12 362 PRO A CA 1
ATOM 2854 C C . PRO A 1 362 ? 28.176 -17.866 3.374 1.00 93.12 362 PRO A C 1
ATOM 2856 O O . PRO A 1 362 ? 27.281 -18.341 2.666 1.00 93.12 362 PRO A O 1
ATOM 2859 N N . PRO A 1 363 ? 28.967 -18.657 4.122 1.00 94.94 363 PRO A N 1
ATOM 2860 C CA . PRO A 1 363 ? 28.684 -20.076 4.306 1.00 94.94 363 PRO A CA 1
ATOM 2861 C C . PRO A 1 363 ? 27.337 -20.261 4.997 1.00 94.94 363 PRO A C 1
ATOM 2863 O O . PRO A 1 363 ? 26.950 -19.461 5.848 1.00 94.94 363 PRO A O 1
ATOM 2866 N N . PHE A 1 364 ? 26.624 -21.315 4.624 1.00 94.69 364 PHE A N 1
ATOM 2867 C CA . PHE A 1 364 ? 25.430 -21.760 5.317 1.00 94.69 364 PHE A CA 1
ATOM 2868 C C . PHE A 1 364 ? 25.788 -22.919 6.243 1.00 94.69 364 PHE A C 1
ATOM 2870 O O . PHE A 1 364 ? 26.359 -23.912 5.807 1.00 94.69 364 PHE A O 1
ATOM 2877 N N . THR A 1 365 ? 25.485 -22.775 7.531 1.00 88.31 365 THR A N 1
ATOM 2878 C CA . THR A 1 365 ? 25.851 -23.746 8.576 1.00 88.31 365 THR A CA 1
ATOM 2879 C C . THR A 1 365 ? 24.652 -24.517 9.129 1.00 88.31 365 THR A C 1
ATOM 2881 O O . THR A 1 365 ? 24.821 -25.352 10.016 1.00 88.31 365 THR A O 1
ATOM 2884 N N . GLY A 1 366 ? 23.449 -24.262 8.605 1.00 86.88 366 GLY A N 1
ATOM 2885 C CA . GLY A 1 366 ? 22.212 -24.927 9.005 1.00 86.88 366 GLY A CA 1
ATOM 2886 C C . GLY A 1 366 ? 21.111 -23.966 9.460 1.00 86.88 366 GLY A C 1
ATOM 2887 O O . GLY A 1 366 ? 21.253 -22.746 9.438 1.00 86.88 366 GLY A O 1
ATOM 2888 N N . LEU A 1 367 ? 19.975 -24.549 9.840 1.00 83.50 367 LEU A N 1
ATOM 2889 C CA . LEU A 1 367 ? 18.798 -23.838 10.347 1.00 83.50 367 LEU A CA 1
ATOM 2890 C C . LEU A 1 367 ? 18.873 -23.639 11.875 1.00 83.50 367 LEU A C 1
ATOM 2892 O O . LEU A 1 367 ? 19.484 -24.469 12.552 1.00 83.50 367 LEU A O 1
ATOM 2896 N N . PRO A 1 368 ? 18.203 -22.612 12.441 1.00 84.19 368 PRO A N 1
ATOM 2897 C CA . PRO A 1 368 ? 17.391 -21.587 11.768 1.00 84.19 368 PRO A CA 1
ATOM 2898 C C . PRO A 1 368 ? 18.240 -20.539 11.030 1.00 84.19 368 PRO A C 1
ATOM 2900 O O . PRO A 1 368 ? 19.346 -20.218 11.452 1.00 84.19 368 PRO A O 1
ATOM 2903 N N . ILE A 1 369 ? 17.715 -19.968 9.936 1.00 74.56 369 ILE A N 1
ATOM 2904 C CA . ILE A 1 369 ? 18.408 -18.883 9.212 1.00 74.56 369 ILE A CA 1
ATOM 2905 C C . ILE A 1 369 ? 18.177 -17.557 9.934 1.00 74.56 369 ILE A C 1
ATOM 2907 O O . ILE A 1 369 ? 17.093 -16.979 9.843 1.00 74.56 369 ILE A O 1
ATOM 2911 N N . ASP A 1 370 ? 19.181 -17.041 10.632 1.00 71.50 370 ASP A N 1
ATOM 2912 C CA . ASP A 1 370 ? 19.028 -15.761 11.315 1.00 71.50 370 ASP A CA 1
ATOM 2913 C C . ASP A 1 370 ? 18.942 -14.559 10.346 1.00 71.50 370 ASP A C 1
ATOM 2915 O O . ASP A 1 370 ? 19.200 -14.630 9.138 1.00 71.50 370 ASP A O 1
ATOM 2919 N N . ARG A 1 371 ? 18.538 -13.410 10.897 1.00 61.22 371 ARG A N 1
ATOM 2920 C CA . ARG A 1 371 ? 18.361 -12.165 10.132 1.00 61.22 371 ARG A CA 1
ATOM 2921 C C . ARG A 1 371 ? 19.654 -11.659 9.512 1.00 61.22 371 ARG A C 1
ATOM 2923 O O . ARG A 1 371 ? 19.608 -11.010 8.465 1.00 61.22 371 ARG A O 1
ATOM 2930 N N . GLU A 1 372 ? 20.776 -11.881 10.180 1.00 71.50 372 GLU A N 1
ATOM 2931 C CA . GLU A 1 372 ? 22.068 -11.417 9.710 1.00 71.50 372 GLU A CA 1
ATOM 2932 C C . GLU A 1 372 ? 22.499 -12.232 8.491 1.00 71.50 372 GLU A C 1
ATOM 2934 O O . GLU A 1 372 ? 22.808 -11.634 7.461 1.00 71.50 372 GLU A O 1
ATOM 2939 N N . GLN A 1 373 ? 22.383 -13.558 8.542 1.00 79.31 373 GLN A N 1
ATOM 2940 C CA . GLN A 1 373 ? 22.634 -14.454 7.416 1.00 79.31 373 GLN A CA 1
ATOM 2941 C C . GLN A 1 373 ? 21.752 -14.105 6.209 1.00 79.31 373 GLN A C 1
ATOM 2943 O O . GLN A 1 373 ? 22.251 -14.033 5.082 1.00 79.31 373 GLN A O 1
ATOM 2948 N N . ILE A 1 374 ? 20.457 -13.829 6.422 1.00 74.06 374 ILE A N 1
ATOM 2949 C CA . ILE A 1 374 ? 19.540 -13.398 5.349 1.00 74.06 374 ILE A CA 1
ATOM 2950 C C . ILE A 1 374 ? 20.020 -12.086 4.721 1.00 74.06 374 ILE A C 1
ATOM 2952 O O . ILE A 1 374 ? 20.149 -11.983 3.497 1.00 74.06 374 ILE A O 1
ATOM 2956 N N . ALA A 1 375 ? 20.307 -11.078 5.548 1.00 68.44 375 ALA A N 1
ATOM 2957 C CA . ALA A 1 375 ? 20.737 -9.769 5.075 1.00 68.44 375 ALA A CA 1
ATOM 2958 C C . ALA A 1 375 ? 22.089 -9.838 4.352 1.00 68.44 375 ALA A C 1
ATOM 2960 O O . ALA A 1 375 ? 22.248 -9.213 3.303 1.00 68.44 375 ALA A O 1
ATOM 2961 N N . GLN A 1 376 ? 23.050 -10.596 4.886 1.00 76.50 376 GLN A N 1
ATOM 2962 C CA . GLN A 1 376 ? 24.358 -10.809 4.274 1.00 76.50 376 GLN A CA 1
ATOM 2963 C C . GLN A 1 376 ? 24.203 -11.503 2.921 1.00 76.50 376 GLN A C 1
ATOM 2965 O O . GLN A 1 376 ? 24.663 -10.954 1.925 1.00 76.50 376 GLN A O 1
ATOM 2970 N N . THR A 1 377 ? 23.462 -12.615 2.855 1.00 81.31 377 THR A N 1
ATOM 2971 C CA . THR A 1 377 ? 23.200 -13.357 1.610 1.00 81.31 377 THR A CA 1
ATOM 2972 C C . THR A 1 377 ? 22.606 -12.446 0.537 1.00 81.31 377 THR A C 1
ATOM 2974 O O . THR A 1 377 ? 23.145 -12.342 -0.564 1.00 81.31 377 THR A O 1
ATOM 2977 N N . ARG A 1 378 ? 21.532 -11.712 0.858 1.00 78.06 378 ARG A N 1
ATOM 2978 C CA . ARG A 1 378 ? 20.802 -10.880 -0.114 1.00 78.06 378 ARG A CA 1
ATOM 2979 C C . ARG A 1 378 ? 21.622 -9.741 -0.705 1.00 78.06 378 ARG A C 1
ATOM 2981 O O . ARG A 1 378 ? 21.442 -9.420 -1.877 1.00 78.06 378 ARG A O 1
ATOM 2988 N N . ARG A 1 379 ? 22.558 -9.157 0.048 1.00 78.94 379 ARG A N 1
ATOM 2989 C CA . ARG A 1 379 ? 23.428 -8.075 -0.459 1.00 78.94 379 ARG A CA 1
ATOM 2990 C C . ARG A 1 379 ? 24.250 -8.492 -1.679 1.00 78.94 379 ARG A C 1
ATOM 2992 O O . ARG A 1 379 ? 24.582 -7.636 -2.493 1.00 78.94 379 ARG A O 1
ATOM 2999 N N . HIS A 1 380 ? 24.543 -9.781 -1.852 1.00 81.75 380 HIS A N 1
ATOM 3000 C CA . HIS A 1 380 ? 25.284 -10.266 -3.020 1.00 81.75 380 HIS A CA 1
ATOM 3001 C C . HIS A 1 380 ? 24.453 -10.295 -4.308 1.00 81.75 380 HIS A C 1
ATOM 3003 O O . HIS A 1 380 ? 25.029 -10.385 -5.393 1.00 81.75 380 HIS A O 1
ATOM 3009 N N . PHE A 1 381 ? 23.127 -10.171 -4.206 1.00 77.31 381 PHE A N 1
ATOM 3010 C CA . PHE A 1 381 ? 22.203 -10.272 -5.334 1.00 77.31 381 PHE A CA 1
ATOM 3011 C C . PHE A 1 381 ? 21.552 -8.928 -5.728 1.00 77.31 381 PHE A C 1
ATOM 3013 O O . PHE A 1 381 ? 20.793 -8.872 -6.699 1.00 77.31 381 PHE A O 1
ATOM 3020 N N . VAL A 1 382 ? 21.884 -7.823 -5.042 1.00 55.62 382 VAL A N 1
ATOM 3021 C CA . VAL A 1 382 ? 21.322 -6.479 -5.284 1.00 55.62 382 VAL A CA 1
ATOM 3022 C C . VAL A 1 382 ? 22.372 -5.529 -5.926 1.00 55.62 382 VAL A C 1
ATOM 3024 O O . VAL A 1 382 ? 23.241 -5.020 -5.227 1.00 55.62 382 VAL A O 1
ATOM 3027 N N . ALA A 1 383 ? 22.215 -5.266 -7.246 1.00 43.34 383 ALA A N 1
ATOM 3028 C CA . ALA A 1 383 ? 22.787 -4.205 -8.141 1.00 43.34 383 ALA A CA 1
ATOM 3029 C C . ALA A 1 383 ? 24.189 -4.372 -8.817 1.00 43.34 383 ALA A C 1
ATOM 3031 O O . ALA A 1 383 ? 25.038 -5.073 -8.263 1.00 43.34 383 ALA A O 1
ATOM 3032 N N . PRO A 1 384 ? 24.486 -3.700 -9.979 1.00 40.88 384 PRO A N 1
ATOM 3033 C CA . PRO A 1 384 ? 23.665 -2.858 -10.882 1.00 40.88 384 PRO A CA 1
ATOM 3034 C C . PRO A 1 384 ? 23.252 -3.536 -12.218 1.00 40.88 384 PRO A C 1
ATOM 3036 O O . PRO A 1 384 ? 23.598 -4.681 -12.489 1.00 40.88 384 PRO A O 1
ATOM 3039 N N . VAL A 1 385 ? 22.431 -2.816 -12.998 1.00 37.97 385 VAL A N 1
ATOM 3040 C CA . VAL A 1 385 ? 21.756 -3.195 -14.257 1.00 37.97 385 VAL A CA 1
ATOM 3041 C C . VAL A 1 385 ? 22.747 -3.541 -15.371 1.00 37.97 385 VAL A C 1
ATOM 3043 O O . VAL A 1 385 ? 23.471 -2.662 -15.815 1.00 37.97 385 VAL A O 1
ATOM 3046 N N . ASP A 1 386 ? 22.715 -4.786 -15.854 1.00 32.62 386 ASP A N 1
ATOM 3047 C CA . ASP A 1 386 ? 22.811 -5.088 -17.285 1.00 32.62 386 ASP A CA 1
ATOM 3048 C C . ASP A 1 386 ? 22.337 -6.519 -17.606 1.00 32.62 386 ASP A C 1
ATOM 3050 O O . ASP A 1 386 ? 22.174 -7.365 -16.727 1.00 32.62 386 ASP A O 1
ATOM 3054 N N . GLN A 1 387 ? 22.008 -6.705 -18.879 1.00 39.56 387 GLN A N 1
ATOM 3055 C CA . GLN A 1 387 ? 21.132 -7.702 -19.506 1.00 39.56 387 GLN A CA 1
ATOM 3056 C C . GLN A 1 387 ? 21.365 -9.188 -19.156 1.00 39.56 387 GLN A C 1
ATOM 3058 O O . GLN A 1 387 ? 22.473 -9.694 -19.285 1.00 39.56 387 GLN A O 1
ATOM 3063 N N . ALA A 1 388 ? 20.274 -9.925 -18.901 1.00 31.08 388 ALA A N 1
ATOM 3064 C CA . ALA A 1 388 ? 20.123 -11.333 -19.297 1.00 31.08 388 ALA A CA 1
ATOM 3065 C C . ALA A 1 388 ? 18.632 -11.722 -19.313 1.00 31.08 388 ALA A C 1
ATOM 3067 O O . ALA A 1 388 ? 17.901 -11.458 -18.358 1.00 31.08 388 ALA A O 1
ATOM 3068 N N . ARG A 1 389 ? 18.181 -12.309 -20.429 1.00 36.88 389 ARG A N 1
ATOM 3069 C CA . ARG A 1 389 ? 16.833 -12.859 -20.627 1.00 36.88 389 ARG A CA 1
ATOM 3070 C C . ARG A 1 389 ? 16.825 -14.333 -20.216 1.00 36.88 389 ARG A C 1
ATOM 3072 O O . ARG A 1 389 ? 17.598 -15.113 -20.763 1.00 36.88 389 ARG A O 1
ATOM 3079 N N . GLY A 1 390 ? 15.911 -14.689 -19.322 1.00 37.50 390 GLY A N 1
ATOM 3080 C CA . GLY A 1 390 ? 15.553 -16.049 -18.927 1.00 37.50 390 GLY A CA 1
ATOM 3081 C C . GLY A 1 390 ? 14.179 -16.016 -18.255 1.00 37.50 390 GLY A C 1
ATOM 3082 O O . GLY A 1 390 ? 13.801 -14.990 -17.682 1.00 37.50 390 GLY A O 1
ATOM 3083 N N . GLU A 1 391 ? 13.388 -17.079 -18.412 1.00 35.81 391 GLU A N 1
ATOM 3084 C CA . GLU A 1 391 ? 12.087 -17.183 -17.744 1.00 35.81 391 GLU A CA 1
ATOM 3085 C C . GLU A 1 391 ? 12.287 -17.290 -16.226 1.00 35.81 391 GLU A C 1
ATOM 3087 O O . GLU A 1 391 ? 13.068 -18.138 -15.780 1.00 35.81 391 GLU A O 1
ATOM 3092 N N . PRO A 1 392 ? 11.585 -16.470 -15.424 1.00 36.91 392 PRO A N 1
ATOM 3093 C CA . PRO A 1 392 ? 11.760 -16.476 -13.985 1.00 36.91 392 PRO A CA 1
ATOM 3094 C C . PRO A 1 392 ? 11.356 -17.826 -13.392 1.00 36.91 392 PRO A C 1
ATOM 3096 O O . PRO A 1 392 ? 10.310 -18.378 -13.738 1.00 36.91 392 PRO A O 1
ATOM 3099 N N . ALA A 1 393 ? 12.143 -18.334 -12.440 1.00 42.50 393 ALA A N 1
ATOM 3100 C CA . ALA A 1 393 ? 11.706 -19.444 -11.605 1.00 42.50 393 ALA A CA 1
ATOM 3101 C C . ALA A 1 393 ? 10.385 -19.071 -10.909 1.00 42.50 393 ALA A C 1
ATOM 3103 O O . ALA A 1 393 ? 10.335 -18.169 -10.071 1.00 42.50 393 ALA A O 1
ATOM 3104 N N . VAL A 1 394 ? 9.301 -19.753 -11.284 1.00 42.44 394 VAL A N 1
ATOM 3105 C CA . VAL A 1 394 ? 8.012 -19.647 -10.599 1.00 42.44 394 VAL A CA 1
ATOM 3106 C C . VAL A 1 394 ? 8.203 -20.205 -9.194 1.00 42.44 394 VAL A C 1
ATOM 3108 O O . VAL A 1 394 ? 8.711 -21.318 -9.045 1.00 42.44 394 VAL A O 1
ATOM 3111 N N . HIS A 1 395 ? 7.812 -19.440 -8.171 1.00 50.50 395 HIS A N 1
ATOM 3112 C CA . HIS A 1 395 ? 7.809 -19.905 -6.787 1.00 50.50 395 HIS A CA 1
ATOM 3113 C C . HIS A 1 395 ? 7.047 -21.233 -6.720 1.00 50.50 395 HIS A C 1
ATOM 3115 O O . HIS A 1 395 ? 5.835 -21.259 -6.914 1.00 50.50 395 HIS A O 1
ATOM 3121 N N . GLY A 1 396 ? 7.752 -22.342 -6.493 1.00 50.78 396 GLY A N 1
ATOM 3122 C CA . GLY A 1 396 ? 7.095 -23.600 -6.172 1.00 50.78 396 GLY A CA 1
ATOM 3123 C C . GLY A 1 396 ? 6.331 -23.399 -4.871 1.00 50.78 396 GLY A C 1
ATOM 3124 O O . GLY A 1 396 ? 6.941 -23.092 -3.843 1.00 50.78 396 GLY A O 1
ATOM 3125 N N . THR A 1 397 ? 5.008 -23.506 -4.930 1.00 47.72 397 THR A N 1
ATOM 3126 C CA . THR A 1 397 ? 4.150 -23.500 -3.746 1.00 47.72 397 THR A CA 1
ATOM 3127 C C . THR A 1 397 ? 4.110 -24.928 -3.222 1.00 47.72 397 THR A C 1
ATOM 3129 O O . THR A 1 397 ? 3.576 -25.792 -3.910 1.00 47.72 397 THR A O 1
ATOM 3132 N N . PRO A 1 398 ? 4.716 -25.243 -2.068 1.00 55.62 398 PRO A N 1
ATOM 3133 C CA . PRO A 1 398 ? 4.487 -26.530 -1.443 1.00 55.62 398 PRO A CA 1
ATOM 3134 C C . PRO A 1 398 ? 3.006 -26.741 -1.114 1.00 55.62 398 PRO A C 1
ATOM 3136 O O . PRO A 1 398 ? 2.301 -25.808 -0.725 1.00 55.62 398 PRO A O 1
ATOM 3139 N N . THR A 1 399 ? 2.543 -27.978 -1.253 1.00 57.62 399 THR A N 1
ATOM 3140 C CA . THR A 1 399 ? 1.176 -28.416 -0.935 1.00 57.62 399 THR A CA 1
ATOM 3141 C C . THR A 1 399 ? 1.196 -29.456 0.171 1.00 57.62 399 THR A C 1
ATOM 3143 O O . THR A 1 399 ? 2.219 -30.096 0.410 1.00 57.62 399 THR A O 1
ATOM 3146 N N . ARG A 1 400 ? 0.063 -29.616 0.866 1.00 70.50 400 ARG A N 1
ATOM 3147 C CA . ARG A 1 400 ? -0.100 -30.701 1.838 1.00 70.50 400 ARG A CA 1
ATOM 3148 C C . ARG A 1 400 ? -0.249 -32.033 1.109 1.00 70.50 400 ARG A C 1
ATOM 3150 O O . ARG A 1 400 ? -1.009 -32.091 0.145 1.00 70.50 400 ARG A O 1
ATOM 3157 N N . ARG A 1 401 ? 0.422 -33.076 1.598 1.00 69.75 401 ARG A N 1
ATOM 3158 C CA . ARG A 1 401 ? 0.251 -34.452 1.118 1.00 69.75 401 ARG A CA 1
ATOM 3159 C C . ARG A 1 401 ? -1.209 -34.882 1.268 1.00 69.75 401 ARG A C 1
ATOM 3161 O O . ARG A 1 401 ? -1.814 -34.637 2.315 1.00 69.75 401 ARG A O 1
ATOM 3168 N N . SER A 1 402 ? -1.742 -35.493 0.212 1.00 55.09 402 SER A N 1
ATOM 3169 C CA . SER A 1 402 ? -3.095 -36.064 0.147 1.00 55.09 402 SER A CA 1
ATOM 3170 C C . SER A 1 402 ? -3.272 -37.290 1.030 1.00 55.09 402 SER A C 1
ATOM 3172 O O . SER A 1 402 ? -2.338 -38.129 1.020 1.00 55.09 402 SER A O 1
#

Sequence (402 aa):
MLAKATDLIGRSIRAIDGEIGSVKTVYFDDDRWTVRYLVVDTGHWLPGRLVLISPFSLWQAESSSRSLDTGLSREQVKNSPDVDTERPISRQHEVAYSDYYGYPYYWAGPSVWGAAAVPIDPVIPPGGSPEAAAARRDVWREHDERNSHLRDVKHVAGYHIHATDGSIGHVEDFLVDGRSWTIRYLIVDTSNWIGGRHVLIAPGWVSGISWEGTKIDIGLTRDAIRNSPEYDSAGAVQRNYEDRLHAHYVKSPYWIEGNEGRAGDRMARLEQLADLEIADGHTDVRGWRVLAADGVTVGRVEHLIVDSGAMQVRYLEVGLDAVHAGGEARDVLIPIEHVDLDKSARDVRLRRLPSRRMAALPPFTGLPIDREQIAQTRRHFVAPVDQARGEPAVHGTPTRRS

Radius of gyration: 23.94 Å; chains: 1; bounding box: 63×64×57 Å

Foldseek 3Di:
DWDWQVLQFQQWEAEPAGTQFGFNFWKAFLVQQFTAWGWGQRPPVDHPATFTDGQLFWDLDDSPDSHTYGHHDNVLRVPADGDDPVDPCAPVNLLSRCQQQVHQPLPADDENRNPDQFNHNPPAPGNHDPVSSVVSCVVPVPDDRDGTRMDIQVLLFQQWEAEPAGTFFGFHTFIADSGRNHTQWGFTWRVVDDQTATDTDGSVQWPDDDSVNSHTYGHHHNVLRSPADGDDPVDDDDPVNQVRRCVSRVHDDVCVVPPPACQLVQKDWQVVVPFKDFDPPADDLFQFFEAEQVRHTFFGFHTFIARNVQQWGFWGFTFGPCVLLVHHTFTATDGLQQWFADPPRSYIYGNDGHSNCSNVTDGDPDGSQHPVNVVSRVVRRDDDDDDDDGDRRDTRRMDTDD

pLDDT: mean 82.34, std 15.95, range [31.08, 98.25]

Secondary structure (DSSP, 8-state):
-EEESGGGTT-EEEETTEEEEEEEEEEEETTTTEEEEEEEE-GGGSTT-EEEE-GGGB----TT-SEEEBS--HHHHHTSPP--TTSPPPHHHHHHHHHHHT---TTSSSBTTBS-SS-------SS--HHHHHHHHHHHTTS-TT---EEEHHHHTTPEEEETTEEEEEEEEEEEETTT-BEEEEEEE-TTSTT--EEEE-GGGEEEEETTTTEEEESS-HHHHHTSPP--TTSPPPHHHHHHHHHHTT---TTTTT-TTTHHHHEEEGGG-TTEEEPTTS---TTPEEE-TTS-EEEEEEEEEEETTTTEEEEEEEEE-HHHHTSS-EEEEEEGGGEEEETTTTEEEESS--GGGGGGSPBP--SS--HHHHHHHHHTT----------B-----EEE--